Protein AF-A0A9D6F0S5-F1 (afdb_monomer)

Secondary structure (DSSP, 8-state):
---------------------------------------------------------------PPPPPTTS-EEEEETTTTEEEEEEE-TTSEEEEEEE-TTSSSB--EE---EEEEEEETT-S-EEEEEEEE---TTSPTTEESEEEEE--TTTTTS-EEEEEEEEEETTEEEEEEEEPPPP--------------------SS---HHHHHHHHHTS-HHHHHHHHHH-B-SSSTTSBTTTTSSPEEEEETTEEEEESSGGGHHHHHH-HHHHHHHHHHHHHHHHTSPP-PSPPPTTSBPPP-EEEETTS-EEEHHHHTT-TTTEEEEEEEEEEE-SS-HHHHHHHHHHHHHHHHTTEEEEEEEEE--TT--HHHHHHHHHHTT--S-EEE-TT-HHHHHHT--STTEEEEE-TTSBEEEEEES--TTS--HHHHHHHHHTT---S--B-----

Sequence (456 aa):
MKAVHLLAACFVLLAVFLVGCNRDAGKPSKDKEHKDHKDEKAKDHAKDGDHKDHKGEKKGDGHAHKPAAHGGKVVSVGTDSYHAEVVFEKDGHLKFYTLGKDESKSISVETQTVKAHAKAEGGDKSHEMELKPEPQKDDAKGKTSLFVGKLPAEVIGKKVTVTIVGLKMEGETFRVEFSSEGGDHKDHKDKKEHKDHKKEQTKGGHSSEDEIKEARAKLTDADRKLVDAQEWCVVMTDNRLGEMGVPFKVMVKDQPVFVCCKGCQRKALADAEATLKKVDEFKAKVKTQPPRKSAVKVGDKVPDFSITTLDGKSVKLSELQKDETRTKKGIVVLSYWCATCHSCRHVEGALGKLAKDYAGEAAVIALDANADDTTQAVAAFVKKNGLTMPVAFDPNGQTADVFGIKKTTTTVVIDGNGVLRYCGQLKQKGGASAEGALKAVLAGNEVAVKTTPHNG

pLDDT: mean 75.12, std 23.46, range [24.58, 98.31]

Mean predicted aligned error: 20.79 Å

Structure (mmCIF, N/CA/C/O backbone):
data_AF-A0A9D6F0S5-F1
#
_entry.id   AF-A0A9D6F0S5-F1
#
loop_
_atom_site.group_PDB
_atom_site.id
_atom_site.type_symbol
_atom_site.label_atom_id
_atom_site.label_alt_id
_atom_site.label_comp_id
_atom_site.label_asym_id
_atom_site.label_entity_id
_atom_site.label_seq_id
_atom_site.pdbx_PDB_ins_code
_atom_site.Cartn_x
_atom_site.Cartn_y
_atom_site.Cartn_z
_atom_site.occupancy
_atom_site.B_iso_or_equiv
_atom_site.auth_seq_id
_atom_site.auth_comp_id
_atom_site.auth_asym_id
_atom_site.auth_atom_id
_atom_site.pdbx_PDB_model_num
ATOM 1 N N . MET A 1 1 ? 40.514 8.139 68.304 1.00 37.75 1 MET A N 1
ATOM 2 C CA . MET A 1 1 ? 40.584 9.378 67.495 1.00 37.75 1 MET A CA 1
ATOM 3 C C . MET A 1 1 ? 39.145 9.849 67.308 1.00 37.75 1 MET A C 1
ATOM 5 O O . MET A 1 1 ? 38.368 9.075 66.779 1.00 37.75 1 MET A O 1
ATOM 9 N N . LYS A 1 2 ? 38.697 10.811 68.136 1.00 36.09 2 LYS A N 1
ATOM 10 C CA . LYS A 1 2 ? 38.215 12.162 67.739 1.00 36.09 2 LYS A CA 1
ATOM 11 C C . LYS A 1 2 ? 37.150 12.109 66.616 1.00 36.09 2 LYS A C 1
ATOM 13 O O . LYS A 1 2 ? 37.469 11.597 65.560 1.00 36.09 2 LYS A O 1
ATOM 18 N N . ALA A 1 3 ? 35.937 12.655 66.709 1.00 37.78 3 ALA A N 1
ATOM 19 C CA . ALA A 1 3 ? 35.315 13.555 67.677 1.00 37.78 3 ALA A CA 1
ATOM 20 C C . ALA A 1 3 ? 33.810 13.743 67.315 1.00 37.78 3 ALA A C 1
ATOM 22 O O . ALA A 1 3 ? 33.503 13.838 66.135 1.00 37.78 3 ALA A O 1
ATOM 23 N N . VAL A 1 4 ? 32.940 13.817 68.342 1.00 37.88 4 VAL A N 1
ATOM 24 C CA . VAL A 1 4 ? 31.942 14.894 68.616 1.00 37.88 4 VAL A CA 1
ATOM 25 C C . VAL A 1 4 ? 30.822 15.109 67.562 1.00 37.88 4 VAL A C 1
ATOM 27 O O . VAL A 1 4 ? 31.099 15.537 66.453 1.00 37.88 4 VAL A O 1
ATOM 30 N N . HIS A 1 5 ? 29.560 14.681 67.787 1.00 43.59 5 HIS A N 1
ATOM 31 C CA . HIS A 1 5 ? 28.440 15.377 68.491 1.00 43.59 5 HIS A CA 1
ATOM 32 C C . HIS A 1 5 ? 28.178 16.815 67.950 1.00 43.59 5 HIS A C 1
ATOM 34 O O . HIS A 1 5 ? 29.120 17.560 67.758 1.00 43.59 5 HIS A O 1
ATOM 40 N N . LEU A 1 6 ? 26.961 17.331 67.705 1.00 37.62 6 LEU A N 1
ATOM 41 C CA . LEU A 1 6 ? 25.890 17.551 68.686 1.00 37.62 6 LEU A CA 1
ATOM 42 C C . LEU A 1 6 ? 24.750 18.438 68.076 1.00 37.62 6 LEU A C 1
ATOM 44 O O . LEU A 1 6 ? 25.088 19.422 67.432 1.00 37.62 6 LEU A O 1
ATOM 48 N N . LEU A 1 7 ? 23.470 18.117 68.386 1.00 35.03 7 LEU A N 1
ATOM 49 C CA . LEU A 1 7 ? 22.260 18.976 68.616 1.00 35.03 7 LEU A CA 1
ATOM 50 C C . LEU A 1 7 ? 21.801 20.015 67.548 1.00 35.03 7 LEU A C 1
ATOM 52 O O . LEU A 1 7 ? 22.588 20.495 66.755 1.00 35.03 7 LEU A O 1
ATOM 56 N N . ALA A 1 8 ? 20.578 20.564 67.506 1.00 35.66 8 ALA A N 1
ATOM 57 C CA . ALA A 1 8 ? 19.201 20.303 67.970 1.00 35.66 8 ALA A CA 1
ATOM 58 C C . ALA A 1 8 ? 18.370 21.549 67.549 1.00 35.66 8 ALA A C 1
ATOM 60 O O . ALA A 1 8 ? 18.893 22.655 67.582 1.00 35.66 8 ALA A O 1
ATOM 61 N N . ALA A 1 9 ? 17.153 21.375 67.025 1.00 35.97 9 ALA A N 1
ATOM 62 C CA . ALA A 1 9 ? 15.867 21.767 67.641 1.00 35.97 9 ALA A CA 1
ATOM 63 C C . ALA A 1 9 ? 15.383 23.241 67.533 1.00 35.97 9 ALA A C 1
ATOM 65 O O . ALA A 1 9 ? 16.130 24.185 67.758 1.00 35.97 9 ALA A O 1
ATOM 66 N N . CYS A 1 10 ? 14.054 23.345 67.335 1.00 31.64 10 CYS A N 1
ATOM 67 C CA . CYS A 1 10 ? 13.121 24.470 67.570 1.00 31.64 10 CYS A CA 1
ATOM 68 C C . CYS A 1 10 ? 13.171 25.643 66.558 1.00 31.64 10 CYS A C 1
ATOM 70 O O . CYS A 1 10 ? 14.236 26.067 66.147 1.00 31.64 10 CYS A O 1
ATOM 72 N N . PHE A 1 11 ? 12.063 26.205 66.054 1.00 33.25 11 PHE A N 1
ATOM 73 C CA . PHE A 1 11 ? 10.866 26.685 66.755 1.00 33.25 11 PHE A CA 1
ATOM 74 C C . PHE A 1 11 ? 9.607 26.706 65.856 1.00 33.25 11 PHE A C 1
ATOM 76 O O . PHE A 1 11 ? 9.674 26.985 64.662 1.00 33.25 11 PHE A O 1
ATOM 83 N N . VAL A 1 12 ? 8.456 26.462 66.486 1.00 38.47 12 VAL A N 1
ATOM 84 C CA . VAL A 1 12 ? 7.079 26.693 66.008 1.00 38.47 12 VAL A CA 1
ATOM 85 C C . VAL A 1 12 ? 6.608 28.086 66.472 1.00 38.47 12 VAL A C 1
ATOM 87 O O . VAL A 1 12 ? 7.079 28.539 67.510 1.00 38.47 12 VAL A O 1
ATOM 90 N N . LEU A 1 13 ? 5.640 28.675 65.745 1.00 32.16 13 LEU A N 1
ATOM 91 C CA . LEU A 1 13 ? 4.647 29.739 66.070 1.00 32.16 13 LEU A CA 1
ATOM 92 C C . LEU A 1 13 ? 4.728 30.951 65.111 1.00 32.16 13 LEU A C 1
ATOM 94 O O . LEU A 1 13 ? 5.766 31.589 65.016 1.00 32.16 13 LEU A O 1
ATOM 98 N N . LEU A 1 14 ? 3.747 31.202 64.229 1.00 32.62 14 LEU A N 1
ATOM 99 C CA . LEU A 1 14 ? 2.351 31.668 64.413 1.00 32.62 14 LEU A CA 1
ATOM 100 C C . LEU A 1 14 ? 2.248 33.204 64.368 1.00 32.62 14 LEU A C 1
ATOM 102 O O . LEU A 1 14 ? 2.679 33.865 65.302 1.00 32.62 14 LEU A O 1
ATOM 106 N N . ALA A 1 15 ? 1.605 33.749 63.328 1.00 34.47 15 ALA A N 1
ATOM 107 C CA . ALA A 1 15 ? 0.828 34.991 63.414 1.00 34.47 15 ALA A CA 1
ATOM 108 C C . ALA A 1 15 ? -0.069 35.173 62.174 1.00 34.47 15 ALA A C 1
ATOM 110 O O . ALA A 1 15 ? 0.395 35.352 61.051 1.00 34.47 15 ALA A O 1
ATOM 111 N N . VAL A 1 16 ? -1.372 35.127 62.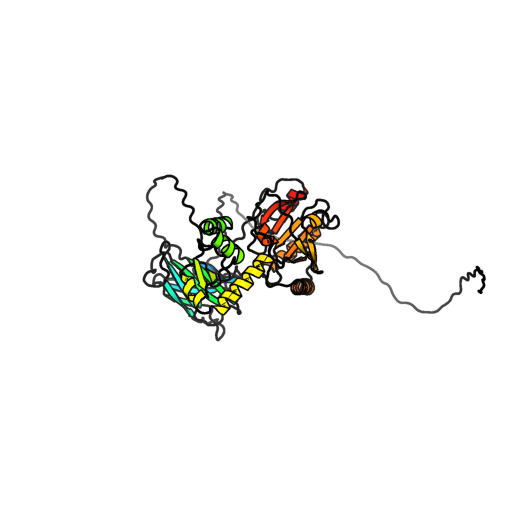432 1.00 39.78 16 VAL A N 1
ATOM 112 C CA . VAL A 1 16 ? -2.478 35.601 61.597 1.00 39.78 16 VAL A CA 1
ATOM 113 C C . VAL A 1 16 ? -2.514 37.130 61.662 1.00 39.78 16 VAL A C 1
ATOM 115 O O . VAL A 1 16 ? -2.437 37.657 62.765 1.00 39.78 16 VAL A O 1
ATOM 118 N N . PHE A 1 17 ? -2.738 37.828 60.544 1.00 33.12 17 PHE A N 1
ATOM 119 C CA . PHE A 1 17 ? -3.449 39.113 60.556 1.00 33.12 17 PHE A CA 1
ATOM 120 C C . PHE A 1 17 ? -4.304 39.283 59.296 1.00 33.12 17 PHE A C 1
ATOM 122 O O . PHE A 1 17 ? -3.851 39.126 58.165 1.00 33.12 17 PHE A O 1
ATOM 129 N N . LEU A 1 18 ? -5.573 39.579 59.556 1.00 33.34 18 LEU A N 1
ATOM 130 C CA . LEU A 1 18 ? -6.656 39.882 58.635 1.00 33.34 18 LEU A CA 1
ATOM 131 C C . LEU A 1 18 ? -6.889 41.405 58.619 1.00 33.34 18 LEU A C 1
ATOM 133 O O . LEU A 1 18 ? -6.774 42.049 59.657 1.00 33.34 18 LEU A O 1
ATOM 137 N N . VAL A 1 19 ? -7.362 41.890 57.463 1.00 35.22 19 VAL A N 1
ATOM 138 C CA . VAL A 1 19 ? -8.180 43.102 57.229 1.00 35.22 19 VAL A CA 1
ATOM 139 C C . VAL A 1 19 ? -7.481 44.471 57.227 1.00 35.22 19 VAL A C 1
ATOM 141 O O . VAL A 1 19 ? -6.887 44.914 58.201 1.00 35.22 19 VAL A O 1
ATOM 144 N N . GLY A 1 20 ? -7.708 45.201 56.127 1.00 27.03 20 GLY A N 1
ATOM 145 C CA . GLY A 1 20 ? -7.491 46.643 56.022 1.00 27.03 20 GLY A CA 1
ATOM 146 C C . GLY A 1 20 ? -7.787 47.185 54.622 1.00 27.03 20 GLY A C 1
ATOM 147 O O . GLY A 1 20 ? -6.920 47.182 53.759 1.00 27.03 20 GLY A O 1
ATOM 148 N N . CYS A 1 21 ? -9.029 47.623 54.407 1.00 31.92 21 CYS A N 1
ATOM 149 C CA . CYS A 1 21 ? -9.552 48.328 53.230 1.00 31.92 21 CYS A CA 1
ATOM 150 C C . CYS A 1 21 ? -8.745 49.597 52.866 1.00 31.92 21 CYS A C 1
ATOM 152 O O . CYS A 1 21 ? -8.258 50.271 53.768 1.00 31.92 21 CYS A O 1
ATOM 154 N N . ASN A 1 22 ? -8.757 50.054 51.603 1.00 32.03 22 ASN A N 1
ATOM 155 C CA . ASN A 1 22 ? -9.761 50.998 51.059 1.00 32.03 22 ASN A CA 1
ATOM 156 C C . ASN A 1 22 ? -9.265 51.754 49.794 1.00 32.03 22 ASN A C 1
ATOM 158 O O . ASN A 1 22 ? -8.177 52.311 49.827 1.00 32.03 22 ASN A O 1
ATOM 162 N N . ARG A 1 23 ? -10.155 51.828 48.781 1.00 36.16 23 ARG A N 1
ATOM 163 C CA . ARG A 1 23 ? -10.477 52.938 47.834 1.00 36.16 23 ARG A CA 1
ATOM 164 C C . ARG A 1 23 ? -9.368 53.605 46.981 1.00 36.16 23 ARG A C 1
ATOM 166 O O . ARG A 1 23 ? -8.242 53.754 47.405 1.00 36.16 23 ARG A O 1
ATOM 173 N N . ASP A 1 24 ? -9.621 54.073 45.754 1.00 33.75 24 ASP A N 1
ATOM 174 C CA . ASP A 1 24 ? -10.866 54.629 45.208 1.00 33.75 24 ASP A CA 1
ATOM 175 C C . ASP A 1 24 ? -10.920 54.630 43.658 1.00 33.75 24 ASP A C 1
ATOM 177 O O . ASP A 1 24 ? -9.891 54.605 42.992 1.00 33.75 24 ASP A O 1
ATOM 181 N N . ALA A 1 25 ? -12.167 54.706 43.173 1.00 33.16 25 ALA A N 1
ATOM 182 C CA . ALA A 1 25 ? -12.724 55.285 41.937 1.00 33.16 25 ALA A CA 1
ATOM 183 C C . ALA A 1 25 ? -12.042 55.090 40.547 1.00 33.16 25 ALA A C 1
ATOM 185 O O . ALA A 1 25 ? -10.868 55.356 40.359 1.00 33.16 25 ALA A O 1
ATOM 186 N N . GLY A 1 26 ? -12.752 54.750 39.459 1.00 28.00 26 GLY A N 1
ATOM 187 C CA . GLY A 1 26 ? -14.182 54.944 39.216 1.00 28.00 26 GLY A CA 1
ATOM 188 C C . GLY A 1 26 ? -14.761 54.187 38.008 1.00 28.00 26 GLY A C 1
ATOM 189 O O . GLY A 1 26 ? -14.093 53.852 37.035 1.00 28.00 26 GLY A O 1
ATOM 190 N N . LYS A 1 27 ? -16.064 53.933 38.130 1.00 28.09 27 LYS A N 1
ATOM 191 C CA . LYS A 1 27 ? -17.074 53.610 37.097 1.00 28.09 27 LYS A CA 1
ATOM 192 C C . LYS A 1 27 ? -17.927 54.901 36.907 1.00 28.09 27 LYS A C 1
ATOM 194 O O . LYS A 1 27 ? -17.650 55.855 37.637 1.00 28.09 27 LYS A O 1
ATOM 199 N N . PRO A 1 28 ? -19.050 54.968 36.151 1.00 45.34 28 PRO A N 1
ATOM 200 C CA . PRO A 1 28 ? -19.628 54.111 35.094 1.00 45.34 28 PRO A CA 1
ATOM 201 C C . PRO A 1 28 ? -20.253 54.928 33.921 1.00 45.34 28 PRO A C 1
ATOM 203 O O . PRO A 1 28 ? -20.208 56.153 33.929 1.00 45.34 28 PRO A O 1
ATOM 206 N N . SER A 1 29 ? -20.913 54.256 32.959 1.00 30.64 29 SER A N 1
ATOM 207 C CA . SER A 1 29 ? -22.169 54.671 32.265 1.00 30.64 29 SER A CA 1
ATOM 208 C C . SER A 1 29 ? -22.271 53.925 30.922 1.00 30.64 29 SER A C 1
ATOM 210 O O . SER A 1 29 ? -21.295 53.919 30.188 1.00 30.64 29 SER A O 1
ATOM 212 N N . LYS A 1 30 ? -23.369 53.315 30.467 1.00 31.44 30 LYS A N 1
ATOM 213 C CA . LYS A 1 30 ? -24.755 53.175 30.933 1.00 31.44 30 LYS A CA 1
ATOM 214 C C . LYS A 1 30 ? -25.392 52.018 30.151 1.00 31.44 30 LYS A C 1
ATOM 216 O O . LYS A 1 30 ? -25.010 51.744 29.016 1.00 31.44 30 LYS A O 1
ATOM 221 N N . ASP A 1 31 ? -26.386 51.418 30.782 1.00 31.70 31 ASP A N 1
ATOM 222 C CA . ASP A 1 31 ? -27.317 50.419 30.269 1.00 31.70 31 ASP A CA 1
ATOM 223 C C . ASP A 1 31 ? -28.187 50.921 29.104 1.00 31.70 31 ASP A C 1
ATOM 225 O O . ASP A 1 31 ? -28.475 52.120 29.015 1.00 31.70 31 ASP A O 1
ATOM 229 N N . LYS A 1 32 ? -28.672 49.978 28.281 1.00 32.44 32 LYS A N 1
ATOM 230 C CA . LYS A 1 32 ? -30.103 49.709 27.984 1.00 32.44 32 LYS A CA 1
ATOM 231 C C . LYS A 1 32 ? -30.203 48.656 26.872 1.00 32.44 32 LYS A C 1
ATOM 233 O O . LYS A 1 32 ? -29.619 48.817 25.809 1.00 32.44 32 LYS A O 1
ATOM 238 N N . GLU A 1 33 ? -30.682 47.458 27.205 1.00 29.83 33 GLU A N 1
ATOM 239 C CA . GLU A 1 33 ? -32.077 46.998 27.018 1.00 29.83 33 GLU A CA 1
ATOM 240 C C . GLU A 1 33 ? -32.486 46.894 25.537 1.00 29.83 33 GLU A C 1
ATOM 242 O O . GLU A 1 33 ? -32.540 47.882 24.819 1.00 29.83 33 GLU A O 1
ATOM 247 N N . HIS A 1 34 ? -32.609 45.667 25.024 1.00 29.03 34 HIS A N 1
ATOM 248 C CA . HIS A 1 34 ? -33.854 44.875 24.945 1.00 29.03 34 HIS A CA 1
ATOM 249 C C . HIS A 1 34 ? -34.739 45.305 23.764 1.00 29.03 34 HIS A C 1
ATOM 251 O O . HIS A 1 34 ? -35.355 46.366 23.807 1.00 29.03 34 HIS A O 1
ATOM 257 N N . LYS A 1 35 ? -34.875 44.433 22.757 1.00 28.97 35 LYS A N 1
ATOM 258 C CA . LYS A 1 35 ? -36.169 43.832 22.389 1.00 28.97 35 LYS A CA 1
ATOM 259 C C . LYS A 1 35 ? -36.070 42.942 21.155 1.00 28.97 35 LYS A C 1
ATOM 261 O O . LYS A 1 35 ? -35.597 43.340 20.096 1.00 28.97 35 LYS A O 1
ATOM 266 N N . ASP A 1 36 ? -36.601 41.747 21.356 1.00 33.06 36 ASP A N 1
ATOM 267 C CA . ASP A 1 36 ? -37.154 40.843 20.366 1.00 33.06 36 ASP A CA 1
ATOM 268 C C . ASP A 1 36 ? -38.090 41.564 19.389 1.00 33.06 36 ASP A C 1
ATOM 270 O O . ASP A 1 36 ? -38.867 42.428 19.796 1.00 33.06 36 ASP A O 1
ATOM 274 N N . HIS A 1 37 ? -38.099 41.127 18.131 1.00 33.53 37 HIS A N 1
ATOM 275 C CA . HIS A 1 37 ? -39.344 41.043 17.376 1.00 33.53 37 HIS A CA 1
ATOM 276 C C . HIS A 1 37 ? -39.281 39.885 16.380 1.00 33.53 37 HIS A C 1
ATOM 278 O O . HIS A 1 37 ? -38.410 39.799 15.515 1.00 33.53 37 HIS A O 1
ATOM 284 N N . LYS A 1 38 ? -40.237 38.984 16.572 1.00 28.03 38 LYS A N 1
ATOM 285 C CA . LYS A 1 38 ? -40.653 37.903 15.692 1.00 28.03 38 LYS A CA 1
ATOM 286 C C . LYS A 1 38 ? -41.969 38.333 15.021 1.00 28.03 38 LYS A C 1
ATOM 288 O O . LYS A 1 38 ? -42.641 39.227 15.539 1.00 28.03 38 LYS A O 1
ATOM 293 N N . ASP A 1 39 ? -42.316 37.603 13.959 1.00 31.45 39 ASP A N 1
ATOM 294 C CA . ASP A 1 39 ? -43.641 37.494 13.314 1.00 31.45 39 ASP A CA 1
ATOM 295 C C . ASP A 1 39 ? -44.013 38.655 12.353 1.00 31.45 39 ASP A C 1
ATOM 297 O O . ASP A 1 39 ? -43.663 39.801 12.589 1.00 31.45 39 ASP A O 1
ATOM 301 N N . GLU A 1 40 ? -44.690 38.480 11.210 1.00 30.14 40 GLU A N 1
ATOM 302 C CA . GLU A 1 40 ? -45.355 37.329 10.587 1.00 30.14 40 GLU A CA 1
ATOM 303 C C . GLU A 1 40 ? -45.679 37.628 9.094 1.00 30.14 40 GLU A C 1
ATOM 305 O O . GLU A 1 40 ? -45.850 38.779 8.711 1.00 30.14 40 GLU A O 1
ATOM 310 N N . LYS A 1 41 ? -45.780 36.552 8.291 1.00 29.78 41 LYS A N 1
ATOM 311 C CA . LYS A 1 41 ? -46.636 36.260 7.104 1.00 29.78 41 LYS A CA 1
ATOM 312 C C . LYS A 1 41 ? -47.316 37.360 6.256 1.00 29.78 41 LYS A C 1
ATOM 314 O O . LYS A 1 41 ? -48.039 38.194 6.783 1.00 29.78 41 LYS A O 1
ATOM 319 N N . ALA A 1 42 ? -47.376 37.092 4.936 1.00 30.00 42 ALA A N 1
ATOM 320 C CA . ALA A 1 42 ? -48.575 36.670 4.148 1.00 30.00 42 ALA A CA 1
ATOM 321 C C . ALA A 1 42 ? -48.252 36.724 2.621 1.00 30.00 42 ALA A C 1
ATOM 323 O O . ALA A 1 42 ? -47.646 37.697 2.196 1.00 30.00 42 ALA A O 1
ATOM 324 N N . LYS A 1 43 ? -48.372 35.625 1.836 1.00 30.77 43 LYS A N 1
ATOM 325 C CA . LYS A 1 43 ? -49.526 35.183 0.980 1.00 30.77 43 LYS A CA 1
ATOM 326 C C . LYS A 1 43 ? -49.798 36.110 -0.228 1.00 30.77 43 LYS A C 1
ATOM 328 O O . LYS A 1 43 ? -49.677 37.310 -0.063 1.00 30.77 43 LYS A O 1
ATOM 333 N N . ASP A 1 44 ? -50.173 35.730 -1.455 1.00 29.62 44 ASP A N 1
ATOM 334 C CA . ASP A 1 44 ? -50.645 34.533 -2.196 1.00 29.62 44 ASP A CA 1
ATOM 335 C C . ASP A 1 44 ? -50.315 34.804 -3.705 1.00 29.62 44 ASP A C 1
ATOM 337 O O . ASP A 1 44 ? -50.044 35.949 -4.058 1.00 29.62 44 ASP A O 1
ATOM 341 N N . HIS A 1 45 ? -50.187 33.860 -4.651 1.00 33.19 45 HIS A N 1
ATOM 342 C CA . HIS A 1 45 ? -51.239 33.179 -5.441 1.00 33.19 45 HIS A CA 1
ATOM 343 C C . HIS A 1 45 ? -50.517 32.302 -6.508 1.00 33.19 45 HIS A C 1
ATOM 345 O O . HIS A 1 45 ? -49.526 32.753 -7.072 1.00 33.19 45 HIS A O 1
ATOM 351 N N . ALA A 1 46 ? -50.808 30.993 -6.639 1.00 28.19 46 ALA A N 1
ATOM 352 C CA . ALA A 1 46 ? -51.731 30.353 -7.615 1.00 28.19 46 ALA A CA 1
ATOM 353 C C . ALA A 1 46 ? -51.322 30.586 -9.096 1.00 28.19 46 ALA A C 1
ATOM 355 O O . ALA A 1 46 ? -51.022 31.714 -9.450 1.00 28.19 46 ALA A O 1
ATOM 356 N N . LYS A 1 47 ? -51.326 29.649 -10.057 1.00 28.64 47 LYS A N 1
ATOM 357 C CA . LYS A 1 47 ? -51.989 28.345 -10.283 1.00 28.64 47 LYS A CA 1
ATOM 358 C C . LYS A 1 47 ? -51.478 27.852 -11.670 1.00 28.64 47 LYS A C 1
ATOM 360 O O . LYS A 1 47 ? -51.135 28.697 -12.487 1.00 28.64 47 LYS A O 1
ATOM 365 N N . ASP A 1 48 ? -51.165 26.579 -11.916 1.00 28.03 48 ASP A N 1
ATOM 366 C CA . ASP A 1 48 ? -51.940 25.559 -12.676 1.00 28.03 48 ASP A CA 1
ATOM 367 C C . ASP A 1 48 ? -50.868 24.623 -13.305 1.00 28.03 48 ASP A C 1
ATOM 369 O O . ASP A 1 48 ? -49.760 25.087 -13.562 1.00 28.03 48 ASP A O 1
ATOM 373 N N . GLY A 1 49 ? -51.012 23.332 -13.601 1.00 25.80 49 GLY A N 1
ATOM 374 C CA . GLY A 1 49 ? -52.097 22.355 -13.576 1.00 25.80 49 GLY A CA 1
ATOM 375 C C . GLY A 1 49 ? -51.637 21.141 -14.418 1.00 25.80 49 GLY A C 1
ATOM 376 O O . GLY A 1 49 ? -50.957 21.348 -15.416 1.00 25.80 49 GLY A O 1
ATOM 377 N N . ASP A 1 50 ? -52.002 19.924 -13.982 1.00 27.00 50 ASP A N 1
ATOM 378 C CA . ASP A 1 50 ? -52.019 18.620 -14.696 1.00 27.00 50 ASP A CA 1
ATOM 379 C C . ASP A 1 50 ? -50.745 18.076 -15.404 1.00 27.00 50 ASP A C 1
ATOM 381 O O . ASP A 1 50 ? -49.934 18.804 -15.947 1.00 27.00 50 ASP A O 1
ATOM 385 N N . HIS A 1 51 ? -50.444 16.773 -15.478 1.00 30.75 51 HIS A N 1
ATOM 386 C CA . HIS A 1 51 ? -51.250 15.558 -15.374 1.00 30.75 51 HIS A CA 1
ATOM 387 C C . HIS A 1 51 ? -50.337 14.363 -15.001 1.00 30.75 51 HIS A C 1
ATOM 389 O O . HIS A 1 51 ? -49.156 14.318 -15.346 1.00 30.75 51 HIS A O 1
ATOM 395 N N . LYS A 1 52 ? -50.918 13.384 -14.302 1.00 30.45 52 LYS A N 1
ATOM 396 C CA . LYS A 1 52 ? -50.371 12.055 -13.970 1.00 30.45 52 LYS A CA 1
ATOM 397 C C . LYS A 1 52 ? -49.935 11.256 -15.211 1.00 30.45 52 LYS A C 1
ATOM 399 O O . LYS A 1 52 ? -50.598 11.359 -16.233 1.00 30.45 52 LYS A O 1
ATOM 404 N N . ASP A 1 53 ? -48.937 10.371 -15.066 1.00 26.92 53 ASP A N 1
ATOM 405 C CA . ASP A 1 53 ? -49.185 8.914 -15.036 1.00 26.92 53 ASP A CA 1
ATOM 406 C C . ASP A 1 53 ? -47.937 8.068 -14.708 1.00 26.92 53 ASP A C 1
ATOM 408 O O . ASP A 1 53 ? -46.834 8.263 -15.214 1.00 26.92 53 ASP A O 1
ATOM 412 N N . HIS A 1 54 ? -48.148 7.091 -13.823 1.00 37.41 54 HIS A N 1
ATOM 413 C CA . HIS A 1 54 ? -47.216 6.031 -13.445 1.00 37.41 54 HIS A CA 1
ATOM 414 C C . HIS A 1 54 ? -47.066 4.986 -14.561 1.00 37.41 54 HIS A C 1
ATOM 416 O O . HIS A 1 54 ? -48.076 4.455 -15.021 1.00 37.41 54 HIS A O 1
ATOM 422 N N . LYS A 1 55 ? -45.832 4.527 -14.834 1.00 26.38 55 LYS A N 1
ATOM 423 C CA . LYS A 1 55 ? -45.550 3.089 -15.043 1.00 26.38 55 LYS A CA 1
ATOM 424 C C . LYS A 1 55 ? -44.054 2.748 -15.088 1.00 26.38 55 LYS A C 1
ATOM 426 O O . LYS A 1 55 ? -43.338 3.214 -15.961 1.00 26.38 55 LYS A O 1
ATOM 431 N N . GLY A 1 56 ? -43.662 1.811 -14.221 1.00 24.58 56 GLY A N 1
ATOM 432 C CA . GLY A 1 56 ? -42.842 0.655 -14.607 1.00 24.58 56 GLY A CA 1
ATOM 433 C C . GLY A 1 56 ? -41.320 0.791 -14.551 1.00 24.58 56 GLY A C 1
ATOM 434 O O . GLY A 1 56 ? -40.703 1.396 -15.416 1.00 24.58 56 GLY A O 1
ATOM 435 N N . GLU A 1 57 ? -40.726 0.101 -13.578 1.00 31.78 57 GLU A N 1
ATOM 436 C CA . GLU A 1 57 ? -39.327 -0.334 -13.543 1.00 31.78 57 GLU A CA 1
ATOM 437 C C . GLU A 1 57 ? -38.755 -0.789 -14.899 1.00 31.78 57 GLU A C 1
ATOM 439 O O . GLU A 1 57 ? -39.353 -1.612 -15.593 1.00 31.78 57 GLU A O 1
ATOM 444 N N . LYS A 1 58 ? -37.494 -0.415 -15.155 1.00 26.47 58 LYS A N 1
ATOM 445 C CA . LYS A 1 58 ? -36.419 -1.394 -15.387 1.00 26.47 58 LYS A CA 1
ATOM 446 C C . LYS A 1 58 ? -35.050 -0.792 -15.059 1.00 26.47 58 LYS A C 1
ATOM 448 O O . LYS A 1 58 ? -34.598 0.154 -15.694 1.00 26.47 58 LYS A O 1
ATOM 453 N N . LYS A 1 59 ? -34.409 -1.375 -14.042 1.00 40.00 59 LYS A N 1
ATOM 454 C CA . LYS A 1 59 ? -32.997 -1.196 -13.690 1.00 40.00 59 LYS A CA 1
ATOM 455 C C . LYS A 1 59 ? -32.103 -1.708 -14.823 1.00 40.00 59 LYS A C 1
ATOM 457 O O . LYS A 1 59 ? -32.322 -2.813 -15.316 1.00 40.00 59 LYS A O 1
ATOM 462 N N . GLY A 1 60 ? -31.073 -0.937 -15.154 1.00 24.80 60 GLY A N 1
ATOM 463 C CA . GLY A 1 60 ? -29.903 -1.372 -15.910 1.00 24.80 60 GLY A CA 1
ATOM 464 C C . GLY A 1 60 ? -28.668 -0.720 -15.293 1.00 24.80 60 GLY A C 1
ATOM 465 O O . GLY A 1 60 ? -28.607 0.503 -15.209 1.00 24.80 60 GLY A O 1
ATOM 466 N N . ASP A 1 61 ? -27.751 -1.545 -14.793 1.00 41.59 61 ASP A N 1
ATOM 467 C CA . ASP A 1 61 ? -26.445 -1.142 -14.268 1.00 41.59 61 ASP A CA 1
ATOM 468 C C . ASP A 1 61 ? -25.595 -0.466 -15.354 1.00 41.59 61 ASP A C 1
ATOM 470 O O . ASP A 1 61 ? -25.505 -0.958 -16.478 1.00 41.59 61 ASP A O 1
ATOM 474 N N . GLY A 1 62 ? -24.932 0.634 -14.990 1.00 29.33 62 GLY A N 1
ATOM 475 C CA . GLY A 1 62 ? -23.944 1.327 -15.816 1.00 29.33 62 GLY A CA 1
ATOM 476 C C . GLY A 1 62 ? -23.910 2.821 -15.505 1.00 29.33 62 GLY A C 1
ATOM 477 O O . GLY A 1 62 ? -24.872 3.537 -15.777 1.00 29.33 62 GLY A O 1
ATOM 478 N N . HIS A 1 63 ? -22.813 3.322 -14.933 1.00 30.17 63 HIS A N 1
ATOM 479 C CA . HIS A 1 63 ? -22.591 4.767 -14.899 1.00 30.17 63 HIS A CA 1
ATOM 480 C C . HIS A 1 63 ? -22.349 5.243 -16.335 1.00 30.17 63 HIS A C 1
ATOM 482 O O . HIS A 1 63 ? -21.301 4.983 -16.917 1.00 30.17 63 HIS A O 1
ATOM 488 N N . ALA A 1 64 ? -23.352 5.894 -16.920 1.00 31.06 64 ALA A N 1
ATOM 489 C CA . ALA A 1 64 ? -23.241 6.542 -18.215 1.00 31.06 64 ALA A CA 1
ATOM 490 C C . ALA A 1 64 ? -22.356 7.790 -18.085 1.00 31.06 64 ALA A C 1
ATOM 492 O O . ALA A 1 64 ? -22.702 8.721 -17.353 1.00 31.06 64 ALA A O 1
ATOM 493 N N . HIS A 1 65 ? -21.235 7.819 -18.808 1.00 40.28 65 HIS A N 1
ATOM 494 C CA . HIS A 1 65 ? -20.557 9.077 -19.107 1.00 40.28 65 HIS A CA 1
ATOM 495 C C . HIS A 1 65 ? -21.489 9.934 -19.972 1.00 40.28 65 HIS A C 1
ATOM 497 O O . HIS A 1 65 ? -22.235 9.417 -20.811 1.00 40.28 65 HIS A O 1
ATOM 503 N N . LYS A 1 66 ? -21.481 11.253 -19.752 1.00 42.59 66 LYS A N 1
ATOM 504 C CA . LYS A 1 66 ? -22.175 12.186 -20.652 1.00 42.59 66 LYS A CA 1
ATOM 505 C C . LYS A 1 66 ? -21.583 12.045 -22.067 1.00 42.59 66 LYS A C 1
ATOM 507 O O . LYS A 1 66 ? -20.405 11.710 -22.175 1.00 42.59 66 LYS A O 1
ATOM 512 N N . PRO A 1 67 ? -22.353 12.304 -23.142 1.00 46.22 67 PRO A N 1
ATOM 513 C CA . PRO A 1 67 ? -21.801 12.318 -24.494 1.00 46.22 67 PRO A CA 1
ATOM 514 C C . PRO A 1 67 ? -20.586 13.248 -24.544 1.00 46.22 67 PRO A C 1
ATOM 516 O O . PRO A 1 67 ? -20.685 14.406 -24.133 1.00 46.22 67 PRO A O 1
ATOM 519 N N . ALA A 1 68 ? -19.448 12.720 -24.988 1.00 54.50 68 ALA A N 1
ATOM 520 C CA . ALA A 1 68 ? -18.208 13.474 -25.081 1.00 54.50 68 ALA A CA 1
ATOM 521 C C . ALA A 1 68 ? -18.328 14.572 -26.155 1.00 54.50 68 ALA A C 1
ATOM 523 O O . ALA A 1 68 ? -19.102 14.434 -27.109 1.00 54.50 68 ALA A O 1
ATOM 524 N N . ALA A 1 69 ? -17.605 15.680 -25.985 1.00 61.84 69 ALA A N 1
ATOM 525 C CA . ALA A 1 69 ? -17.803 16.900 -26.773 1.00 61.84 69 ALA A CA 1
ATOM 526 C C . ALA A 1 69 ? -17.522 16.718 -28.278 1.00 61.84 69 ALA A C 1
ATOM 528 O O . ALA A 1 69 ? -18.083 17.445 -29.098 1.00 61.84 69 ALA A O 1
ATOM 529 N N . HIS A 1 70 ? -16.708 15.727 -28.642 1.00 57.16 70 HIS A N 1
ATOM 530 C CA . HIS A 1 70 ? -16.299 15.408 -30.011 1.00 57.16 70 HIS A CA 1
ATOM 531 C C . HIS A 1 70 ? -16.807 14.028 -30.471 1.00 57.16 70 HIS A C 1
ATOM 533 O O . HIS A 1 70 ? -16.387 13.531 -31.517 1.00 57.16 70 HIS A O 1
ATOM 539 N N . GLY A 1 71 ? -17.724 13.405 -29.715 1.00 61.66 71 GLY A N 1
ATOM 540 C CA . GLY A 1 71 ? -18.285 12.083 -30.019 1.00 61.66 71 GLY A CA 1
ATOM 541 C C . GLY A 1 71 ? -17.321 10.913 -29.788 1.00 61.66 71 GLY A C 1
ATOM 542 O O . GLY A 1 71 ? -17.566 9.817 -30.293 1.00 61.66 71 GLY A O 1
ATOM 543 N N . GLY A 1 72 ? -16.224 11.141 -29.061 1.00 70.94 72 GLY A N 1
ATOM 544 C CA . GLY A 1 72 ? -15.215 10.147 -28.715 1.00 70.94 72 GLY A CA 1
ATOM 545 C C . GLY A 1 72 ? -15.467 9.425 -27.392 1.00 70.94 72 GLY A C 1
ATOM 546 O O . GLY A 1 72 ? -16.436 9.667 -26.673 1.00 70.94 72 GLY A O 1
ATOM 547 N N . LYS A 1 73 ? -14.554 8.514 -27.055 1.00 80.75 73 LYS A N 1
ATOM 548 C CA . LYS A 1 73 ? -14.546 7.788 -25.783 1.00 80.75 73 LYS A CA 1
ATOM 549 C C . LYS A 1 73 ? -13.733 8.557 -24.753 1.00 80.75 73 LYS A C 1
ATOM 551 O O . LYS A 1 73 ? -12.557 8.825 -24.985 1.00 80.75 73 LYS A O 1
ATOM 556 N N . VAL A 1 74 ? -14.338 8.862 -23.608 1.00 81.38 74 VAL A N 1
ATOM 557 C CA . VAL A 1 74 ? -13.616 9.439 -22.469 1.00 81.38 74 VAL A CA 1
ATOM 558 C C . VAL A 1 74 ? -12.834 8.335 -21.759 1.00 81.38 74 VAL A C 1
ATOM 560 O O . VAL A 1 74 ? -13.374 7.269 -21.464 1.00 81.38 74 VAL A O 1
ATOM 563 N N . VAL A 1 75 ? -11.551 8.579 -21.518 1.00 81.19 75 VAL A N 1
ATOM 564 C CA . VAL A 1 75 ? -10.631 7.678 -20.823 1.00 81.19 75 VAL A CA 1
ATOM 565 C C . VAL A 1 75 ? -9.880 8.444 -19.749 1.00 81.19 75 VAL A C 1
ATOM 567 O O . VAL A 1 75 ? -9.532 9.611 -19.924 1.00 81.19 75 VAL A O 1
ATOM 570 N N . SER A 1 76 ? -9.622 7.790 -18.627 1.00 78.38 76 SER A N 1
ATOM 571 C CA . SER A 1 76 ? -8.901 8.395 -17.516 1.00 78.38 76 SER A CA 1
ATOM 572 C C . SER A 1 76 ? -7.407 8.502 -17.809 1.00 78.38 76 SER A C 1
ATOM 574 O O . SER A 1 76 ? -6.785 7.572 -18.328 1.00 78.38 76 SER A O 1
ATOM 576 N N . VAL A 1 77 ? -6.805 9.624 -17.420 1.00 73.38 77 VAL A N 1
ATOM 577 C CA . VAL A 1 77 ? -5.361 9.862 -17.483 1.00 73.38 77 VAL A CA 1
ATOM 578 C C . VAL A 1 77 ? -4.859 10.112 -16.064 1.00 73.38 77 VAL A C 1
ATOM 580 O O . VAL A 1 77 ? -5.282 11.057 -15.402 1.00 73.38 77 VAL A O 1
ATOM 583 N N . GLY A 1 78 ? -3.958 9.248 -15.586 1.00 55.69 78 GLY A N 1
ATOM 584 C CA . GLY A 1 78 ? -3.352 9.395 -14.260 1.00 55.69 78 GLY A CA 1
ATOM 585 C C . GLY A 1 78 ? -4.351 9.276 -13.108 1.00 55.69 78 GLY A C 1
ATOM 586 O O . GLY A 1 78 ? -4.579 10.256 -12.407 1.00 55.69 78 GLY A O 1
ATOM 587 N N . THR A 1 79 ? -4.952 8.096 -12.914 1.00 56.38 79 THR A N 1
ATOM 588 C CA . THR A 1 79 ? -5.912 7.815 -11.819 1.00 56.38 79 THR A CA 1
ATOM 589 C C . THR A 1 79 ? -7.002 8.894 -11.678 1.00 56.38 79 THR A C 1
ATOM 591 O O . THR A 1 79 ? -7.178 9.451 -10.597 1.00 56.38 79 THR A O 1
ATOM 594 N N . ASP A 1 80 ? -7.666 9.236 -12.789 1.00 56.41 80 ASP A N 1
ATOM 595 C CA . ASP A 1 80 ? -8.716 10.272 -12.913 1.00 56.41 80 ASP A CA 1
ATOM 596 C C . ASP A 1 80 ? -8.272 11.725 -12.637 1.00 56.41 80 ASP A C 1
ATOM 598 O O . ASP A 1 80 ? -9.105 12.628 -12.525 1.00 56.41 80 ASP A O 1
ATOM 602 N N . SER A 1 81 ? -6.964 11.991 -12.542 1.00 59.16 81 SER A N 1
ATOM 603 C CA . SER A 1 81 ? -6.442 13.358 -12.358 1.00 59.16 81 SER A CA 1
ATOM 604 C C . SER A 1 81 ? -6.799 14.259 -13.540 1.00 59.16 81 SER A C 1
ATOM 606 O O . SER A 1 81 ? -7.097 15.445 -13.357 1.00 59.16 81 SER A O 1
ATOM 608 N N . TYR A 1 82 ? -6.826 13.664 -14.732 1.00 73.94 82 TYR A N 1
ATOM 609 C CA . TYR A 1 82 ? -7.311 14.251 -15.969 1.00 73.94 82 TYR A CA 1
ATOM 610 C C . TYR A 1 82 ? -8.116 13.209 -16.739 1.00 73.94 82 TYR A C 1
ATOM 612 O O . TYR A 1 82 ? -8.049 12.007 -16.468 1.00 73.94 82 TYR A O 1
ATOM 620 N N . HIS A 1 83 ? -8.840 13.673 -17.744 1.00 81.69 83 HIS A N 1
ATOM 621 C CA . HIS A 1 83 ? -9.490 12.796 -18.701 1.00 81.69 83 HIS A CA 1
ATOM 622 C C . HIS A 1 83 ? -8.909 13.059 -20.082 1.00 81.69 83 HIS A C 1
ATOM 624 O O . HIS A 1 83 ? -8.256 14.072 -20.324 1.00 81.69 83 HIS A O 1
ATOM 630 N N . ALA A 1 84 ? -9.139 12.143 -21.002 1.00 86.62 84 ALA A N 1
ATOM 631 C CA . ALA A 1 84 ? -8.918 12.385 -22.406 1.00 86.62 84 ALA A CA 1
ATOM 632 C C . ALA A 1 84 ? -10.099 11.858 -23.201 1.00 86.62 84 ALA A C 1
ATOM 634 O O . ALA A 1 84 ? -10.640 10.805 -22.885 1.00 86.62 84 ALA A O 1
ATOM 635 N N . GLU A 1 85 ? -10.496 12.581 -24.234 1.00 85.81 85 GLU A N 1
ATOM 636 C CA . GLU A 1 85 ? -11.446 12.082 -25.214 1.00 85.81 85 GLU A CA 1
ATOM 637 C C . GLU A 1 85 ? -10.684 11.554 -26.423 1.00 85.81 85 GLU A C 1
ATOM 639 O O . GLU A 1 85 ? -9.856 12.242 -27.020 1.00 85.81 85 GLU A O 1
ATOM 644 N N . VAL A 1 86 ? -10.969 10.308 -26.779 1.00 90.00 86 VAL A N 1
ATOM 645 C CA . VAL A 1 86 ? -10.323 9.604 -27.877 1.00 90.00 86 VAL A CA 1
ATOM 646 C C . VAL A 1 86 ? -11.321 9.390 -29.002 1.00 90.00 86 VAL A C 1
ATOM 648 O O . VAL A 1 86 ? -12.359 8.757 -28.806 1.00 90.00 86 VAL A O 1
ATOM 651 N N . VAL A 1 87 ? -10.985 9.860 -30.199 1.00 88.19 87 VAL A N 1
ATOM 652 C CA . VAL A 1 87 ? -11.797 9.674 -31.406 1.00 88.19 87 VAL A CA 1
ATOM 653 C C . VAL A 1 87 ? -11.011 8.841 -32.412 1.00 88.19 87 VAL A C 1
ATOM 655 O O . VAL A 1 87 ? -9.908 9.213 -32.815 1.00 88.19 87 VAL A O 1
ATOM 658 N N . PHE A 1 88 ? -11.594 7.717 -32.826 1.00 86.94 88 PHE A N 1
ATOM 659 C CA . PHE A 1 88 ? -11.094 6.893 -33.924 1.00 86.94 88 PHE A CA 1
ATOM 660 C C . PHE A 1 88 ? -11.864 7.233 -35.202 1.00 86.94 88 PHE A C 1
ATOM 662 O O . PHE A 1 88 ? -13.078 7.042 -35.270 1.00 86.94 88 PHE A O 1
ATOM 669 N N . GLU A 1 89 ? -11.166 7.713 -36.225 1.00 85.62 89 GLU A N 1
ATOM 670 C CA . GLU A 1 89 ? -11.746 8.003 -37.535 1.00 85.62 89 GLU A CA 1
ATOM 671 C C . GLU A 1 89 ? -11.669 6.778 -38.458 1.00 85.62 89 GLU A C 1
ATOM 673 O O . GLU A 1 89 ? -10.797 5.913 -38.337 1.00 85.62 89 GLU A O 1
ATOM 678 N N . LYS A 1 90 ? -12.607 6.687 -39.410 1.00 77.75 90 LYS A N 1
ATOM 679 C CA . LYS A 1 90 ? -12.744 5.522 -40.307 1.00 77.75 90 LYS A CA 1
ATOM 680 C C . LYS A 1 90 ? -11.537 5.308 -41.225 1.00 77.75 90 LYS A C 1
ATOM 682 O O . LYS A 1 90 ? -11.314 4.192 -41.681 1.00 77.75 90 LYS A O 1
ATOM 687 N N . ASP A 1 91 ? -10.776 6.358 -41.500 1.00 80.88 91 ASP A N 1
ATOM 688 C CA . ASP A 1 91 ? -9.568 6.336 -42.328 1.00 80.88 91 ASP A CA 1
ATOM 689 C C . ASP A 1 91 ? -8.284 6.036 -41.523 1.00 80.88 91 ASP A C 1
ATOM 691 O O . ASP A 1 91 ? -7.175 6.063 -42.068 1.00 80.88 91 ASP A O 1
ATOM 695 N N . GLY A 1 92 ? -8.438 5.706 -40.234 1.00 83.50 92 GLY A N 1
ATOM 696 C CA . GLY A 1 92 ? -7.358 5.322 -39.334 1.00 83.50 92 GLY A CA 1
ATOM 697 C C . GLY A 1 92 ? -6.717 6.483 -38.579 1.00 83.50 92 GLY A C 1
ATOM 698 O O . GLY A 1 92 ? -5.737 6.241 -37.870 1.00 83.50 92 GLY A O 1
ATOM 699 N N . HIS A 1 93 ? -7.219 7.717 -38.696 1.00 90.75 93 HIS A N 1
ATOM 700 C CA . HIS A 1 93 ? -6.761 8.797 -37.823 1.00 90.75 93 HIS A CA 1
ATOM 701 C C . HIS A 1 93 ? -7.259 8.602 -36.391 1.00 90.75 93 HIS A C 1
ATOM 703 O O . HIS A 1 93 ? -8.372 8.144 -36.131 1.00 90.75 93 HIS A O 1
ATOM 709 N N . LEU A 1 94 ? -6.391 8.951 -35.453 1.00 91.81 94 LEU A N 1
ATOM 710 C CA . LEU A 1 94 ? -6.632 8.912 -34.026 1.00 91.81 94 LEU A CA 1
ATOM 711 C C . LEU A 1 94 ? -6.448 10.321 -33.479 1.00 91.81 94 LEU A C 1
ATOM 713 O O . LEU A 1 94 ? -5.357 10.884 -33.589 1.00 91.81 94 LEU A O 1
ATOM 717 N N . LYS A 1 95 ? -7.503 10.861 -32.872 1.00 93.06 95 LYS A N 1
ATOM 718 C CA . LYS A 1 95 ? -7.476 12.137 -32.158 1.00 93.06 95 LYS A CA 1
ATOM 719 C C . LYS A 1 95 ? -7.559 11.881 -30.662 1.00 93.06 95 LYS A C 1
ATOM 721 O O . LYS A 1 95 ? -8.391 11.098 -30.209 1.00 93.06 95 LYS A O 1
ATOM 726 N N . PHE A 1 96 ? -6.688 12.539 -29.912 1.00 92.81 96 PHE A N 1
ATOM 727 C CA . PHE A 1 96 ? -6.590 12.451 -28.463 1.00 92.81 96 PHE A CA 1
ATOM 728 C C . PHE A 1 96 ? -6.691 13.863 -27.887 1.00 92.81 96 PHE A C 1
ATOM 730 O O . PHE A 1 96 ? -5.743 14.644 -27.973 1.00 92.81 96 PHE A O 1
ATOM 737 N N . TYR A 1 97 ? -7.855 14.192 -27.338 1.00 91.56 97 TYR A N 1
ATOM 738 C CA . TYR A 1 97 ? -8.137 15.473 -26.704 1.00 91.56 97 TYR A CA 1
ATOM 739 C C . TYR A 1 97 ? -7.859 15.372 -25.211 1.00 91.56 97 TYR A C 1
ATOM 741 O O . TYR A 1 97 ? -8.433 14.517 -24.545 1.00 91.56 97 TYR A O 1
ATOM 749 N N . THR A 1 98 ? -7.023 16.243 -24.656 1.00 88.19 98 THR A N 1
ATOM 750 C CA . THR A 1 98 ? -6.829 16.319 -23.204 1.00 88.19 98 THR A CA 1
ATOM 751 C C . THR A 1 98 ? -7.979 17.089 -22.573 1.00 88.19 98 THR A C 1
ATOM 753 O O . THR A 1 98 ? -8.262 18.222 -22.955 1.00 88.19 98 THR A O 1
ATOM 756 N N . LEU A 1 99 ? -8.643 16.481 -21.596 1.00 83.25 99 LEU A N 1
ATOM 757 C CA . LEU A 1 99 ? -9.807 17.016 -20.901 1.00 83.25 99 LEU A CA 1
ATOM 758 C C . LEU A 1 99 ? -9.505 17.294 -19.424 1.00 83.25 99 LEU A C 1
ATOM 760 O O . LEU A 1 99 ? -8.694 16.630 -18.774 1.00 83.25 99 LEU A O 1
ATOM 764 N N . GLY A 1 100 ? -10.195 18.293 -18.886 1.00 67.25 100 GLY A N 1
ATOM 765 C CA . GLY A 1 100 ? -10.162 18.637 -17.474 1.00 67.25 100 GLY A CA 1
ATOM 766 C C . GLY A 1 100 ? -10.957 17.666 -16.599 1.00 67.25 100 GLY A C 1
ATOM 767 O O . GLY A 1 100 ? -11.548 16.684 -17.048 1.00 67.25 100 GLY A O 1
ATOM 768 N N . LYS A 1 101 ? -11.005 17.980 -15.303 1.00 64.56 101 LYS A N 1
ATOM 769 C CA . LYS A 1 101 ? -11.705 17.186 -14.278 1.00 64.56 101 LYS A CA 1
ATOM 770 C C . LYS A 1 101 ? -13.223 17.098 -14.474 1.00 64.56 101 LYS A C 1
ATOM 772 O O . LYS A 1 101 ? -13.854 16.248 -13.865 1.00 64.56 101 LYS A O 1
ATOM 777 N N . ASP A 1 102 ? -13.810 17.993 -15.269 1.00 65.75 102 ASP A N 1
ATOM 778 C CA . ASP A 1 102 ? -15.249 18.035 -15.551 1.00 65.75 102 ASP A CA 1
ATOM 779 C C . ASP A 1 102 ? -15.664 17.179 -16.762 1.00 65.75 102 ASP A C 1
ATOM 781 O O . ASP A 1 102 ? -16.822 17.260 -17.181 1.00 65.75 102 ASP A O 1
ATOM 785 N N . GLU A 1 103 ? -14.731 16.391 -17.325 1.00 67.19 103 GLU A N 1
ATOM 786 C CA . GLU A 1 103 ? -14.913 15.463 -18.461 1.00 67.19 103 GLU A CA 1
ATOM 787 C C . GLU A 1 103 ? -15.483 16.111 -19.736 1.00 67.19 103 GLU A C 1
ATOM 789 O O . GLU A 1 103 ? -15.817 15.421 -20.695 1.00 67.19 103 GLU A O 1
ATOM 794 N N . SER A 1 104 ? -15.613 17.438 -19.765 1.00 62.75 104 SER A N 1
ATOM 795 C CA . SER A 1 104 ? -16.364 18.152 -20.803 1.00 62.75 104 SER A CA 1
ATOM 796 C C . SER A 1 104 ? -15.612 19.338 -21.386 1.00 62.75 104 SER A C 1
ATOM 798 O O . SER A 1 104 ? -15.962 19.789 -22.475 1.00 62.75 104 SER A O 1
ATOM 800 N N . LYS A 1 105 ? -14.566 19.832 -20.712 1.00 73.88 105 LYS A N 1
ATOM 801 C CA . LYS A 1 105 ? -13.718 20.906 -21.231 1.00 73.88 105 LYS A CA 1
ATOM 802 C C . LYS A 1 105 ? -12.341 20.396 -21.600 1.00 73.88 105 LYS A C 1
ATOM 804 O O . LYS A 1 105 ? -11.666 19.772 -20.783 1.00 73.88 105 LYS A O 1
ATOM 809 N N . SER A 1 106 ? -11.904 20.727 -22.809 1.00 79.19 106 SER A N 1
ATOM 810 C CA . SER A 1 106 ? -10.518 20.552 -23.214 1.00 79.19 106 SER A CA 1
ATOM 811 C C . SER A 1 106 ? -9.596 21.432 -22.369 1.00 79.19 106 SER A C 1
ATOM 813 O O . SER A 1 106 ? -9.893 22.594 -22.088 1.00 79.19 106 SER A O 1
ATOM 815 N N . ILE A 1 107 ? -8.466 20.871 -21.956 1.00 83.69 107 ILE A N 1
ATOM 816 C CA . ILE A 1 107 ? -7.376 21.591 -21.296 1.00 83.69 107 ILE A CA 1
ATOM 817 C C . ILE A 1 107 ? -6.144 21.520 -22.185 1.00 83.69 107 ILE A C 1
ATOM 819 O O . ILE A 1 107 ? -5.886 20.487 -22.799 1.00 83.69 107 ILE A O 1
ATOM 823 N N . SER A 1 108 ? -5.374 22.603 -22.2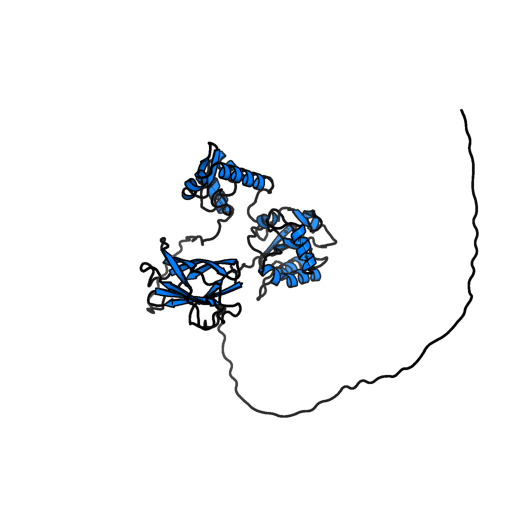55 1.00 86.56 108 SER A N 1
ATOM 824 C CA . SER A 1 108 ? -4.132 22.624 -23.026 1.00 86.56 108 SER A CA 1
ATOM 825 C C . SER A 1 108 ? -2.942 22.208 -22.156 1.00 86.56 108 SER A C 1
ATOM 827 O O . SER A 1 108 ? -2.746 22.711 -21.047 1.00 86.56 108 SER A O 1
ATOM 829 N N . VAL A 1 109 ? -2.132 21.286 -22.669 1.00 87.69 109 VAL A N 1
ATOM 830 C CA . VAL A 1 109 ? -0.905 20.764 -22.053 1.00 87.69 109 VAL A CA 1
ATOM 831 C C . VAL A 1 109 ? 0.315 21.172 -22.867 1.00 87.69 109 VAL A C 1
ATOM 833 O O . VAL A 1 109 ? 0.190 21.609 -24.004 1.00 87.69 109 VAL A O 1
ATOM 836 N N . GLU A 1 110 ? 1.511 21.049 -22.303 1.00 89.38 110 GLU A N 1
ATOM 837 C CA . GLU A 1 110 ? 2.755 21.385 -23.004 1.00 89.38 110 GLU A CA 1
ATOM 838 C C . GLU A 1 110 ? 2.889 20.623 -24.330 1.00 89.38 110 GLU A C 1
ATOM 840 O O . GLU A 1 110 ? 2.719 19.399 -24.391 1.00 89.38 110 GLU A O 1
ATOM 845 N N . THR A 1 111 ? 3.205 21.364 -25.397 1.00 89.69 111 THR A N 1
ATOM 846 C CA . THR A 1 111 ? 3.390 20.808 -26.738 1.00 89.69 111 THR A CA 1
ATOM 847 C C . THR A 1 111 ? 4.517 19.780 -26.734 1.00 89.69 111 THR A C 1
ATOM 849 O O . THR A 1 111 ? 5.671 20.091 -26.445 1.00 89.69 111 THR A O 1
ATOM 852 N N . GLN A 1 112 ? 4.185 18.550 -27.112 1.00 90.81 112 GLN A N 1
ATOM 853 C CA . GLN A 1 112 ? 5.119 17.430 -27.179 1.00 90.81 112 GLN A CA 1
ATOM 854 C C . GLN A 1 112 ? 4.667 16.437 -28.251 1.00 90.81 112 GLN A C 1
ATOM 856 O O . GLN A 1 112 ? 3.483 16.354 -28.558 1.00 90.81 112 GLN A O 1
ATOM 861 N N . THR A 1 113 ? 5.594 15.666 -28.815 1.00 90.69 113 THR A N 1
ATOM 862 C CA . THR A 1 113 ? 5.223 14.479 -29.601 1.00 90.69 113 THR A CA 1
ATOM 863 C C . THR A 1 113 ? 5.166 13.288 -28.661 1.00 90.69 113 THR A C 1
ATOM 865 O O . THR A 1 113 ? 6.104 13.057 -27.898 1.00 90.69 113 THR A O 1
ATOM 868 N N . VAL A 1 114 ? 4.062 12.552 -28.703 1.00 88.38 114 VAL A N 1
ATOM 869 C CA . VAL A 1 114 ? 3.788 11.456 -27.779 1.00 88.38 114 VAL A CA 1
ATOM 870 C C . VAL A 1 114 ? 3.950 10.130 -28.509 1.00 88.38 114 VAL A C 1
ATOM 872 O O . VAL A 1 114 ? 3.377 9.926 -29.579 1.00 88.38 114 VAL A O 1
ATOM 875 N N . LYS A 1 115 ? 4.718 9.209 -27.925 1.00 88.38 115 LYS A N 1
ATOM 876 C CA . LYS A 1 115 ? 4.867 7.855 -28.463 1.00 88.38 115 LYS A CA 1
ATOM 877 C C . LYS A 1 115 ? 3.688 6.988 -28.054 1.00 88.38 115 LYS A C 1
ATOM 879 O O . LYS A 1 115 ? 3.243 7.033 -26.907 1.00 88.38 115 LYS A O 1
ATOM 884 N N . ALA A 1 116 ? 3.214 6.163 -28.975 1.00 90.81 116 ALA A N 1
ATOM 885 C CA . ALA A 1 116 ? 2.148 5.216 -28.718 1.00 90.81 116 ALA A CA 1
ATOM 886 C C . ALA A 1 116 ? 2.407 3.872 -29.403 1.00 90.81 116 ALA A C 1
ATOM 888 O O . ALA A 1 116 ? 3.183 3.748 -30.348 1.00 90.81 116 ALA A O 1
ATOM 889 N N . HIS A 1 117 ? 1.733 2.848 -28.905 1.00 89.88 117 HIS A N 1
ATOM 890 C CA . HIS A 1 117 ? 1.791 1.495 -29.426 1.00 89.88 117 HIS A CA 1
ATOM 891 C C . HIS A 1 117 ? 0.381 1.011 -29.729 1.00 89.88 117 HIS A C 1
ATOM 893 O O . HIS A 1 117 ? -0.457 0.988 -28.835 1.00 89.88 117 HIS A O 1
ATOM 899 N N . ALA A 1 118 ? 0.127 0.607 -30.969 1.00 89.56 118 ALA A N 1
ATOM 900 C CA . ALA A 1 118 ? -1.153 0.079 -31.411 1.00 89.56 118 ALA A CA 1
ATOM 901 C C . ALA A 1 118 ? -1.074 -1.441 -31.597 1.00 89.56 118 ALA A C 1
ATOM 903 O O . ALA A 1 118 ? -0.218 -1.966 -32.318 1.00 89.56 118 ALA A O 1
ATOM 904 N N . LYS A 1 119 ? -1.993 -2.162 -30.959 1.00 90.06 119 LYS A N 1
ATOM 905 C CA . LYS A 1 119 ? -2.059 -3.623 -30.977 1.00 90.06 119 LYS A CA 1
ATOM 906 C C . LYS A 1 119 ? -3.475 -4.081 -31.306 1.00 90.06 119 LYS A C 1
ATOM 908 O O . LYS A 1 119 ? -4.419 -3.695 -30.626 1.00 90.06 119 LYS A O 1
ATOM 913 N N . ALA A 1 120 ? -3.629 -4.917 -32.331 1.00 87.69 120 ALA A N 1
ATOM 914 C CA . ALA A 1 120 ? -4.924 -5.523 -32.638 1.00 87.69 120 ALA A CA 1
ATOM 915 C C . ALA A 1 120 ? -5.350 -6.494 -31.522 1.00 87.69 120 ALA A C 1
ATOM 917 O O . ALA A 1 120 ? -4.521 -7.246 -31.000 1.00 87.69 120 ALA A O 1
ATOM 918 N N . GLU A 1 121 ? -6.636 -6.499 -31.175 1.00 78.88 121 GLU A N 1
ATOM 919 C CA . GLU A 1 121 ? -7.205 -7.413 -30.182 1.00 78.88 121 GLU A CA 1
ATOM 920 C C . GLU A 1 121 ? -6.968 -8.877 -30.601 1.00 78.88 121 GLU A C 1
ATOM 922 O O . GLU A 1 121 ? -7.211 -9.257 -31.746 1.00 78.88 121 GLU A O 1
ATOM 927 N N . GLY A 1 122 ? -6.421 -9.693 -29.692 1.00 72.50 122 GLY A N 1
ATOM 928 C CA . GLY A 1 122 ? -6.046 -11.089 -29.961 1.00 72.50 122 GLY A CA 1
ATOM 929 C C . GLY A 1 122 ? -4.768 -11.294 -30.791 1.00 72.50 122 GLY A C 1
ATOM 930 O O . GLY A 1 122 ? -4.358 -12.435 -30.986 1.00 72.50 122 GLY A O 1
ATOM 931 N N . GLY A 1 123 ? -4.120 -10.228 -31.272 1.00 75.06 123 GLY A N 1
ATOM 932 C CA . GLY A 1 123 ? -2.808 -10.311 -31.920 1.00 75.06 123 GLY A CA 1
ATOM 933 C C . GLY A 1 123 ? -1.657 -10.272 -30.911 1.00 75.06 123 GLY A C 1
ATOM 934 O O . GLY A 1 123 ? -1.824 -9.770 -29.808 1.00 75.06 123 GLY A O 1
ATOM 935 N N . ASP A 1 124 ? -0.462 -10.730 -31.294 1.00 71.50 124 ASP A N 1
ATOM 936 C CA . ASP A 1 124 ? 0.747 -10.645 -30.446 1.00 71.50 124 ASP A CA 1
ATOM 937 C C . ASP A 1 124 ? 1.689 -9.500 -30.843 1.00 71.50 124 ASP A C 1
ATOM 939 O O . ASP A 1 124 ? 2.571 -9.112 -30.077 1.00 71.50 124 ASP A O 1
ATOM 943 N N . LYS A 1 125 ? 1.487 -8.923 -32.033 1.00 75.81 125 LYS A N 1
ATOM 944 C CA . LYS A 1 125 ? 2.341 -7.870 -32.594 1.00 75.81 125 LYS A CA 1
ATOM 945 C C . LYS A 1 125 ? 1.818 -6.480 -32.235 1.00 75.81 125 LYS A C 1
ATOM 947 O O . LYS A 1 125 ? 0.674 -6.145 -32.540 1.00 75.81 125 LYS A O 1
ATOM 952 N N . SER A 1 126 ? 2.682 -5.685 -31.611 1.00 84.88 126 SER A N 1
ATOM 953 C CA . SER A 1 126 ? 2.469 -4.267 -31.317 1.00 84.88 126 SER A CA 1
ATOM 954 C C . SER A 1 126 ? 3.220 -3.410 -32.335 1.00 84.88 126 SER A C 1
ATOM 956 O O . SER A 1 126 ? 4.365 -3.723 -32.660 1.00 84.88 126 SER A O 1
ATOM 958 N N . HIS A 1 127 ? 2.587 -2.350 -32.826 1.00 85.62 127 HIS A N 1
ATOM 959 C CA . HIS A 1 127 ? 3.139 -1.449 -33.835 1.00 85.62 127 HIS A CA 1
ATOM 960 C C . HIS A 1 127 ? 3.339 -0.064 -33.211 1.00 85.62 127 HIS A C 1
ATOM 962 O O . HIS A 1 127 ? 2.427 0.468 -32.580 1.00 85.62 127 HIS A O 1
ATOM 968 N N . GLU A 1 128 ? 4.538 0.506 -33.335 1.00 86.00 128 GLU A N 1
ATOM 969 C CA . GLU A 1 128 ? 4.834 1.858 -32.844 1.00 86.00 128 GLU A CA 1
ATOM 970 C C . GLU A 1 128 ? 4.173 2.909 -33.746 1.00 86.00 128 GLU A C 1
ATOM 972 O O . GLU A 1 128 ? 4.105 2.753 -34.965 1.00 86.00 128 GLU A O 1
ATOM 977 N N . MET A 1 129 ? 3.666 3.972 -33.131 1.00 90.94 129 MET A N 1
ATOM 978 C CA . MET A 1 129 ? 3.106 5.143 -33.794 1.00 90.94 129 MET A CA 1
ATOM 979 C C . MET A 1 129 ? 3.375 6.393 -32.950 1.00 90.94 129 MET A C 1
ATOM 981 O O . MET A 1 129 ? 3.724 6.308 -31.772 1.00 90.94 129 MET A O 1
ATOM 985 N N . GLU A 1 130 ? 3.180 7.566 -33.540 1.00 90.69 130 GLU A N 1
ATOM 986 C CA . GLU A 1 130 ? 3.322 8.845 -32.846 1.00 90.69 130 GLU A CA 1
ATOM 987 C C . GLU A 1 130 ? 2.019 9.636 -32.918 1.00 90.69 130 GLU A C 1
ATOM 989 O O . GLU A 1 130 ? 1.330 9.629 -33.942 1.00 90.69 130 GLU A O 1
ATOM 994 N N . LEU A 1 131 ? 1.708 10.342 -31.832 1.00 93.62 131 LEU A N 1
ATOM 995 C CA . LEU A 1 131 ? 0.685 11.376 -31.791 1.00 93.62 131 LEU A CA 1
ATOM 996 C C . LEU A 1 131 ? 1.389 12.733 -31.745 1.00 93.62 131 LEU A C 1
ATOM 998 O O . LEU A 1 131 ? 2.143 13.030 -30.813 1.00 93.62 131 LEU A O 1
ATOM 1002 N N . LYS A 1 132 ? 1.167 13.546 -32.773 1.00 94.31 132 LYS A N 1
ATOM 1003 C CA . LYS A 1 132 ? 1.742 14.883 -32.905 1.00 94.31 132 LYS A CA 1
ATOM 1004 C C . LYS A 1 132 ? 0.780 15.923 -32.337 1.00 94.31 132 LYS A C 1
ATOM 1006 O O . LYS A 1 132 ? -0.427 15.768 -32.496 1.00 94.31 132 LYS A O 1
ATOM 1011 N N . PRO A 1 133 ? 1.290 16.973 -31.685 1.00 94.88 133 PRO A N 1
ATOM 1012 C CA . PRO A 1 133 ? 0.448 18.017 -31.127 1.00 94.88 133 PRO A CA 1
ATOM 1013 C C . PRO A 1 133 ? -0.171 18.843 -32.261 1.00 94.88 133 PRO A C 1
ATOM 1015 O O . PRO A 1 133 ? 0.539 19.267 -33.173 1.00 94.88 133 PRO A O 1
ATOM 1018 N N . GLU A 1 134 ? -1.472 19.102 -32.186 1.00 93.44 134 GLU A N 1
ATOM 1019 C CA . GLU A 1 134 ? -2.201 19.958 -33.124 1.00 93.44 134 GLU A CA 1
ATOM 1020 C C . GLU A 1 134 ? -2.937 21.056 -32.338 1.00 93.44 134 GLU A C 1
ATOM 1022 O O . GLU A 1 134 ? -4.093 20.866 -31.955 1.00 93.44 134 GLU A O 1
ATOM 1027 N N . PRO A 1 135 ? -2.266 22.188 -32.037 1.00 90.75 135 PRO A N 1
ATOM 1028 C CA . PRO A 1 135 ? -2.837 23.246 -31.209 1.00 90.75 135 PRO A CA 1
ATOM 1029 C C . PRO A 1 135 ? -4.164 23.778 -31.757 1.00 90.75 135 PRO A C 1
ATOM 1031 O O . PRO A 1 135 ? -4.290 24.085 -32.943 1.00 90.75 135 PRO A O 1
ATOM 1034 N N . GLN A 1 136 ? -5.144 23.911 -30.874 1.00 89.25 136 GLN A N 1
ATOM 1035 C CA . GLN A 1 136 ? -6.473 24.442 -31.142 1.00 89.25 136 GLN A CA 1
ATOM 1036 C C . GLN A 1 136 ? -6.515 25.961 -30.935 1.00 89.25 136 GLN A C 1
ATOM 1038 O O . GLN A 1 136 ? -5.649 26.553 -30.292 1.00 89.25 136 GLN A O 1
ATOM 1043 N N . LYS A 1 137 ? -7.556 26.612 -31.467 1.00 84.00 137 LYS A N 1
ATOM 1044 C CA . LYS A 1 137 ? -7.717 28.078 -31.420 1.00 84.00 137 LYS A CA 1
ATOM 1045 C C . LYS A 1 137 ? -7.692 28.655 -29.996 1.00 84.00 137 LYS A C 1
ATOM 1047 O O . LYS A 1 137 ? -7.199 29.765 -29.814 1.00 84.00 137 LYS A O 1
ATOM 1052 N N . ASP A 1 138 ? -8.200 27.901 -29.024 1.00 84.69 138 ASP A N 1
ATOM 1053 C CA . ASP A 1 138 ? -8.310 28.322 -27.622 1.00 84.69 138 ASP A CA 1
ATOM 1054 C C . ASP A 1 138 ? -7.120 27.859 -26.758 1.00 84.69 138 ASP A C 1
ATOM 1056 O O . ASP A 1 138 ? -7.095 28.095 -25.547 1.00 84.69 138 ASP A O 1
ATOM 1060 N N . ASP A 1 139 ? -6.110 27.221 -27.360 1.00 88.69 139 ASP A N 1
ATOM 1061 C CA . ASP A 1 139 ? -4.926 26.772 -26.634 1.00 88.69 139 ASP A CA 1
ATOM 1062 C C . ASP A 1 139 ? -3.967 27.928 -26.334 1.00 88.69 139 ASP A C 1
ATOM 1064 O O . ASP A 1 139 ? -3.719 28.822 -27.147 1.00 88.69 139 ASP A O 1
ATOM 1068 N N . ALA A 1 140 ? -3.361 27.887 -25.145 1.00 86.94 140 ALA A N 1
ATOM 1069 C CA . ALA A 1 140 ? -2.311 28.830 -24.790 1.00 86.94 140 ALA A CA 1
ATOM 1070 C C . ALA A 1 140 ? -1.067 28.627 -25.675 1.00 86.94 140 ALA A C 1
ATOM 1072 O O . ALA A 1 140 ? -0.737 27.514 -26.084 1.00 86.94 140 ALA A O 1
ATOM 1073 N N . LYS A 1 141 ? -0.315 29.704 -25.929 1.00 87.75 141 LYS A N 1
ATOM 1074 C CA . LYS A 1 141 ? 0.915 29.650 -26.734 1.00 87.75 141 LYS A CA 1
ATOM 1075 C C . LYS A 1 141 ? 1.901 28.617 -26.166 1.00 87.75 141 LYS A C 1
ATOM 1077 O O . LYS A 1 141 ? 2.268 28.691 -24.997 1.00 87.75 141 LYS A O 1
ATOM 1082 N N . GLY A 1 142 ? 2.365 27.695 -27.013 1.00 87.31 142 GLY A N 1
ATOM 1083 C CA . GLY A 1 142 ? 3.278 26.613 -26.612 1.00 87.31 142 GLY A CA 1
ATOM 1084 C C . GLY A 1 142 ? 2.594 25.427 -25.922 1.00 87.31 142 GLY A C 1
ATOM 1085 O O . GLY A 1 142 ? 3.283 24.562 -25.379 1.00 87.31 142 GLY A O 1
ATOM 1086 N N . LYS A 1 143 ? 1.258 25.390 -25.941 1.00 92.12 143 LYS A N 1
ATOM 1087 C CA . LYS A 1 143 ? 0.445 24.278 -25.462 1.00 92.12 143 LYS A CA 1
ATOM 1088 C C . LYS A 1 143 ? -0.450 23.735 -26.577 1.00 92.12 143 LYS A C 1
ATOM 1090 O O . LYS A 1 143 ? -0.662 24.394 -27.592 1.00 92.12 143 LYS A O 1
ATOM 1095 N N . THR A 1 144 ? -0.963 22.529 -26.373 1.00 92.88 144 THR A N 1
ATOM 1096 C CA . THR A 1 144 ? -1.962 21.879 -27.221 1.00 92.88 144 THR A CA 1
ATOM 1097 C C . THR A 1 144 ? -2.996 21.177 -26.351 1.00 92.88 144 THR A C 1
ATOM 1099 O O . THR A 1 144 ? -2.642 20.615 -25.318 1.00 92.88 144 THR A O 1
ATOM 1102 N N . SER A 1 145 ? -4.259 21.173 -26.752 1.00 91.81 145 SER A N 1
ATOM 1103 C CA . SER A 1 145 ? -5.296 20.309 -26.182 1.00 91.81 145 SER A CA 1
ATOM 1104 C C . SER A 1 145 ? -5.605 19.094 -27.055 1.00 91.81 145 SER A C 1
ATOM 1106 O O . SER A 1 145 ? -6.367 18.225 -26.637 1.00 91.81 145 SER A O 1
ATOM 1108 N N . LEU A 1 146 ? -5.003 19.002 -28.245 1.00 94.38 146 LEU A N 1
ATOM 1109 C CA . LEU A 1 146 ? -5.200 17.908 -29.191 1.00 94.38 146 LEU A CA 1
ATOM 1110 C C . LEU A 1 146 ? -3.865 17.295 -29.624 1.00 94.38 146 LEU A C 1
ATOM 1112 O O . LEU A 1 146 ? -2.896 17.995 -29.936 1.00 94.38 146 LEU A O 1
ATOM 1116 N N . PHE A 1 147 ? -3.847 15.968 -29.697 1.00 95.94 147 PHE A N 1
ATOM 1117 C CA . PHE A 1 147 ? -2.812 15.192 -30.362 1.00 95.94 147 PHE A CA 1
ATOM 1118 C C . PHE A 1 147 ? -3.429 14.315 -31.449 1.00 95.94 147 PHE A C 1
ATOM 1120 O O . PHE A 1 147 ? -4.455 13.672 -31.226 1.00 95.94 147 PHE A O 1
ATOM 1127 N N . VAL A 1 148 ? -2.787 14.261 -32.614 1.00 95.00 148 VAL A N 1
ATOM 1128 C CA . VAL A 1 148 ? -3.260 13.513 -33.780 1.00 95.00 148 VAL A CA 1
ATOM 1129 C C . VAL A 1 148 ? -2.185 12.557 -34.269 1.00 95.00 148 VAL A C 1
ATOM 1131 O O . VAL A 1 148 ? -1.015 12.916 -34.404 1.00 95.00 148 VAL A O 1
ATOM 1134 N N . GLY A 1 149 ? -2.578 11.325 -34.563 1.00 93.81 149 GLY A N 1
ATOM 1135 C CA . GLY A 1 149 ? -1.723 10.357 -35.238 1.00 93.81 149 GLY A CA 1
ATOM 1136 C C . GLY A 1 149 ? -2.515 9.444 -36.153 1.00 93.81 149 GLY A C 1
ATOM 1137 O O . GLY A 1 149 ? -3.740 9.513 -36.223 1.00 93.81 149 GLY A O 1
ATOM 1138 N N . LYS A 1 150 ? -1.803 8.579 -36.871 1.00 93.56 150 LYS A N 1
ATOM 1139 C CA . LYS A 1 150 ? -2.402 7.621 -37.800 1.00 93.56 150 LYS A CA 1
ATOM 1140 C C . LYS A 1 150 ? -2.083 6.203 -37.359 1.00 93.56 150 LYS A C 1
ATOM 1142 O O . LYS A 1 150 ? -0.921 5.882 -37.114 1.00 93.56 150 LYS A O 1
ATOM 1147 N N . LEU A 1 151 ? -3.113 5.371 -37.250 1.00 91.56 151 LEU A N 1
ATOM 1148 C CA . LEU A 1 151 ? -2.954 3.956 -36.957 1.00 91.56 151 LEU A CA 1
ATOM 1149 C C . LEU A 1 151 ? -2.122 3.274 -38.062 1.00 91.56 151 LEU A C 1
ATOM 1151 O O . LEU A 1 151 ? -2.307 3.581 -39.243 1.00 91.56 151 LEU A O 1
ATOM 1155 N N . PRO A 1 152 ? -1.237 2.329 -37.708 1.00 90.69 152 PRO A N 1
ATOM 1156 C CA . PRO A 1 152 ? -0.526 1.505 -38.682 1.00 90.69 152 PRO A CA 1
ATOM 1157 C C . PRO A 1 152 ? -1.496 0.722 -39.576 1.00 90.69 152 PRO A C 1
ATOM 1159 O O . PRO A 1 152 ? -2.521 0.224 -39.102 1.00 90.69 152 PRO A O 1
ATOM 1162 N N . ALA A 1 153 ? -1.181 0.596 -40.868 1.00 86.81 153 ALA A N 1
ATOM 1163 C CA . ALA A 1 153 ? -2.072 -0.009 -41.865 1.00 86.81 153 ALA A CA 1
ATOM 1164 C C . ALA A 1 153 ? -2.507 -1.440 -41.496 1.00 86.81 153 ALA A C 1
ATOM 1166 O O . ALA A 1 153 ? -3.610 -1.868 -41.825 1.00 86.81 153 ALA A O 1
ATOM 1167 N N . GLU A 1 154 ? -1.670 -2.160 -40.751 1.00 85.81 154 GLU A N 1
ATOM 1168 C CA . GLU A 1 154 ? -1.886 -3.529 -40.286 1.00 85.81 154 GLU A CA 1
ATOM 1169 C C . GLU A 1 154 ? -3.013 -3.654 -39.252 1.00 85.81 154 GLU A C 1
ATOM 1171 O O . GLU A 1 154 ? -3.540 -4.757 -39.045 1.00 85.81 154 GLU A O 1
ATOM 1176 N N . VAL A 1 155 ? -3.365 -2.552 -38.582 1.00 86.31 155 VAL A N 1
ATOM 1177 C CA . VAL A 1 155 ? -4.386 -2.506 -37.525 1.00 86.31 155 VAL A CA 1
ATOM 1178 C C . VAL A 1 155 ? -5.591 -1.627 -37.874 1.00 86.31 155 VAL A C 1
ATOM 1180 O O . VAL A 1 155 ? -6.588 -1.677 -37.155 1.00 86.31 155 VAL A O 1
ATOM 1183 N N . ILE A 1 156 ? -5.553 -0.880 -38.986 1.00 86.12 156 ILE A N 1
ATOM 1184 C CA . ILE A 1 156 ? -6.718 -0.134 -39.492 1.00 86.12 156 ILE A CA 1
ATOM 1185 C C . ILE A 1 156 ? -7.871 -1.111 -39.780 1.00 86.12 156 ILE A C 1
ATOM 1187 O O . ILE A 1 156 ? -7.679 -2.175 -40.368 1.00 86.12 156 ILE A O 1
ATOM 1191 N N . GLY A 1 157 ? -9.082 -0.758 -39.336 1.00 79.31 157 GLY A N 1
ATOM 1192 C CA . GLY A 1 157 ? -10.289 -1.578 -39.500 1.00 79.31 157 GLY A CA 1
ATOM 1193 C C . GLY A 1 157 ? -10.421 -2.749 -38.516 1.00 79.31 157 GLY A C 1
ATOM 1194 O O . GLY A 1 157 ? -11.406 -3.481 -38.578 1.00 79.31 157 GLY A O 1
ATOM 1195 N N . LYS A 1 158 ? -9.466 -2.931 -37.593 1.00 85.44 158 LYS A N 1
ATOM 1196 C CA . LYS A 1 158 ? -9.531 -3.933 -36.517 1.00 85.44 158 LYS A CA 1
ATOM 1197 C C . LYS A 1 158 ? -9.872 -3.273 -35.181 1.00 85.44 158 LYS A C 1
ATOM 1199 O O . LYS A 1 158 ? -9.634 -2.081 -34.984 1.00 85.44 158 LYS A O 1
ATOM 1204 N N . LYS A 1 159 ? -10.365 -4.070 -34.226 1.00 86.94 159 LYS A N 1
ATOM 1205 C CA . LYS A 1 159 ? -10.368 -3.663 -32.815 1.00 86.94 159 LYS A CA 1
ATOM 1206 C C . LYS A 1 159 ? -8.923 -3.524 -32.351 1.00 86.94 159 LYS A C 1
ATOM 1208 O O . LYS A 1 159 ? -8.133 -4.459 -32.508 1.00 86.94 159 LYS A O 1
ATOM 1213 N N . VAL A 1 160 ? -8.567 -2.353 -31.843 1.00 87.88 160 VAL A N 1
ATOM 1214 C CA . VAL A 1 160 ? -7.191 -1.991 -31.507 1.00 87.88 160 VAL A CA 1
ATOM 1215 C C . VAL A 1 160 ? -7.132 -1.452 -30.086 1.00 87.88 160 VAL A C 1
ATOM 1217 O O . VAL A 1 160 ? -7.940 -0.611 -29.707 1.00 87.88 160 VAL A O 1
ATOM 1220 N N . THR A 1 161 ? -6.164 -1.926 -29.309 1.00 88.62 161 THR A N 1
ATOM 1221 C CA . THR A 1 161 ? -5.730 -1.290 -28.066 1.00 88.62 161 THR A CA 1
ATOM 1222 C C . THR A 1 161 ? -4.543 -0.399 -28.386 1.00 88.62 161 THR A C 1
ATOM 1224 O O . THR A 1 161 ? -3.562 -0.851 -28.982 1.00 88.62 161 THR A O 1
ATOM 1227 N N . VAL A 1 162 ? -4.632 0.866 -28.000 1.00 89.44 162 VAL A N 1
ATOM 1228 C CA . VAL A 1 162 ? -3.559 1.843 -28.126 1.00 89.44 162 VAL A CA 1
ATOM 1229 C C . VAL A 1 162 ? -3.039 2.173 -26.735 1.00 89.44 162 VAL A C 1
ATOM 1231 O O . VAL A 1 162 ? -3.804 2.527 -25.841 1.00 89.44 162 VAL A O 1
ATOM 1234 N N . THR A 1 163 ? -1.726 2.071 -26.565 1.00 86.31 163 THR A N 1
ATOM 1235 C CA . THR A 1 163 ? -1.026 2.444 -25.340 1.00 86.31 163 THR A CA 1
ATOM 1236 C C . THR A 1 163 ? -0.112 3.628 -25.619 1.00 86.31 163 THR A C 1
ATOM 1238 O O . THR A 1 163 ? 0.918 3.483 -26.275 1.00 86.31 163 THR A O 1
ATOM 1241 N N . ILE A 1 164 ? -0.462 4.792 -25.091 1.00 87.00 164 ILE A N 1
ATOM 1242 C CA . ILE A 1 164 ? 0.398 5.971 -25.043 1.00 87.00 164 ILE A CA 1
ATOM 1243 C C . ILE A 1 164 ? 1.449 5.783 -23.947 1.00 87.00 164 ILE A C 1
ATOM 1245 O O . ILE A 1 164 ? 1.119 5.449 -22.807 1.00 87.00 164 ILE A O 1
ATOM 1249 N N . VAL A 1 165 ? 2.712 6.036 -24.283 1.00 79.69 165 VAL A N 1
ATOM 1250 C CA . VAL A 1 165 ? 3.844 5.953 -23.360 1.00 79.69 165 VAL A CA 1
ATOM 1251 C C . VAL A 1 165 ? 4.508 7.319 -23.270 1.00 79.69 165 VAL A C 1
ATOM 1253 O O . VAL A 1 165 ? 5.104 7.797 -24.233 1.00 79.69 165 VAL A O 1
ATOM 1256 N N . GLY A 1 166 ? 4.450 7.926 -22.086 1.00 75.81 166 GLY A N 1
ATOM 1257 C CA . GLY A 1 166 ? 5.230 9.121 -21.791 1.00 75.81 166 GLY A CA 1
ATOM 1258 C C . GLY A 1 166 ? 4.512 10.447 -22.039 1.00 75.81 166 GLY A C 1
ATOM 1259 O O . GLY A 1 166 ? 5.188 11.430 -22.327 1.00 75.81 166 GLY A O 1
ATOM 1260 N N . LEU A 1 167 ? 3.178 10.487 -21.943 1.00 84.88 167 LEU A N 1
ATOM 1261 C CA . LEU A 1 167 ? 2.411 11.733 -22.036 1.00 84.88 167 LEU A CA 1
ATOM 1262 C C . LEU A 1 167 ? 2.738 12.620 -20.834 1.00 84.88 167 LEU A C 1
ATOM 1264 O O . LEU A 1 167 ? 2.439 12.240 -19.708 1.00 84.88 167 LEU A O 1
ATOM 1268 N N . LYS A 1 168 ? 3.327 13.793 -21.051 1.00 81.06 168 LYS A N 1
ATOM 1269 C CA . LYS A 1 168 ? 3.638 14.728 -19.967 1.00 81.06 168 LYS A CA 1
ATOM 1270 C C . LYS A 1 168 ? 2.507 15.721 -19.741 1.00 81.06 168 LYS A C 1
ATOM 1272 O O . LYS A 1 168 ? 2.099 16.395 -20.682 1.00 81.06 168 LYS A O 1
ATOM 1277 N N . MET A 1 169 ? 2.021 15.854 -18.515 1.00 82.06 169 MET A N 1
ATOM 1278 C CA . MET A 1 169 ? 1.058 16.898 -18.149 1.00 82.06 169 MET A CA 1
ATOM 1279 C C . MET A 1 169 ? 1.449 17.457 -16.783 1.00 82.06 169 MET A C 1
ATOM 1281 O O . MET A 1 169 ? 1.711 16.691 -15.865 1.00 82.06 169 MET A O 1
ATOM 1285 N N . GLU A 1 170 ? 1.553 18.784 -16.678 1.00 79.38 170 GLU A N 1
ATOM 1286 C CA . GLU A 1 170 ? 1.934 19.496 -15.442 1.00 79.38 170 GLU A CA 1
ATOM 1287 C C . GLU A 1 170 ? 3.208 18.943 -14.756 1.00 79.38 170 GLU A C 1
ATOM 1289 O O . GLU A 1 170 ? 3.321 18.927 -13.535 1.00 79.38 170 GLU A O 1
ATOM 1294 N N . GLY A 1 171 ? 4.194 18.501 -15.548 1.00 71.94 171 GLY A N 1
ATOM 1295 C CA . GLY A 1 171 ? 5.469 17.958 -15.057 1.00 71.94 171 GLY A CA 1
ATOM 1296 C C . GLY A 1 171 ? 5.458 16.464 -14.701 1.00 71.94 171 GLY A C 1
ATOM 1297 O O . GLY A 1 171 ? 6.525 15.886 -14.492 1.00 71.94 171 GLY A O 1
ATOM 1298 N N . GLU A 1 172 ? 4.296 15.814 -14.704 1.00 70.44 172 GLU A N 1
ATOM 1299 C CA . GLU A 1 172 ? 4.148 14.373 -14.486 1.00 70.44 172 GLU A CA 1
ATOM 1300 C C . GLU A 1 172 ? 4.097 13.611 -15.814 1.00 70.44 172 GLU A C 1
ATOM 1302 O O . GLU A 1 172 ? 3.727 14.165 -16.845 1.00 70.44 172 GLU A O 1
ATOM 1307 N N . THR A 1 173 ? 4.500 12.337 -15.810 1.00 73.88 173 THR A N 1
ATOM 1308 C CA . THR A 1 173 ? 4.528 11.484 -17.009 1.00 73.88 173 THR A CA 1
ATOM 1309 C C . THR A 1 173 ? 3.530 10.340 -16.877 1.00 73.88 173 THR A C 1
ATOM 1311 O O . THR A 1 173 ? 3.634 9.514 -15.974 1.00 73.88 173 THR A O 1
ATOM 1314 N N . PHE A 1 174 ? 2.604 10.252 -17.824 1.00 76.00 174 PHE A N 1
ATOM 1315 C CA . PHE A 1 174 ? 1.490 9.318 -17.822 1.00 76.00 174 PHE A CA 1
ATOM 1316 C C . PHE A 1 174 ? 1.637 8.243 -18.902 1.00 76.00 174 PHE A C 1
ATOM 1318 O O . PHE A 1 174 ? 2.154 8.465 -20.004 1.00 76.00 174 PHE A O 1
ATOM 1325 N N . ARG A 1 175 ? 1.127 7.054 -18.575 1.00 82.88 175 ARG A N 1
ATOM 1326 C CA . ARG A 1 175 ? 0.839 5.978 -19.524 1.00 82.88 175 ARG A CA 1
ATOM 1327 C C . ARG A 1 175 ? -0.675 5.847 -19.613 1.00 82.88 175 ARG A C 1
ATOM 1329 O O . ARG A 1 175 ? -1.328 5.721 -18.582 1.00 82.88 175 ARG A O 1
ATOM 1336 N N . VAL A 1 176 ? -1.214 5.874 -20.826 1.00 82.00 176 VAL A N 1
ATOM 1337 C CA . VAL A 1 176 ? -2.663 5.828 -21.064 1.00 82.00 176 VAL A CA 1
ATOM 1338 C C . VAL A 1 176 ? -2.950 4.668 -22.001 1.00 82.00 176 VAL A C 1
ATOM 1340 O O . VAL A 1 176 ? -2.288 4.540 -23.027 1.00 82.00 176 VAL A O 1
ATOM 1343 N N . GLU A 1 177 ? -3.903 3.811 -21.654 1.00 83.88 177 GLU A N 1
ATOM 1344 C CA . GLU A 1 177 ? -4.322 2.690 -22.494 1.00 83.88 177 GLU A CA 1
ATOM 1345 C C . GLU A 1 177 ? -5.816 2.782 -22.783 1.00 83.88 177 GLU A C 1
ATOM 1347 O O . GLU A 1 177 ? -6.617 3.014 -21.881 1.00 83.88 177 GLU A O 1
ATOM 1352 N N . PHE A 1 178 ? -6.188 2.608 -24.047 1.00 86.56 178 PHE A N 1
ATOM 1353 C CA . PHE A 1 178 ? -7.575 2.669 -24.491 1.00 86.56 178 PHE A CA 1
ATOM 1354 C C . PHE A 1 178 ? -7.804 1.785 -25.714 1.00 86.56 178 PHE A C 1
ATOM 1356 O O . PHE A 1 178 ? -6.878 1.504 -26.473 1.00 86.56 178 PHE A O 1
ATOM 1363 N N . SER A 1 179 ? -9.042 1.336 -25.914 1.00 85.50 179 SER A N 1
ATOM 1364 C CA . SER A 1 179 ? -9.418 0.454 -27.020 1.00 85.50 179 SER A CA 1
ATOM 1365 C C . SER A 1 179 ? -10.475 1.074 -27.928 1.00 85.50 179 SER A C 1
ATOM 1367 O O . SER A 1 179 ? -11.353 1.805 -27.461 1.00 85.50 179 SER A O 1
ATOM 1369 N N . SER A 1 180 ? -10.408 0.753 -29.223 1.00 82.50 180 SER A N 1
ATOM 1370 C CA . SER A 1 180 ? -11.516 0.992 -30.143 1.00 82.50 180 SER A CA 1
ATOM 1371 C C . SER A 1 180 ? -12.620 -0.039 -29.888 1.00 82.50 180 SER A C 1
ATOM 1373 O O . SER A 1 180 ? -12.375 -1.248 -29.846 1.00 82.50 180 SER A O 1
ATOM 1375 N N . GLU A 1 181 ? -13.852 0.425 -29.685 1.00 67.50 181 GLU A N 1
ATOM 1376 C CA . GLU A 1 181 ? -15.013 -0.466 -29.679 1.00 67.50 181 GLU A CA 1
ATOM 1377 C C . GLU A 1 181 ? -15.353 -0.835 -31.126 1.00 67.50 181 GLU A C 1
ATOM 1379 O O . GLU A 1 181 ? -15.244 -0.018 -32.041 1.00 67.50 181 GLU A O 1
ATOM 1384 N N . GLY A 1 182 ? -15.672 -2.112 -31.352 1.00 42.88 182 GLY A N 1
ATOM 1385 C CA . GLY A 1 182 ? -15.948 -2.621 -32.693 1.00 42.88 182 GLY A CA 1
ATOM 1386 C C . GLY A 1 182 ? -17.165 -1.922 -33.275 1.00 42.88 182 GLY A C 1
ATOM 1387 O O . GLY A 1 182 ? -18.197 -1.861 -32.617 1.00 42.88 182 GLY A O 1
ATOM 1388 N N . GLY A 1 183 ? -17.037 -1.416 -34.500 1.00 31.91 183 GLY A N 1
ATOM 1389 C CA . GLY A 1 183 ? -18.167 -0.862 -35.229 1.00 31.91 183 GLY A CA 1
ATOM 1390 C C . GLY A 1 183 ? -19.309 -1.873 -35.311 1.00 31.91 183 GLY A C 1
ATOM 1391 O O . GLY A 1 183 ? -19.098 -3.035 -35.666 1.00 31.91 183 GLY A O 1
ATOM 1392 N N . ASP A 1 184 ? -20.510 -1.406 -34.980 1.00 27.05 184 ASP A N 1
ATOM 1393 C CA . ASP A 1 184 ? -21.763 -2.083 -35.265 1.00 27.05 184 ASP A CA 1
ATOM 1394 C C . ASP A 1 184 ? -21.818 -2.501 -36.739 1.00 27.05 184 ASP A C 1
ATOM 1396 O O . ASP A 1 184 ? -21.971 -1.675 -37.638 1.00 27.05 184 ASP A O 1
ATOM 1400 N N . HIS A 1 185 ? -21.776 -3.805 -36.981 1.00 30.56 185 HIS A N 1
ATOM 1401 C CA . HIS A 1 185 ? -22.552 -4.400 -38.055 1.00 30.56 185 HIS A CA 1
ATOM 1402 C C . HIS A 1 185 ? -23.483 -5.428 -37.423 1.00 30.56 185 HIS A C 1
ATOM 1404 O O . HIS A 1 185 ? -23.069 -6.492 -36.964 1.00 30.56 185 HIS A O 1
ATOM 1410 N N . LYS A 1 186 ? -24.764 -5.051 -37.369 1.00 33.53 186 LYS A N 1
ATOM 1411 C CA . LYS A 1 186 ? -25.881 -5.974 -37.191 1.00 33.53 186 LYS A CA 1
ATOM 1412 C C . LYS A 1 186 ? -25.760 -7.071 -38.243 1.00 33.53 186 LYS A C 1
ATOM 1414 O O . LYS A 1 186 ? -25.762 -6.745 -39.420 1.00 33.53 186 LYS A O 1
ATOM 1419 N N . ASP A 1 187 ? -25.730 -8.321 -37.799 1.00 29.05 187 ASP A N 1
ATOM 1420 C CA . ASP A 1 187 ? -26.562 -9.378 -38.366 1.00 29.05 187 ASP A CA 1
ATOM 1421 C C . ASP A 1 187 ? -26.735 -10.500 -37.337 1.00 29.05 187 ASP A C 1
ATOM 1423 O O . ASP A 1 187 ? -25.790 -11.117 -36.848 1.00 29.05 187 ASP A O 1
ATOM 1427 N N . HIS A 1 188 ? -27.992 -10.726 -36.964 1.00 34.28 188 HIS A N 1
ATOM 1428 C CA . HIS A 1 188 ? -28.413 -11.868 -36.169 1.00 34.28 188 HIS A CA 1
ATOM 1429 C C . HIS A 1 188 ? -28.255 -13.150 -36.994 1.00 34.28 188 HIS A C 1
ATOM 1431 O O . HIS A 1 188 ? -28.842 -13.232 -38.070 1.00 34.28 188 HIS A O 1
ATOM 1437 N N . LYS A 1 189 ? -27.646 -14.198 -36.421 1.00 29.20 189 LYS A N 1
ATOM 1438 C CA . LYS A 1 189 ? -28.342 -15.487 -36.272 1.00 29.20 189 LYS A CA 1
ATOM 1439 C C . LYS A 1 189 ? -27.602 -16.531 -35.429 1.00 29.20 189 LYS A C 1
ATOM 1441 O O . LYS A 1 189 ? -26.438 -16.834 -35.640 1.00 29.20 189 LYS A O 1
ATOM 1446 N N . ASP A 1 190 ? -28.425 -17.121 -34.570 1.00 29.89 190 ASP A N 1
ATOM 1447 C CA . ASP A 1 190 ? -28.480 -18.512 -34.134 1.00 29.89 190 ASP A CA 1
ATOM 1448 C C . ASP A 1 190 ? -27.473 -19.097 -33.126 1.00 29.89 190 ASP A C 1
ATOM 1450 O O . ASP A 1 190 ? -26.265 -19.200 -33.303 1.00 29.89 190 ASP A O 1
ATOM 1454 N N . LYS A 1 191 ? -28.115 -19.562 -32.048 1.00 37.97 191 LYS A N 1
ATOM 1455 C CA . LYS A 1 191 ? -27.666 -20.402 -30.942 1.00 37.97 191 LYS A CA 1
ATOM 1456 C C . LYS A 1 191 ? -26.807 -21.586 -31.394 1.00 37.97 191 LYS A C 1
ATOM 1458 O O . LYS A 1 191 ? -27.209 -22.327 -32.288 1.00 37.97 191 LYS A O 1
ATOM 1463 N N . LYS A 1 192 ? -25.800 -21.915 -30.580 1.00 29.00 192 LYS A N 1
ATOM 1464 C CA . LYS A 1 192 ? -25.698 -23.247 -29.960 1.00 29.00 192 LYS A CA 1
ATOM 1465 C C . LYS A 1 192 ? -24.760 -23.232 -28.757 1.00 29.00 192 LYS A C 1
ATOM 1467 O O . LYS A 1 192 ? -23.642 -22.737 -28.820 1.00 29.00 192 LYS A O 1
ATOM 1472 N N . GLU A 1 193 ? -25.277 -23.779 -27.664 1.00 35.12 193 GLU A N 1
ATOM 1473 C CA . GLU A 1 193 ? -24.553 -24.146 -26.454 1.00 35.12 193 GLU A CA 1
ATOM 1474 C C . GLU A 1 193 ? -23.363 -25.049 -26.793 1.00 35.12 193 GLU A C 1
ATOM 1476 O O . GLU A 1 193 ? -23.531 -26.003 -27.546 1.00 35.12 193 GLU A O 1
ATOM 1481 N N . HIS A 1 194 ? -22.206 -24.813 -26.170 1.00 31.75 194 HIS A N 1
ATOM 1482 C CA . HIS A 1 194 ? -21.290 -25.887 -25.793 1.00 31.75 194 HIS A CA 1
ATOM 1483 C C . HIS A 1 194 ? -20.441 -25.489 -24.576 1.00 31.75 194 HIS A C 1
ATOM 1485 O O . HIS A 1 194 ? -19.650 -24.553 -24.619 1.00 31.75 194 HIS A O 1
ATOM 1491 N N . LYS A 1 195 ? -20.690 -26.243 -23.499 1.00 28.81 195 LYS A N 1
ATOM 1492 C CA . LYS A 1 195 ? -19.822 -26.697 -22.401 1.00 28.81 195 LYS A CA 1
ATOM 1493 C C . LYS A 1 195 ? -18.453 -26.031 -22.200 1.00 28.81 195 LYS A C 1
ATOM 1495 O O . LYS A 1 195 ? -17.558 -26.142 -23.030 1.00 28.81 195 LYS A O 1
ATOM 1500 N N . ASP A 1 196 ? -18.301 -25.513 -20.983 1.00 35.28 196 ASP A N 1
ATOM 1501 C CA . ASP A 1 196 ? -17.168 -25.673 -20.065 1.00 35.28 196 ASP A CA 1
ATOM 1502 C C . ASP A 1 196 ? -15.824 -26.103 -20.666 1.00 35.28 196 ASP A C 1
ATOM 1504 O O . ASP A 1 196 ? -15.519 -27.288 -20.770 1.00 35.28 196 ASP A O 1
ATOM 1508 N N . HIS A 1 197 ? -14.944 -25.123 -20.871 1.00 32.00 197 HIS A N 1
ATOM 1509 C CA . HIS A 1 197 ? -13.534 -25.294 -20.541 1.00 32.00 197 HIS A CA 1
ATOM 1510 C C . HIS A 1 197 ? -13.017 -24.037 -19.844 1.00 32.00 197 HIS A C 1
ATOM 1512 O O . HIS A 1 197 ? -12.836 -22.977 -20.440 1.00 32.00 197 HIS A O 1
ATOM 1518 N N . LYS A 1 198 ? -12.767 -24.197 -18.543 1.00 36.59 198 LYS A N 1
ATOM 1519 C CA . LYS A 1 198 ? -12.016 -23.287 -17.683 1.00 36.59 198 LYS A CA 1
ATOM 1520 C C . LYS A 1 198 ? -10.637 -23.047 -18.311 1.00 36.59 198 LYS A C 1
ATOM 1522 O O . LYS A 1 198 ? -9.747 -23.885 -18.194 1.00 36.59 198 LYS A O 1
ATOM 1527 N N . LYS A 1 199 ? -10.464 -21.913 -18.989 1.00 26.42 199 LYS A N 1
ATOM 1528 C CA . LYS A 1 199 ? -9.147 -21.367 -19.321 1.00 26.42 199 LYS A CA 1
ATOM 1529 C C . LYS A 1 199 ? -9.062 -19.995 -18.679 1.00 26.42 199 LYS A C 1
ATOM 1531 O O . LYS A 1 199 ? -9.596 -19.011 -19.177 1.00 26.42 199 LYS A O 1
ATOM 1536 N N . GLU A 1 200 ? -8.456 -19.998 -17.505 1.00 29.94 200 GLU A N 1
ATOM 1537 C CA . GLU A 1 200 ? -8.102 -18.822 -16.729 1.00 29.94 200 GLU A CA 1
ATOM 1538 C C . GLU A 1 200 ? -7.145 -17.978 -17.583 1.00 29.94 200 GLU A C 1
ATOM 1540 O O . GLU A 1 200 ? -5.972 -18.302 -17.757 1.00 29.94 200 GLU A O 1
ATOM 1545 N N . GLN A 1 201 ? -7.701 -16.964 -18.247 1.00 27.30 201 GLN A N 1
ATOM 1546 C CA . GLN A 1 201 ? -6.944 -15.957 -18.978 1.00 27.30 201 GLN A CA 1
ATOM 1547 C C . GLN A 1 201 ? -6.394 -14.968 -17.955 1.00 27.30 201 GLN A C 1
ATOM 1549 O O . GLN A 1 201 ? -7.128 -14.156 -17.389 1.00 27.30 201 GLN A O 1
ATOM 1554 N N . THR A 1 202 ? -5.093 -15.063 -17.709 1.00 27.52 202 THR A N 1
ATOM 1555 C CA . THR A 1 202 ? -4.337 -14.118 -16.898 1.00 27.52 202 THR A CA 1
ATOM 1556 C C . THR A 1 202 ? -4.369 -12.741 -17.564 1.00 27.52 202 THR A C 1
ATOM 1558 O O . THR A 1 202 ? -3.816 -12.515 -18.641 1.00 27.52 202 THR A O 1
ATOM 1561 N N . LYS A 1 203 ? -5.087 -11.811 -16.925 1.00 30.20 203 LYS A N 1
ATOM 1562 C CA . LYS A 1 203 ? -5.062 -10.381 -17.243 1.00 30.20 203 LYS A CA 1
ATOM 1563 C C . LYS A 1 203 ? -3.684 -9.822 -16.890 1.00 30.20 203 LYS A C 1
ATOM 1565 O O . LYS A 1 203 ? -3.111 -10.188 -15.869 1.00 30.20 203 LYS A O 1
ATOM 1570 N N . GLY A 1 204 ? -3.172 -8.922 -17.727 1.00 32.44 204 GLY A N 1
ATOM 1571 C CA . GLY A 1 204 ? -1.935 -8.192 -17.467 1.00 32.44 204 GLY A CA 1
ATOM 1572 C C . GLY A 1 204 ? -1.971 -7.498 -16.104 1.00 32.44 204 GLY A C 1
ATOM 1573 O O . GLY A 1 204 ? -2.858 -6.696 -15.828 1.00 32.44 204 GLY A O 1
ATOM 1574 N N . GLY A 1 205 ? -1.003 -7.832 -15.255 1.00 35.44 205 GLY A N 1
ATOM 1575 C CA . GLY A 1 205 ? -0.842 -7.267 -13.922 1.00 35.44 205 GLY A CA 1
ATOM 1576 C C . GLY A 1 205 ? -0.091 -8.245 -13.027 1.00 35.44 205 GLY A C 1
ATOM 1577 O O . GLY A 1 205 ? -0.587 -9.334 -12.795 1.00 35.44 205 GLY A O 1
ATOM 1578 N N . HIS A 1 206 ? 1.110 -7.853 -12.587 1.00 48.53 206 HIS A N 1
ATOM 1579 C CA . HIS A 1 206 ? 1.920 -8.414 -11.493 1.00 48.53 206 HIS A CA 1
ATOM 1580 C C . HIS A 1 206 ? 1.444 -9.757 -10.908 1.00 48.53 206 HIS A C 1
ATOM 1582 O O . HIS A 1 206 ? 0.436 -9.784 -10.194 1.00 48.53 206 HIS A O 1
ATOM 1588 N N . SER A 1 207 ? 2.223 -10.822 -11.129 1.00 50.00 207 SER A N 1
ATOM 1589 C CA . SER A 1 207 ? 1.972 -12.158 -10.576 1.00 50.00 207 SER A CA 1
ATOM 1590 C C . SER A 1 207 ? 1.713 -12.139 -9.068 1.00 50.00 207 SER A C 1
ATOM 1592 O O . SER A 1 207 ? 2.305 -11.363 -8.311 1.00 50.00 207 SER A O 1
ATOM 1594 N N . SER A 1 208 ? 0.807 -13.005 -8.633 1.00 65.62 208 SER A N 1
ATOM 1595 C CA . SER A 1 208 ? 0.558 -13.313 -7.228 1.00 65.62 208 SER A CA 1
ATOM 1596 C C . SER A 1 208 ? 1.791 -13.940 -6.560 1.00 65.62 208 SER A C 1
ATOM 1598 O O . SER A 1 208 ? 2.657 -14.505 -7.230 1.00 65.62 208 SER A O 1
ATOM 1600 N N . GLU A 1 209 ? 1.873 -13.870 -5.226 1.00 73.38 209 GLU A N 1
ATOM 1601 C CA . GLU A 1 209 ? 2.952 -14.533 -4.469 1.00 73.38 209 GLU A CA 1
ATOM 1602 C C . GLU A 1 209 ? 3.022 -16.036 -4.759 1.00 73.38 209 GLU A C 1
ATOM 1604 O O . GLU A 1 209 ? 4.112 -16.599 -4.838 1.00 73.38 209 GLU A O 1
ATOM 1609 N N . ASP A 1 210 ? 1.867 -16.678 -4.949 1.00 71.44 210 ASP A N 1
ATOM 1610 C CA . ASP A 1 210 ? 1.795 -18.103 -5.260 1.00 71.44 210 ASP A CA 1
ATOM 1611 C C . ASP A 1 210 ? 2.388 -18.390 -6.649 1.00 71.44 210 ASP A C 1
ATOM 1613 O O . ASP A 1 210 ? 3.223 -19.282 -6.778 1.00 71.44 210 ASP A O 1
ATOM 1617 N N . GLU A 1 211 ? 2.087 -17.572 -7.662 1.00 77.50 211 GLU A N 1
ATOM 1618 C CA . GLU A 1 211 ? 2.685 -17.695 -9.002 1.00 77.50 211 GLU A CA 1
ATOM 1619 C C . GLU A 1 211 ? 4.202 -17.441 -8.994 1.00 77.50 211 GLU A C 1
ATOM 1621 O O . GLU A 1 211 ? 4.962 -18.149 -9.660 1.00 77.50 211 GLU A O 1
ATOM 1626 N N . ILE A 1 212 ? 4.670 -16.462 -8.212 1.00 83.00 212 ILE A N 1
ATOM 1627 C CA . ILE A 1 212 ? 6.104 -16.187 -8.037 1.00 83.00 212 ILE A CA 1
ATOM 1628 C C . ILE A 1 212 ? 6.784 -17.384 -7.370 1.00 83.00 212 ILE A C 1
ATOM 1630 O O . ILE A 1 212 ? 7.837 -17.841 -7.826 1.00 83.00 212 ILE A O 1
ATOM 1634 N N . LYS A 1 213 ? 6.174 -17.934 -6.318 1.00 84.62 213 LYS A N 1
ATOM 1635 C CA . LYS A 1 213 ? 6.674 -19.116 -5.614 1.00 84.62 213 LYS A CA 1
ATOM 1636 C C . LYS A 1 213 ? 6.713 -20.337 -6.530 1.00 84.62 213 LYS A C 1
ATOM 1638 O O . LYS A 1 213 ? 7.715 -21.048 -6.536 1.00 84.62 213 LYS A O 1
ATOM 1643 N N . GLU A 1 214 ? 5.681 -20.560 -7.337 1.00 88.00 214 GLU A N 1
ATOM 1644 C CA . GLU A 1 214 ? 5.631 -21.634 -8.333 1.00 88.00 214 GLU A CA 1
ATOM 1645 C C . GLU A 1 214 ? 6.701 -21.472 -9.418 1.00 88.00 214 GLU A C 1
ATOM 1647 O O . GLU A 1 214 ? 7.349 -22.445 -9.811 1.00 88.00 214 GLU A O 1
ATOM 1652 N N . ALA A 1 215 ? 6.938 -20.246 -9.889 1.00 90.62 215 ALA A N 1
ATOM 1653 C CA . ALA A 1 215 ? 8.003 -19.957 -10.841 1.00 90.62 215 ALA A CA 1
ATOM 1654 C C . ALA A 1 215 ? 9.390 -20.247 -10.246 1.00 90.62 215 ALA A C 1
ATOM 1656 O O . ALA A 1 215 ? 10.219 -20.891 -10.892 1.00 90.62 215 ALA A O 1
ATOM 1657 N N . ARG A 1 216 ? 9.636 -19.824 -9.001 1.00 92.88 216 ARG A N 1
ATOM 1658 C CA . ARG A 1 216 ? 10.898 -20.068 -8.285 1.00 92.88 216 ARG A CA 1
ATOM 1659 C C . ARG A 1 216 ? 11.089 -21.530 -7.890 1.00 92.88 216 ARG A C 1
ATOM 1661 O O . ARG A 1 216 ? 12.223 -21.999 -7.848 1.00 92.88 216 ARG A O 1
ATOM 1668 N N . ALA A 1 217 ? 10.012 -22.275 -7.644 1.00 92.38 217 ALA A N 1
ATOM 1669 C CA . ALA A 1 217 ? 10.068 -23.701 -7.320 1.00 92.38 217 ALA A CA 1
ATOM 1670 C C . ALA A 1 217 ? 10.641 -24.559 -8.463 1.00 92.38 217 ALA A C 1
ATOM 1672 O O . ALA A 1 217 ? 11.123 -25.658 -8.211 1.00 92.38 217 ALA A O 1
ATOM 1673 N N . LYS A 1 218 ? 10.639 -24.047 -9.702 1.00 94.81 218 LYS A N 1
ATOM 1674 C CA . LYS A 1 218 ? 11.246 -24.701 -10.874 1.00 94.81 218 LYS A CA 1
ATOM 1675 C C . LYS A 1 218 ? 12.778 -24.570 -10.924 1.00 94.81 218 LYS A C 1
ATOM 1677 O O . LYS A 1 218 ? 13.402 -25.177 -11.790 1.00 94.81 218 LYS A O 1
ATOM 1682 N N . LEU A 1 219 ? 13.383 -23.769 -10.043 1.00 93.81 219 LEU A N 1
ATOM 1683 C CA . LEU A 1 219 ? 14.836 -23.627 -9.914 1.00 93.81 219 LEU A CA 1
ATOM 1684 C C . LEU A 1 219 ? 15.432 -24.733 -9.035 1.00 93.81 219 LEU A C 1
ATOM 1686 O O . LEU A 1 219 ? 14.747 -25.328 -8.203 1.00 93.81 219 LEU A O 1
ATOM 1690 N N . THR A 1 220 ? 16.745 -24.946 -9.159 1.00 96.12 220 THR A N 1
ATOM 1691 C CA . THR A 1 220 ? 17.495 -25.753 -8.184 1.00 96.12 220 THR A CA 1
ATOM 1692 C C . THR A 1 220 ? 17.414 -25.115 -6.795 1.00 96.12 220 THR A C 1
ATOM 1694 O O . THR A 1 220 ? 17.284 -23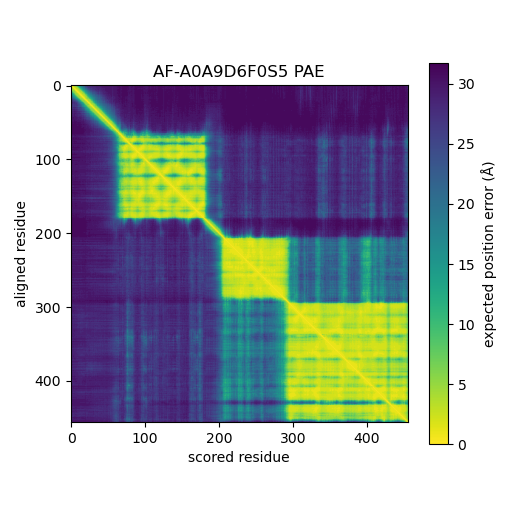.898 -6.677 1.00 96.12 220 THR A O 1
ATOM 1697 N N . ASP A 1 221 ? 17.541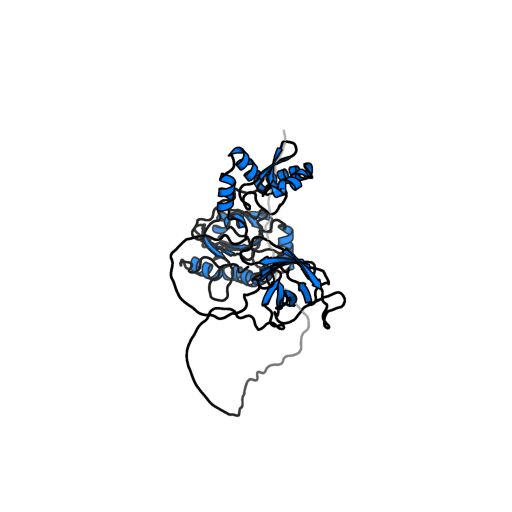 -25.899 -5.723 1.00 92.38 221 ASP A N 1
ATOM 1698 C CA . ASP A 1 221 ? 17.507 -25.353 -4.357 1.00 92.38 221 ASP A CA 1
ATOM 1699 C C . ASP A 1 221 ? 18.600 -24.302 -4.105 1.00 92.38 221 ASP A C 1
ATOM 1701 O O . ASP A 1 221 ? 18.382 -23.344 -3.363 1.00 92.38 221 ASP A O 1
ATOM 1705 N N . ALA A 1 222 ? 19.772 -24.467 -4.726 1.00 93.19 222 ALA A N 1
ATOM 1706 C CA . ALA A 1 222 ? 20.868 -23.508 -4.636 1.00 93.19 222 ALA A CA 1
ATOM 1707 C C . ALA A 1 222 ? 20.522 -22.189 -5.345 1.00 93.19 222 ALA A C 1
ATOM 1709 O O . ALA A 1 222 ? 20.669 -21.120 -4.757 1.00 93.19 222 ALA A O 1
ATOM 1710 N N . ASP A 1 223 ? 20.008 -22.258 -6.576 1.00 94.75 223 ASP A N 1
ATOM 1711 C CA . ASP A 1 223 ? 19.625 -21.066 -7.334 1.00 94.75 223 ASP A CA 1
ATOM 1712 C C . ASP A 1 223 ? 18.399 -20.379 -6.729 1.00 94.75 223 ASP A C 1
ATOM 1714 O O . ASP A 1 223 ? 18.365 -19.155 -6.653 1.00 94.75 223 ASP A O 1
ATOM 1718 N N . ARG A 1 224 ? 17.425 -21.143 -6.220 1.00 94.69 224 ARG A N 1
ATOM 1719 C CA . ARG A 1 224 ? 16.249 -20.603 -5.531 1.00 94.69 224 ARG A CA 1
ATOM 1720 C C . ARG A 1 224 ? 16.650 -19.779 -4.312 1.00 94.69 224 ARG A C 1
ATOM 1722 O O . ARG A 1 224 ? 16.183 -18.659 -4.177 1.00 94.69 224 ARG A O 1
ATOM 1729 N N . LYS A 1 225 ? 17.584 -20.265 -3.484 1.00 91.62 225 LYS A N 1
ATOM 1730 C CA . LYS A 1 225 ? 18.112 -19.499 -2.336 1.00 91.62 225 LYS A CA 1
ATOM 1731 C C . LYS A 1 225 ? 18.767 -18.184 -2.758 1.00 91.62 225 LYS A C 1
ATOM 1733 O O . LYS A 1 225 ? 18.631 -17.182 -2.063 1.00 91.62 225 LYS A O 1
ATOM 1738 N N . LEU A 1 226 ? 19.487 -18.180 -3.880 1.00 95.19 226 LEU A N 1
ATOM 1739 C CA . LEU A 1 226 ? 20.113 -16.967 -4.408 1.00 95.19 226 LEU A CA 1
ATOM 1740 C C . LEU A 1 226 ? 19.075 -15.995 -4.977 1.00 95.19 226 LEU A C 1
ATOM 1742 O O . LEU A 1 226 ? 19.193 -14.793 -4.759 1.00 95.19 226 LEU A O 1
ATOM 1746 N N . VAL A 1 227 ? 18.049 -16.515 -5.652 1.00 94.81 227 VAL A N 1
ATOM 1747 C CA . VAL A 1 227 ? 16.902 -15.742 -6.135 1.00 94.81 227 VAL A CA 1
ATOM 1748 C C . VAL A 1 227 ? 16.110 -15.142 -4.983 1.00 94.81 227 VAL A C 1
ATOM 1750 O O . VAL A 1 227 ? 15.786 -13.967 -5.054 1.00 94.81 227 VAL A O 1
ATOM 1753 N N . ASP A 1 228 ? 15.841 -15.896 -3.920 1.00 88.44 228 ASP A N 1
ATOM 1754 C CA . ASP A 1 228 ? 15.126 -15.403 -2.739 1.00 88.44 228 ASP A CA 1
ATOM 1755 C C . ASP A 1 228 ? 15.941 -14.340 -1.993 1.00 88.44 228 ASP A C 1
ATOM 1757 O O . ASP A 1 228 ? 15.387 -13.369 -1.488 1.00 88.44 228 ASP A O 1
ATOM 1761 N N . ALA A 1 229 ? 17.269 -14.482 -1.960 1.00 90.00 229 ALA A N 1
ATOM 1762 C CA . ALA A 1 229 ? 18.149 -13.475 -1.378 1.00 90.00 229 ALA A CA 1
ATOM 1763 C C . ALA A 1 229 ? 18.258 -12.209 -2.243 1.00 90.00 229 ALA A C 1
ATOM 1765 O O . ALA A 1 229 ? 18.416 -11.122 -1.698 1.00 90.00 229 ALA A O 1
ATOM 1766 N N . GLN A 1 230 ? 18.226 -12.335 -3.573 1.00 94.50 230 GLN A N 1
ATOM 1767 C CA . GLN A 1 230 ? 18.298 -11.194 -4.488 1.00 94.50 230 GLN A CA 1
ATOM 1768 C C . GLN A 1 230 ? 16.938 -10.503 -4.654 1.00 94.50 230 GLN A C 1
ATOM 1770 O O . GLN A 1 230 ? 16.903 -9.287 -4.758 1.00 94.50 230 GLN A O 1
ATOM 1775 N N . GLU A 1 231 ? 15.841 -11.260 -4.677 1.00 88.94 231 GLU A N 1
ATOM 1776 C CA . GLU A 1 231 ? 14.426 -10.866 -4.756 1.00 88.94 231 GLU A CA 1
ATOM 1777 C C . GLU A 1 231 ? 13.996 -10.073 -6.008 1.00 88.94 231 GLU A C 1
ATOM 1779 O O . GLU A 1 231 ? 12.994 -10.416 -6.642 1.00 88.94 231 GLU A O 1
ATOM 1784 N N . TRP A 1 232 ? 14.765 -9.067 -6.419 1.00 91.19 232 TRP A N 1
ATOM 1785 C CA . TRP A 1 232 ? 14.488 -8.164 -7.534 1.00 91.19 232 TRP A CA 1
ATOM 1786 C C . TRP A 1 232 ? 15.451 -8.361 -8.702 1.00 91.19 232 TRP A C 1
ATOM 1788 O O . TRP A 1 232 ? 16.602 -8.789 -8.561 1.00 91.19 232 TRP A O 1
ATOM 1798 N N . CYS A 1 233 ? 14.975 -8.033 -9.898 1.00 93.69 233 CYS A N 1
ATOM 1799 C CA . CYS A 1 233 ? 15.788 -8.044 -11.102 1.00 93.69 233 CYS A CA 1
ATOM 1800 C C . CYS A 1 233 ? 16.708 -6.822 -11.158 1.00 93.69 233 CYS A C 1
ATOM 1802 O O . CYS A 1 233 ? 16.279 -5.687 -11.001 1.00 93.69 233 CYS A O 1
ATOM 1804 N N . VAL A 1 234 ? 17.985 -7.040 -11.468 1.00 91.69 234 VAL A N 1
ATOM 1805 C CA . VAL A 1 234 ? 18.982 -5.959 -11.600 1.00 91.69 234 VAL A CA 1
ATOM 1806 C C . VAL A 1 234 ? 18.770 -5.056 -12.823 1.00 91.69 234 VAL A C 1
ATOM 1808 O O . VAL A 1 234 ? 19.357 -3.984 -12.897 1.00 91.69 234 VAL A O 1
ATOM 1811 N N . VAL A 1 235 ? 17.943 -5.478 -13.787 1.00 88.69 235 VAL A N 1
ATOM 1812 C CA . VAL A 1 235 ? 17.642 -4.715 -15.016 1.00 88.69 235 VAL A CA 1
ATOM 1813 C C . 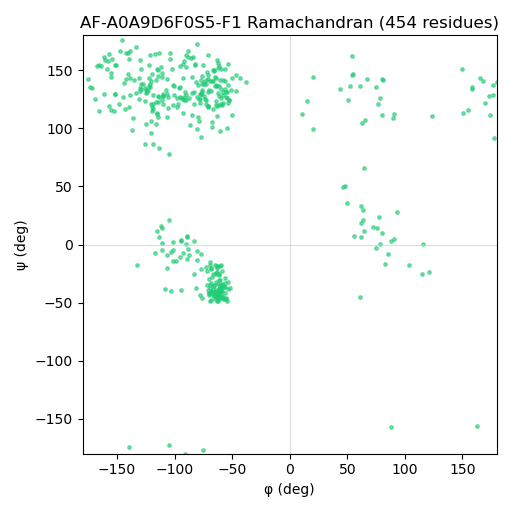VAL A 1 235 ? 16.277 -4.034 -14.949 1.00 88.69 235 VAL A C 1
ATOM 1815 O O . VAL A 1 235 ? 16.128 -2.909 -15.415 1.00 88.69 235 VAL A O 1
ATOM 1818 N N . MET A 1 236 ? 15.282 -4.725 -14.397 1.00 82.19 236 MET A N 1
ATOM 1819 C CA . MET A 1 236 ? 13.945 -4.196 -14.136 1.00 82.19 236 MET A CA 1
ATOM 1820 C C . MET A 1 236 ? 13.781 -4.144 -12.622 1.00 82.19 236 MET A C 1
ATOM 1822 O O . MET A 1 236 ? 13.281 -5.090 -12.022 1.00 82.19 236 MET A O 1
ATOM 1826 N N . THR A 1 237 ? 14.287 -3.077 -12.006 1.00 83.69 237 THR A N 1
ATOM 1827 C CA . THR A 1 237 ? 14.456 -2.981 -10.545 1.00 83.69 237 THR A CA 1
ATOM 1828 C C . THR A 1 237 ? 13.152 -3.036 -9.763 1.00 83.69 237 THR A C 1
ATOM 1830 O O . THR A 1 237 ? 13.173 -3.370 -8.581 1.00 83.69 237 THR A O 1
ATOM 1833 N N . ASP A 1 238 ? 12.034 -2.775 -10.435 1.00 75.50 238 ASP A N 1
ATOM 1834 C CA . ASP A 1 238 ? 10.694 -2.800 -9.851 1.00 75.50 238 ASP A CA 1
ATOM 1835 C C . ASP A 1 238 ? 10.010 -4.167 -10.018 1.00 75.50 238 ASP A C 1
ATOM 1837 O O . ASP A 1 238 ? 8.958 -4.406 -9.434 1.00 75.50 238 ASP A O 1
ATOM 1841 N N . ASN A 1 239 ? 10.613 -5.088 -10.781 1.00 81.50 239 ASN A N 1
ATOM 1842 C CA . ASN A 1 239 ? 10.083 -6.427 -11.009 1.00 81.50 239 ASN A CA 1
ATOM 1843 C C . ASN A 1 239 ? 10.784 -7.465 -10.141 1.00 81.50 239 ASN A C 1
ATOM 1845 O O . ASN A 1 239 ? 12.016 -7.610 -10.156 1.00 81.50 239 ASN A O 1
ATOM 1849 N N . ARG A 1 240 ? 9.982 -8.263 -9.437 1.00 87.50 240 ARG A N 1
ATOM 1850 C CA . ARG A 1 240 ? 10.497 -9.390 -8.664 1.00 87.50 240 ARG A CA 1
ATOM 1851 C C . ARG A 1 240 ? 10.861 -10.552 -9.570 1.00 87.50 240 ARG A C 1
ATOM 1853 O O . ARG A 1 240 ? 10.213 -10.855 -10.576 1.00 87.50 240 ARG A O 1
ATOM 1860 N N . LEU A 1 241 ? 11.911 -11.257 -9.177 1.00 90.31 241 LEU A N 1
ATOM 1861 C CA . LEU A 1 241 ? 12.295 -12.504 -9.816 1.00 90.31 241 LEU A CA 1
ATOM 1862 C C . LEU A 1 241 ? 11.165 -13.520 -9.606 1.00 90.31 241 LEU A C 1
ATOM 1864 O O . LEU A 1 241 ? 10.826 -13.828 -8.469 1.00 90.31 241 LEU A O 1
ATOM 1868 N N . GLY A 1 242 ? 10.567 -14.020 -10.686 1.00 88.00 242 GLY A N 1
ATOM 1869 C CA . GLY A 1 242 ? 9.398 -14.907 -10.640 1.00 88.00 242 GLY A CA 1
ATOM 1870 C C . GLY A 1 242 ? 8.135 -14.300 -11.257 1.00 88.00 242 GLY A C 1
ATOM 1871 O O . GLY A 1 242 ? 7.312 -15.046 -11.774 1.00 88.00 242 GLY A O 1
ATOM 1872 N N . GLU A 1 243 ? 8.011 -12.967 -11.303 1.00 84.31 243 GLU A N 1
ATOM 1873 C CA . GLU A 1 243 ? 6.842 -12.287 -11.902 1.00 84.31 243 GLU A CA 1
ATOM 1874 C C . GLU A 1 243 ? 6.728 -12.493 -13.415 1.00 84.31 243 GLU A C 1
ATOM 1876 O O . GLU A 1 243 ? 5.652 -12.411 -13.994 1.00 84.31 243 GLU A O 1
ATOM 1881 N N . MET A 1 244 ? 7.854 -12.750 -14.079 1.00 83.19 244 MET A N 1
ATOM 1882 C CA . MET A 1 244 ? 7.906 -13.034 -15.515 1.00 83.19 244 MET A CA 1
ATOM 1883 C C . MET A 1 244 ? 8.127 -14.528 -15.793 1.00 83.19 244 MET A C 1
ATOM 1885 O O . MET A 1 244 ? 8.589 -14.903 -16.871 1.00 83.19 244 MET A O 1
ATOM 1889 N N . GLY A 1 245 ? 7.820 -15.387 -14.815 1.00 88.56 245 GLY A N 1
ATOM 1890 C CA . GLY A 1 245 ? 8.142 -16.809 -14.844 1.00 88.56 245 GLY A CA 1
ATOM 1891 C C . GLY A 1 245 ? 9.529 -17.108 -14.273 1.00 88.56 245 GLY A C 1
ATOM 1892 O O . GLY A 1 245 ? 10.052 -16.362 -13.447 1.00 88.56 245 GLY A O 1
ATOM 1893 N N . VAL A 1 246 ? 10.111 -18.245 -14.672 1.00 94.56 246 VAL A N 1
ATOM 1894 C CA . VAL A 1 246 ? 11.362 -18.758 -14.087 1.00 94.56 246 VAL A CA 1
ATOM 1895 C C . VAL A 1 246 ? 12.506 -17.754 -14.304 1.00 94.56 246 VAL A C 1
ATOM 1897 O O . VAL A 1 246 ? 12.837 -17.469 -15.459 1.00 94.56 246 VAL A O 1
ATOM 1900 N N . PRO A 1 247 ? 13.133 -17.235 -13.230 1.00 95.19 247 PRO A N 1
ATOM 1901 C CA . PRO A 1 247 ? 14.257 -16.311 -13.334 1.00 95.19 247 PRO A CA 1
ATOM 1902 C C . PRO A 1 247 ? 15.413 -16.873 -14.156 1.00 95.19 247 PRO A C 1
ATOM 1904 O O . PRO A 1 247 ? 15.774 -18.044 -14.040 1.00 95.19 247 PRO A O 1
ATOM 1907 N N . PHE A 1 248 ? 16.037 -16.014 -14.957 1.00 95.69 248 PHE A N 1
ATOM 1908 C CA . PHE A 1 248 ? 17.169 -16.387 -15.792 1.00 95.69 248 PHE A CA 1
ATOM 1909 C C . PHE A 1 248 ? 18.490 -16.065 -15.088 1.00 95.69 248 PHE A C 1
ATOM 1911 O O . PHE A 1 248 ? 18.710 -14.933 -14.657 1.00 95.69 248 PHE A O 1
ATOM 1918 N N . LYS A 1 249 ? 19.376 -17.059 -14.989 1.00 97.12 249 LYS A N 1
ATOM 1919 C CA . LYS A 1 249 ? 20.702 -16.935 -14.373 1.00 97.12 249 LYS A CA 1
ATOM 1920 C C . LYS A 1 249 ? 21.714 -16.352 -15.360 1.00 97.12 249 LYS A C 1
ATOM 1922 O O . LYS A 1 249 ? 21.849 -16.831 -16.482 1.00 97.12 249 LYS A O 1
ATOM 1927 N N . VAL A 1 250 ? 22.455 -15.347 -14.917 1.00 95.88 250 VAL A N 1
ATOM 1928 C CA . VAL A 1 250 ? 23.522 -14.653 -15.642 1.00 95.88 250 VAL A CA 1
ATOM 1929 C C . VAL A 1 250 ? 24.783 -14.705 -14.788 1.00 95.88 250 VAL A C 1
ATOM 1931 O O . VAL A 1 250 ? 24.731 -14.430 -13.595 1.00 95.88 250 VAL A O 1
ATOM 1934 N N . MET A 1 251 ? 25.919 -15.054 -15.384 1.00 96.19 251 MET A N 1
ATOM 1935 C CA . MET A 1 251 ? 27.207 -15.044 -14.687 1.00 96.19 251 MET A CA 1
ATOM 1936 C C . MET A 1 251 ? 27.882 -13.688 -14.904 1.00 96.19 251 MET A C 1
ATOM 1938 O O . MET A 1 251 ? 28.245 -13.362 -16.032 1.00 96.19 251 MET A O 1
ATOM 1942 N N . VAL A 1 252 ? 28.029 -12.895 -13.843 1.00 95.06 252 VAL A N 1
ATOM 1943 C CA . VAL A 1 252 ? 28.659 -11.565 -13.861 1.00 95.06 252 VAL A CA 1
ATOM 1944 C C . VAL A 1 252 ? 29.923 -11.632 -13.006 1.00 95.06 252 VAL A C 1
ATOM 1946 O O . VAL A 1 252 ? 29.818 -11.825 -11.799 1.00 95.06 252 VAL A O 1
ATOM 1949 N N . LYS A 1 253 ? 31.116 -11.516 -13.614 1.00 93.06 253 LYS A N 1
ATOM 1950 C CA . LYS A 1 253 ? 32.418 -11.742 -12.936 1.00 93.06 253 LYS A CA 1
ATOM 1951 C C . LYS A 1 253 ? 32.414 -13.036 -12.091 1.00 93.06 253 LYS A C 1
ATOM 1953 O O . LYS A 1 253 ? 32.715 -13.011 -10.903 1.00 93.06 253 LYS A O 1
ATOM 1958 N N . ASP A 1 254 ? 31.963 -14.138 -12.695 1.00 91.69 254 ASP A N 1
ATOM 1959 C CA . ASP A 1 254 ? 31.807 -15.465 -12.068 1.00 91.69 254 ASP A CA 1
ATOM 1960 C C . ASP A 1 254 ? 30.823 -15.550 -10.889 1.00 91.69 254 ASP A C 1
ATOM 1962 O O . ASP A 1 254 ? 30.661 -16.610 -10.282 1.00 91.69 254 ASP A O 1
ATOM 1966 N N . GLN A 1 255 ? 30.082 -14.477 -10.602 1.00 93.94 255 GLN A N 1
ATOM 1967 C CA . GLN A 1 255 ? 29.013 -14.490 -9.615 1.00 93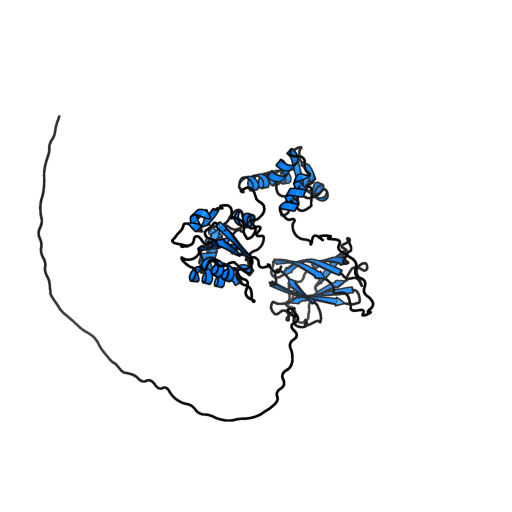.94 255 GLN A CA 1
ATOM 1968 C C . GLN A 1 255 ? 27.646 -14.707 -10.278 1.00 93.94 255 GLN A C 1
ATOM 1970 O O . GLN A 1 255 ? 27.337 -14.078 -11.296 1.00 93.94 255 GLN A O 1
ATOM 1975 N N . PRO A 1 256 ? 26.799 -15.588 -9.718 1.00 95.81 256 PRO A N 1
ATOM 1976 C CA . PRO A 1 256 ? 25.455 -15.807 -10.225 1.00 95.81 256 PRO A CA 1
ATOM 1977 C C . PRO A 1 256 ? 24.544 -14.618 -9.888 1.00 95.81 256 PRO A C 1
ATOM 1979 O O . PRO A 1 256 ? 24.312 -14.307 -8.720 1.00 95.81 256 PRO A O 1
ATOM 1982 N N . VAL A 1 257 ? 23.993 -13.994 -10.926 1.00 96.81 257 VAL A N 1
ATOM 1983 C CA . VAL A 1 257 ? 23.018 -12.899 -10.863 1.00 96.81 257 VAL A CA 1
ATOM 1984 C C . VAL A 1 257 ? 21.757 -13.318 -11.603 1.00 96.81 257 VAL A C 1
ATOM 1986 O O . VAL A 1 257 ? 21.831 -13.902 -12.681 1.00 96.81 257 VAL A O 1
ATOM 1989 N N . PHE A 1 258 ? 20.584 -13.015 -11.060 1.00 97.19 258 PHE A N 1
ATOM 1990 C CA . PHE A 1 258 ? 19.317 -13.399 -11.681 1.00 97.19 258 PHE A CA 1
ATOM 1991 C C . PHE A 1 258 ? 18.607 -12.200 -12.310 1.00 97.19 258 PHE A C 1
ATOM 1993 O O . PHE A 1 258 ? 18.620 -11.089 -11.782 1.00 97.19 258 PHE A O 1
ATOM 2000 N N . VAL A 1 259 ? 17.968 -12.423 -13.455 1.00 95.31 259 VAL A N 1
ATOM 2001 C CA . VAL A 1 259 ? 17.160 -11.423 -14.166 1.00 95.31 259 VAL A CA 1
ATOM 2002 C C . VAL A 1 259 ? 15.793 -12.000 -14.530 1.00 95.31 259 VAL A C 1
ATOM 2004 O O . VAL A 1 259 ? 15.630 -13.216 -14.616 1.00 95.31 259 VAL A O 1
ATOM 2007 N N . CYS A 1 260 ? 14.804 -11.137 -14.782 1.00 89.56 260 CYS A N 1
ATOM 2008 C CA . CYS A 1 260 ? 13.434 -11.564 -15.093 1.00 89.56 260 CYS A CA 1
ATOM 2009 C C . CYS A 1 260 ? 13.335 -12.472 -16.326 1.00 89.56 260 CYS A C 1
ATOM 2011 O O . CYS A 1 260 ? 12.484 -13.351 -16.370 1.00 89.56 260 CYS A O 1
ATOM 2013 N N . CYS A 1 261 ? 14.174 -12.258 -17.344 1.00 89.88 261 CYS A N 1
ATOM 2014 C CA . CYS A 1 261 ? 14.141 -13.037 -18.579 1.00 89.88 261 CYS A CA 1
ATOM 2015 C C . CYS A 1 261 ? 15.486 -13.001 -19.315 1.00 89.88 261 CYS A C 1
ATOM 2017 O O . CYS A 1 261 ? 16.307 -12.104 -19.106 1.00 89.88 261 CYS A O 1
ATOM 2019 N N . LYS A 1 262 ? 15.682 -13.927 -20.264 1.00 89.00 262 LYS A N 1
ATOM 2020 C CA . LYS A 1 262 ? 16.889 -13.993 -21.111 1.00 89.00 262 LYS A CA 1
ATOM 2021 C C . LYS A 1 262 ? 17.189 -12.672 -21.838 1.00 89.00 262 LYS A C 1
ATOM 2023 O O . LYS A 1 262 ? 18.351 -12.323 -22.023 1.00 89.00 262 LYS A O 1
ATOM 2028 N N . GLY A 1 263 ? 16.160 -11.899 -22.200 1.00 89.12 263 GLY A N 1
ATOM 2029 C CA . GLY A 1 263 ? 16.319 -10.591 -22.849 1.00 89.12 263 GLY A CA 1
ATOM 2030 C C . GLY A 1 263 ? 17.067 -9.553 -21.998 1.00 89.12 263 GLY A C 1
ATOM 2031 O O . GLY A 1 263 ? 17.713 -8.661 -22.545 1.00 89.12 263 GLY A O 1
ATOM 2032 N N . CYS A 1 264 ? 17.048 -9.696 -20.671 1.00 90.12 264 CYS A N 1
ATOM 2033 C CA . CYS A 1 264 ? 17.756 -8.806 -19.752 1.00 90.12 264 CYS A CA 1
ATOM 2034 C C . CYS A 1 264 ? 19.255 -9.132 -19.619 1.00 90.12 264 CYS A C 1
ATOM 2036 O O . CYS A 1 264 ? 20.011 -8.294 -19.133 1.00 90.12 264 CYS A O 1
ATOM 2038 N N . GLN A 1 265 ? 19.716 -10.299 -20.090 1.00 92.12 265 GLN A N 1
ATOM 2039 C CA . GLN A 1 265 ? 21.101 -10.755 -19.917 1.00 92.12 265 GLN A CA 1
ATOM 2040 C C . GLN A 1 265 ? 22.131 -9.746 -20.444 1.00 92.12 265 GLN A C 1
ATOM 2042 O O . GLN A 1 265 ? 23.096 -9.436 -19.754 1.00 92.12 265 GLN A O 1
ATOM 2047 N N . ARG A 1 266 ? 21.918 -9.195 -21.647 1.00 91.00 266 ARG A N 1
ATOM 2048 C CA . ARG A 1 266 ? 22.863 -8.242 -22.255 1.00 91.00 266 ARG A CA 1
ATOM 2049 C C . ARG A 1 266 ? 23.034 -6.982 -21.404 1.00 91.00 266 ARG A C 1
ATOM 2051 O O . ARG A 1 266 ? 24.144 -6.489 -21.280 1.00 91.00 266 ARG A O 1
ATOM 2058 N N . LYS A 1 267 ? 21.942 -6.479 -20.818 1.00 90.44 267 LYS A N 1
ATOM 2059 C CA . LYS A 1 267 ? 21.966 -5.283 -19.964 1.00 90.44 267 LYS A CA 1
ATOM 2060 C C . LYS A 1 267 ? 22.665 -5.561 -18.632 1.00 90.44 267 LYS A C 1
ATOM 2062 O O . LYS A 1 267 ? 23.484 -4.756 -18.220 1.00 90.44 267 LYS A O 1
ATOM 2067 N N . ALA A 1 268 ? 22.409 -6.718 -18.020 1.00 90.50 268 ALA A N 1
ATOM 2068 C CA . ALA A 1 268 ? 23.093 -7.131 -16.790 1.00 90.50 268 ALA A CA 1
ATOM 2069 C C . ALA A 1 268 ? 24.611 -7.339 -16.977 1.00 90.50 268 ALA A C 1
ATOM 2071 O O . ALA A 1 268 ? 25.374 -7.215 -16.029 1.00 90.50 268 ALA A O 1
ATOM 2072 N N . LEU A 1 269 ? 25.063 -7.652 -18.195 1.00 92.69 269 LEU A N 1
ATOM 2073 C CA . LEU A 1 269 ? 26.488 -7.800 -18.515 1.00 92.69 269 LEU A CA 1
ATOM 2074 C C . LEU A 1 269 ? 27.160 -6.496 -18.968 1.00 92.69 269 LEU A C 1
ATOM 2076 O O . LEU A 1 269 ? 28.383 -6.463 -19.062 1.00 92.69 269 LEU A O 1
ATOM 2080 N N . ALA A 1 270 ? 26.391 -5.444 -19.270 1.00 93.38 270 ALA A N 1
ATOM 2081 C CA . ALA A 1 270 ? 26.930 -4.194 -19.806 1.00 93.38 270 ALA A CA 1
ATOM 2082 C C . ALA A 1 270 ? 27.767 -3.426 -18.771 1.00 93.38 270 ALA A C 1
ATOM 2084 O O . ALA A 1 270 ? 28.769 -2.815 -19.131 1.00 93.38 270 ALA A O 1
ATOM 2085 N N . ASP A 1 271 ? 27.373 -3.497 -17.499 1.00 93.25 271 ASP A N 1
ATOM 2086 C CA . ASP A 1 271 ? 28.125 -2.952 -16.372 1.00 93.25 271 ASP A CA 1
ATOM 2087 C C . ASP A 1 271 ? 28.113 -3.965 -15.223 1.00 93.25 271 ASP A C 1
ATOM 2089 O O . ASP A 1 271 ? 27.142 -4.100 -14.469 1.00 93.25 271 ASP A O 1
ATOM 2093 N N . ALA A 1 272 ? 29.203 -4.724 -15.127 1.00 92.75 272 ALA A N 1
ATOM 2094 C CA . ALA A 1 272 ? 29.336 -5.781 -14.141 1.00 92.75 272 ALA A CA 1
ATOM 2095 C C . ALA A 1 272 ? 29.428 -5.244 -12.705 1.00 92.75 272 ALA A C 1
ATOM 2097 O O . ALA A 1 272 ? 28.940 -5.890 -11.782 1.00 92.75 272 ALA A O 1
ATOM 2098 N N . GLU A 1 273 ? 30.035 -4.076 -12.493 1.00 93.81 273 GLU A N 1
ATOM 2099 C CA . GLU A 1 273 ? 30.224 -3.520 -11.149 1.00 93.81 273 GLU A CA 1
ATOM 2100 C C . GLU A 1 273 ? 28.930 -2.934 -10.611 1.00 93.81 273 GLU A C 1
ATOM 2102 O O . GLU A 1 273 ? 28.532 -3.260 -9.490 1.00 93.81 273 GLU A O 1
ATOM 2107 N N . ALA A 1 274 ? 28.223 -2.157 -11.434 1.00 92.00 274 ALA A N 1
ATOM 2108 C CA . ALA A 1 274 ? 26.906 -1.649 -11.077 1.00 92.00 274 ALA A CA 1
ATOM 2109 C C . ALA A 1 274 ? 25.919 -2.794 -10.820 1.00 92.00 274 ALA A C 1
ATOM 2111 O O . ALA A 1 274 ? 25.148 -2.746 -9.860 1.00 92.00 274 ALA A O 1
ATOM 2112 N N . THR A 1 275 ? 25.977 -3.855 -11.630 1.00 94.56 275 THR A N 1
ATOM 2113 C CA . THR A 1 275 ? 25.110 -5.025 -11.465 1.00 94.56 275 THR A CA 1
ATOM 2114 C C . THR A 1 275 ? 25.350 -5.730 -10.133 1.00 94.56 275 THR A C 1
ATOM 2116 O O . THR A 1 275 ? 24.392 -5.981 -9.402 1.00 94.56 275 THR A O 1
ATOM 2119 N N . LEU A 1 276 ? 26.607 -6.014 -9.775 1.00 95.62 276 LEU A N 1
ATOM 2120 C CA . LEU A 1 276 ? 26.926 -6.669 -8.502 1.00 95.62 276 LEU A CA 1
ATOM 2121 C C . LEU A 1 276 ? 26.592 -5.782 -7.299 1.00 95.62 276 LEU A C 1
ATOM 2123 O O . LEU A 1 276 ? 25.969 -6.259 -6.351 1.00 95.62 276 LEU A O 1
ATOM 2127 N N . LYS A 1 277 ? 26.882 -4.477 -7.379 1.00 94.12 277 LYS A N 1
ATOM 2128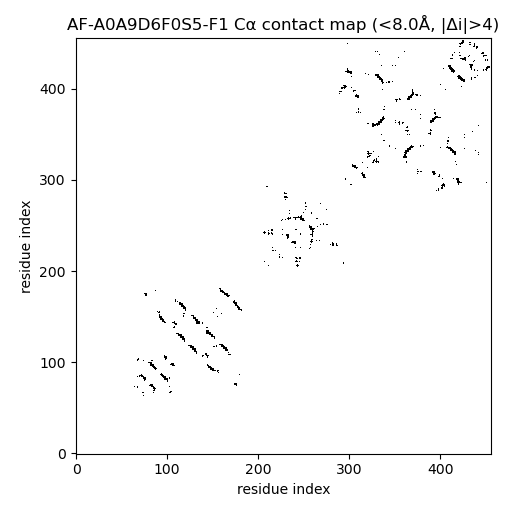 C CA . LYS A 1 277 ? 26.467 -3.515 -6.351 1.00 94.12 277 LYS A CA 1
ATOM 2129 C C . LYS A 1 277 ? 24.952 -3.555 -6.134 1.00 94.12 277 LYS A C 1
ATOM 2131 O O . LYS A 1 277 ? 24.491 -3.559 -4.995 1.00 94.12 277 LYS A O 1
ATOM 2136 N N . LYS A 1 278 ? 24.170 -3.642 -7.215 1.00 92.38 278 LYS A N 1
ATOM 2137 C CA . LYS A 1 278 ? 22.709 -3.700 -7.123 1.00 92.38 278 LYS A CA 1
ATOM 2138 C C . LYS A 1 278 ? 22.209 -4.985 -6.465 1.00 92.38 278 LYS A C 1
ATOM 2140 O O . LYS A 1 278 ? 21.267 -4.942 -5.676 1.00 92.38 278 LYS A O 1
ATOM 2145 N N . VAL A 1 279 ? 22.856 -6.117 -6.745 1.00 94.62 279 VAL A N 1
ATOM 2146 C CA . VAL A 1 279 ? 22.572 -7.390 -6.064 1.00 94.62 279 VAL A CA 1
ATOM 2147 C C . VAL A 1 279 ? 22.808 -7.274 -4.559 1.00 94.62 279 VAL A C 1
ATOM 2149 O O . VAL A 1 279 ? 21.990 -7.765 -3.781 1.00 94.62 279 VAL A O 1
ATOM 2152 N N . ASP A 1 280 ? 23.890 -6.624 -4.136 1.00 91.25 280 ASP A N 1
ATOM 2153 C CA . ASP A 1 280 ? 24.200 -6.455 -2.714 1.00 91.25 280 ASP A CA 1
ATOM 2154 C C . ASP A 1 280 ? 23.212 -5.518 -2.007 1.00 91.25 280 ASP A C 1
ATOM 2156 O O . ASP A 1 280 ? 22.749 -5.839 -0.910 1.00 91.25 280 ASP A O 1
ATOM 2160 N N . GLU A 1 281 ? 22.812 -4.417 -2.657 1.00 89.25 281 GLU A N 1
ATOM 2161 C CA . GLU A 1 281 ? 21.739 -3.530 -2.178 1.00 89.25 281 GLU A CA 1
ATOM 2162 C C . GLU A 1 281 ? 20.434 -4.306 -1.954 1.00 89.25 281 GLU A C 1
ATOM 2164 O O . GLU A 1 281 ? 19.803 -4.197 -0.899 1.00 89.25 281 GLU A O 1
ATOM 2169 N N . PHE A 1 282 ? 20.042 -5.135 -2.922 1.00 89.44 282 PHE A N 1
ATOM 2170 C CA . PHE A 1 282 ? 18.838 -5.945 -2.806 1.00 89.44 282 PHE A CA 1
ATOM 2171 C C . PHE A 1 282 ? 18.936 -6.998 -1.702 1.00 89.44 282 PHE A C 1
ATOM 2173 O O . PHE A 1 282 ? 18.023 -7.111 -0.886 1.00 89.44 282 PHE A O 1
ATOM 2180 N N . LYS A 1 283 ? 20.062 -7.710 -1.594 1.00 88.31 283 LYS A N 1
ATOM 2181 C CA . LYS A 1 283 ? 20.288 -8.677 -0.509 1.00 88.31 283 LYS A CA 1
ATOM 2182 C C . LYS A 1 283 ? 20.243 -8.024 0.867 1.00 88.31 283 LYS A C 1
ATOM 2184 O O . LYS A 1 283 ? 19.714 -8.618 1.806 1.00 88.31 283 LYS A O 1
ATOM 2189 N N . ALA A 1 284 ? 20.793 -6.819 1.010 1.00 82.75 284 ALA A N 1
ATOM 2190 C CA . ALA A 1 284 ? 20.702 -6.058 2.250 1.00 82.75 284 ALA A CA 1
ATOM 2191 C C . ALA A 1 284 ? 19.242 -5.705 2.578 1.00 82.75 284 ALA A C 1
ATOM 2193 O O . ALA A 1 284 ? 18.816 -5.900 3.716 1.00 82.75 284 ALA A O 1
ATOM 2194 N N . LYS A 1 285 ? 18.465 -5.287 1.570 1.00 78.44 285 LYS A N 1
ATOM 2195 C CA . LYS A 1 285 ? 17.032 -4.989 1.698 1.00 78.44 285 LYS A CA 1
ATOM 2196 C C . LYS A 1 285 ? 16.203 -6.214 2.101 1.00 78.44 285 LYS A C 1
ATOM 2198 O O . LYS A 1 285 ? 15.337 -6.090 2.956 1.00 78.44 285 LYS A O 1
ATOM 2203 N N . VAL A 1 286 ? 16.475 -7.400 1.548 1.00 78.56 286 VAL A N 1
ATOM 2204 C CA . VAL A 1 286 ? 15.770 -8.636 1.946 1.00 78.56 286 VAL A CA 1
ATOM 2205 C C . VAL A 1 286 ? 16.103 -9.027 3.387 1.00 78.56 286 VAL A C 1
ATOM 2207 O O . VAL A 1 286 ? 15.213 -9.400 4.142 1.00 78.56 286 VAL A O 1
ATOM 2210 N N . LYS A 1 287 ? 17.371 -8.921 3.805 1.00 72.38 287 LYS A N 1
ATOM 2211 C CA . LYS A 1 287 ? 17.806 -9.313 5.160 1.00 72.38 287 LYS A CA 1
ATOM 2212 C C . LYS A 1 287 ? 17.135 -8.517 6.280 1.00 72.38 287 LYS A C 1
ATOM 2214 O O . LYS A 1 287 ? 16.990 -9.041 7.380 1.00 72.38 287 LYS A O 1
ATOM 2219 N N . THR A 1 288 ? 16.768 -7.263 6.028 1.00 62.56 288 THR A N 1
ATOM 2220 C CA . THR A 1 288 ? 16.090 -6.403 7.010 1.00 62.56 288 THR A CA 1
ATOM 2221 C C . THR A 1 288 ? 14.566 -6.538 6.970 1.00 62.56 288 THR A C 1
ATOM 2223 O O . THR A 1 288 ? 13.878 -5.956 7.809 1.00 62.56 288 THR A O 1
ATOM 2226 N N . GLN A 1 289 ? 14.027 -7.320 6.030 1.00 58.41 289 GLN A N 1
ATOM 2227 C CA . GLN A 1 289 ? 12.599 -7.566 5.883 1.00 58.41 289 GLN A CA 1
ATOM 2228 C C . GLN A 1 289 ? 12.211 -8.928 6.491 1.00 58.41 289 GLN A C 1
ATOM 2230 O O . GLN A 1 289 ? 12.908 -9.922 6.288 1.00 58.41 289 GLN A O 1
ATOM 2235 N N . PRO A 1 290 ? 11.101 -9.019 7.246 1.00 52.56 290 PRO A N 1
ATOM 2236 C CA . PRO A 1 290 ? 10.545 -10.286 7.679 1.00 52.56 290 PRO A CA 1
ATOM 2237 C C . PRO A 1 290 ? 10.125 -11.120 6.459 1.00 52.56 290 PRO A C 1
ATOM 2239 O O . PRO A 1 290 ? 9.776 -10.567 5.412 1.00 52.56 290 PRO A O 1
ATOM 2242 N N . PRO A 1 291 ? 10.135 -12.458 6.581 1.00 51.66 291 PRO A N 1
ATOM 2243 C CA . PRO A 1 291 ? 9.749 -13.345 5.492 1.00 51.66 291 PRO A CA 1
ATOM 2244 C C . PRO A 1 291 ? 8.314 -13.046 5.045 1.00 51.66 291 PRO A C 1
ATOM 2246 O O . PRO A 1 291 ? 7.374 -13.164 5.837 1.00 51.66 291 PRO A O 1
ATOM 2249 N N . ARG A 1 292 ? 8.151 -12.682 3.766 1.00 55.34 292 ARG A N 1
ATOM 2250 C CA . ARG A 1 292 ? 6.846 -12.412 3.150 1.00 55.34 292 ARG A CA 1
ATOM 2251 C C . ARG A 1 292 ? 6.062 -13.723 3.068 1.00 55.34 292 ARG A C 1
ATOM 2253 O O . ARG A 1 292 ? 6.338 -14.586 2.237 1.00 55.34 292 ARG A O 1
ATOM 2260 N N . LYS A 1 293 ? 5.128 -13.919 4.001 1.00 54.31 293 LYS A N 1
ATOM 2261 C CA . LYS A 1 293 ? 4.120 -14.985 3.921 1.00 54.31 293 LYS A CA 1
ATOM 2262 C C . LYS A 1 293 ? 3.061 -14.582 2.894 1.00 54.31 293 LYS A C 1
ATOM 2264 O O . LYS A 1 293 ? 2.844 -13.395 2.674 1.00 54.31 293 LYS A O 1
ATOM 2269 N N . SER A 1 294 ? 2.394 -15.568 2.294 1.00 59.44 294 SER A N 1
ATOM 2270 C CA . SER A 1 294 ? 1.190 -15.349 1.481 1.00 59.44 294 SER A CA 1
ATOM 2271 C C . SER A 1 294 ? 0.227 -14.409 2.213 1.00 59.44 294 SER A C 1
ATOM 2273 O O . SER A 1 294 ? -0.023 -14.621 3.403 1.00 59.44 294 SER A O 1
ATOM 2275 N N . ALA A 1 295 ? -0.286 -13.396 1.509 1.00 73.75 295 ALA A N 1
ATOM 2276 C CA . ALA A 1 295 ? -1.144 -12.363 2.082 1.00 73.75 295 ALA A CA 1
ATOM 2277 C C . ALA A 1 295 ? -2.311 -12.965 2.886 1.00 73.75 295 ALA A C 1
ATOM 2279 O O . ALA A 1 295 ? -2.997 -13.880 2.420 1.00 73.75 295 ALA A O 1
ATOM 2280 N N . VAL A 1 296 ? -2.527 -12.434 4.088 1.00 84.25 296 VAL A N 1
ATOM 2281 C CA . VAL A 1 296 ? -3.618 -12.793 5.001 1.00 84.25 296 VAL A CA 1
ATOM 2282 C C . VAL A 1 296 ? -4.951 -12.526 4.311 1.00 84.25 296 VAL A C 1
ATOM 2284 O O . VAL A 1 296 ? -5.205 -11.414 3.840 1.00 84.25 296 VAL A O 1
ATOM 2287 N N . LYS A 1 297 ? -5.824 -13.534 4.262 1.00 88.31 297 LYS A N 1
ATOM 2288 C CA . LYS A 1 297 ? -7.165 -13.402 3.687 1.00 88.31 297 LYS A CA 1
ATOM 2289 C C . LYS A 1 297 ? -8.162 -13.025 4.775 1.00 88.31 297 LYS A C 1
ATOM 2291 O O . LYS A 1 297 ? -7.939 -13.234 5.966 1.00 88.31 297 LYS A O 1
ATOM 2296 N N . VAL A 1 298 ? -9.291 -12.441 4.379 1.00 92.06 298 VAL A N 1
ATOM 2297 C CA . VAL A 1 298 ? -10.360 -12.142 5.341 1.00 92.06 298 VAL A CA 1
ATOM 2298 C C . VAL A 1 298 ? -10.860 -13.451 5.958 1.00 92.06 298 VAL A C 1
ATOM 2300 O O . VAL A 1 298 ? -11.216 -14.378 5.235 1.00 92.06 298 VAL A O 1
ATOM 2303 N N . GLY A 1 299 ? -10.902 -13.506 7.288 1.00 92.31 299 GLY A N 1
ATOM 2304 C CA . GLY A 1 299 ? -11.184 -14.704 8.081 1.00 92.31 299 GLY A CA 1
ATOM 2305 C C . GLY A 1 299 ? -9.942 -15.333 8.716 1.00 92.31 299 GLY A C 1
ATOM 2306 O O . GLY A 1 299 ? -10.082 -16.073 9.688 1.00 92.31 299 GLY A O 1
ATOM 2307 N N . ASP A 1 300 ? -8.743 -14.999 8.240 1.00 91.62 300 ASP A N 1
ATOM 2308 C CA . ASP A 1 300 ? -7.499 -15.528 8.790 1.00 91.62 300 ASP A CA 1
ATOM 2309 C C . ASP A 1 300 ? -7.049 -14.754 10.032 1.00 91.62 300 ASP A C 1
ATOM 2311 O O . ASP A 1 300 ? -7.324 -13.559 10.207 1.00 91.62 300 ASP A O 1
ATOM 2315 N N . LYS A 1 301 ? -6.284 -15.440 10.886 1.00 93.12 301 LYS A N 1
ATOM 2316 C CA . LYS A 1 301 ? -5.580 -14.802 11.995 1.00 93.12 301 LYS A CA 1
ATOM 2317 C C . LYS A 1 301 ? -4.400 -13.997 11.460 1.00 93.12 301 LYS A C 1
ATOM 2319 O O . LYS A 1 301 ? -3.529 -14.529 10.773 1.00 93.12 301 LYS A O 1
ATOM 2324 N N . VAL A 1 302 ? -4.373 -12.718 11.804 1.00 93.69 302 VAL A N 1
ATOM 2325 C CA . VAL A 1 302 ? -3.324 -11.782 11.423 1.00 93.69 302 VAL A CA 1
ATOM 2326 C C . VAL A 1 302 ? -2.067 -12.100 12.244 1.00 93.69 302 VAL A C 1
ATOM 2328 O O . VAL A 1 302 ? -2.148 -12.172 13.475 1.00 93.69 302 VAL A O 1
ATOM 2331 N N . PRO A 1 303 ? -0.907 -12.332 11.605 1.00 86.44 303 PRO A N 1
ATOM 2332 C CA . PRO A 1 303 ? 0.352 -12.476 12.319 1.00 86.44 303 PRO A CA 1
ATOM 2333 C C . PRO A 1 303 ? 0.723 -11.149 12.985 1.00 86.44 303 PRO A C 1
ATOM 2335 O O . PR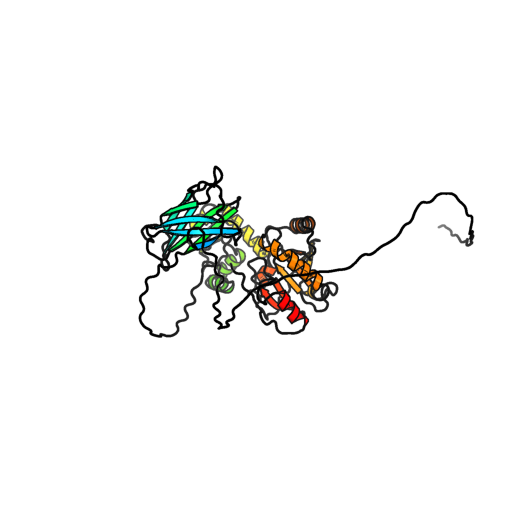O A 1 303 ? 0.412 -10.078 12.470 1.00 86.44 303 PRO A O 1
ATOM 2338 N N . ASP A 1 304 ? 1.411 -11.219 14.122 1.00 86.69 304 ASP A N 1
ATOM 2339 C CA . ASP A 1 304 ? 1.875 -10.008 14.796 1.00 86.69 304 ASP A CA 1
ATOM 2340 C C . ASP A 1 304 ? 2.903 -9.274 13.916 1.00 86.69 304 ASP A C 1
ATOM 2342 O O . ASP A 1 304 ? 3.785 -9.898 13.320 1.00 86.69 304 ASP A O 1
ATOM 2346 N N . PHE A 1 305 ? 2.780 -7.953 13.834 1.00 85.50 305 PHE A N 1
ATOM 2347 C CA . PHE A 1 305 ? 3.677 -7.061 13.097 1.00 85.50 305 PHE A CA 1
ATOM 2348 C C . PHE A 1 305 ? 3.899 -5.785 13.902 1.00 85.50 305 PHE A C 1
ATOM 2350 O O . PHE A 1 305 ? 3.141 -5.493 14.826 1.00 85.50 305 PHE A O 1
ATOM 2357 N N . SER A 1 306 ? 4.917 -5.013 13.529 1.00 84.44 306 SER A N 1
ATOM 2358 C CA . SER A 1 306 ? 5.231 -3.736 14.170 1.00 84.44 306 SER A CA 1
ATOM 2359 C C . SER A 1 306 ? 4.951 -2.562 13.241 1.00 84.44 306 SER A C 1
ATOM 2361 O O . SER A 1 306 ? 5.209 -2.639 12.043 1.00 84.44 306 SER A O 1
ATOM 2363 N N . ILE A 1 307 ? 4.486 -1.458 13.819 1.00 88.56 307 ILE A N 1
ATOM 2364 C CA . ILE A 1 307 ? 4.434 -0.137 13.186 1.00 88.56 307 ILE A CA 1
ATOM 2365 C C . ILE A 1 307 ? 5.231 0.858 14.027 1.00 88.56 307 ILE A C 1
ATOM 2367 O O . ILE A 1 307 ? 5.381 0.682 15.235 1.00 88.56 307 ILE A O 1
ATOM 2371 N N . THR A 1 308 ? 5.733 1.915 13.401 1.00 85.62 308 THR A N 1
ATOM 2372 C CA . THR A 1 308 ? 6.470 2.991 14.071 1.00 85.62 308 THR A CA 1
ATOM 2373 C C . THR A 1 308 ? 5.551 4.190 14.262 1.00 85.62 308 THR A C 1
ATOM 2375 O O . THR A 1 308 ? 5.033 4.739 13.296 1.00 85.62 308 THR A O 1
ATOM 2378 N N . THR A 1 309 ? 5.315 4.631 15.491 1.00 88.44 309 THR A N 1
ATOM 2379 C CA . THR A 1 309 ? 4.583 5.878 15.753 1.00 88.44 309 THR A CA 1
ATOM 2380 C C . THR A 1 309 ? 5.428 7.099 15.371 1.00 88.44 309 THR A C 1
ATOM 2382 O O . THR A 1 309 ? 6.644 7.005 15.206 1.00 88.44 309 THR A O 1
ATOM 2385 N N . LEU A 1 310 ? 4.806 8.273 15.210 1.00 87.12 310 LEU A N 1
ATOM 2386 C CA . LEU A 1 310 ? 5.522 9.480 14.758 1.00 87.12 310 LEU A CA 1
ATOM 2387 C C . LEU A 1 310 ? 6.588 10.003 15.737 1.00 87.12 310 LEU A C 1
ATOM 2389 O O . LEU A 1 310 ? 7.463 10.764 15.334 1.00 87.12 310 LEU A O 1
ATOM 2393 N N . ASP A 1 311 ? 6.538 9.590 17.001 1.00 83.19 311 ASP A N 1
ATOM 2394 C CA . ASP A 1 311 ? 7.578 9.827 18.011 1.00 83.19 311 ASP A CA 1
ATOM 2395 C C . ASP A 1 311 ? 8.737 8.807 17.937 1.00 83.19 311 ASP A C 1
ATOM 2397 O O . ASP A 1 311 ? 9.664 8.862 18.741 1.00 83.19 311 ASP A O 1
ATOM 2401 N N . GLY A 1 312 ? 8.711 7.889 16.964 1.00 81.62 312 GLY A N 1
ATOM 2402 C CA . GLY A 1 312 ? 9.763 6.907 16.704 1.00 81.62 312 GLY A CA 1
ATOM 2403 C C . GLY A 1 312 ? 9.634 5.602 17.491 1.00 81.62 312 GLY A C 1
ATOM 2404 O O . GLY A 1 312 ? 10.503 4.737 17.373 1.00 81.62 312 GLY A O 1
ATOM 2405 N N . LYS A 1 313 ? 8.572 5.419 18.284 1.00 85.69 313 LYS A N 1
ATOM 2406 C CA . LYS A 1 313 ? 8.366 4.179 19.040 1.00 85.69 313 LYS A CA 1
ATOM 2407 C C . LYS A 1 313 ? 7.828 3.066 18.134 1.00 85.69 313 LYS A C 1
ATOM 2409 O O . LYS A 1 313 ? 6.828 3.226 17.443 1.00 85.69 313 LYS A O 1
ATOM 2414 N N . SER A 1 314 ? 8.469 1.899 18.172 1.00 86.50 314 SER A N 1
ATOM 2415 C CA . SER A 1 314 ? 7.923 0.680 17.566 1.00 86.50 314 SER A CA 1
ATOM 2416 C C . SER A 1 314 ? 6.828 0.106 18.466 1.00 86.50 314 SER A C 1
ATOM 2418 O O . SER A 1 314 ? 7.063 -0.101 19.655 1.00 86.50 314 SER A O 1
ATOM 2420 N N . VAL A 1 315 ? 5.661 -0.189 17.897 1.00 90.56 315 VAL A N 1
ATOM 2421 C CA . VAL A 1 315 ? 4.507 -0.775 18.592 1.00 90.56 315 VAL A CA 1
ATOM 2422 C C . VAL A 1 315 ? 3.997 -1.973 17.802 1.00 90.56 315 VAL A C 1
ATOM 2424 O O . VAL A 1 315 ? 3.815 -1.883 16.587 1.00 90.56 315 VAL A O 1
ATOM 2427 N N . LYS A 1 316 ? 3.760 -3.095 18.482 1.00 92.31 316 LYS A N 1
ATOM 2428 C CA . LYS A 1 316 ? 3.211 -4.308 17.857 1.00 92.31 316 LYS A CA 1
ATOM 2429 C C . LYS A 1 316 ? 1.690 -4.258 17.724 1.00 92.31 316 LYS A C 1
ATOM 2431 O O . LYS A 1 316 ? 1.019 -3.618 18.533 1.00 92.31 316 LYS A O 1
ATOM 2436 N N . LEU A 1 317 ? 1.120 -5.006 16.777 1.00 94.31 317 LEU A N 1
ATOM 2437 C CA . LEU A 1 317 ? -0.331 -5.205 16.687 1.00 94.31 317 LEU A CA 1
ATOM 2438 C C . LEU A 1 317 ? -0.885 -5.725 18.020 1.00 94.31 317 LEU A C 1
ATOM 2440 O O . LEU A 1 317 ? -1.835 -5.159 18.551 1.00 94.31 317 LEU A O 1
ATOM 2444 N N . SER A 1 318 ? -0.257 -6.750 18.598 1.00 94.75 318 SER A N 1
ATOM 2445 C CA . SER A 1 318 ? -0.689 -7.328 19.875 1.00 94.75 318 SER A CA 1
ATOM 2446 C C . SER A 1 318 ? -0.637 -6.345 21.055 1.00 94.75 318 SER A C 1
ATOM 2448 O O . SER A 1 318 ? -1.399 -6.498 22.011 1.00 94.75 318 SER A O 1
ATOM 2450 N N . GLU A 1 319 ? 0.231 -5.333 20.995 1.00 96.12 319 GLU A N 1
ATOM 2451 C CA . GLU A 1 319 ? 0.299 -4.243 21.974 1.00 96.12 319 GLU A CA 1
ATOM 2452 C C . GLU A 1 319 ? -0.818 -3.222 21.735 1.00 96.12 319 GLU A C 1
ATOM 2454 O O . GLU A 1 319 ? -1.495 -2.841 22.685 1.00 96.12 319 GLU A O 1
ATOM 2459 N N . LEU A 1 320 ? -1.085 -2.846 20.477 1.00 95.25 320 LEU A N 1
ATOM 2460 C CA . LEU A 1 320 ? -2.212 -1.972 20.119 1.00 95.25 320 LEU A CA 1
ATOM 2461 C C . LEU A 1 320 ? -3.558 -2.566 20.542 1.00 95.25 320 LEU A C 1
ATOM 2463 O O . LEU A 1 320 ? -4.421 -1.841 21.026 1.00 95.25 320 LEU A O 1
ATOM 2467 N N . GLN A 1 321 ? -3.735 -3.880 20.387 1.00 96.56 321 GLN A N 1
ATOM 2468 C CA . GLN A 1 321 ? -4.964 -4.578 20.780 1.00 96.56 321 GLN A CA 1
ATOM 2469 C C . GLN A 1 321 ? -5.172 -4.639 22.301 1.00 96.56 321 GLN A C 1
ATOM 2471 O O . GLN A 1 321 ? -6.286 -4.898 22.749 1.00 96.56 321 GLN A O 1
ATOM 2476 N N . LYS A 1 322 ? -4.119 -4.415 23.095 1.00 96.75 322 LYS A N 1
ATOM 2477 C CA . LYS A 1 322 ? -4.168 -4.392 24.566 1.00 96.75 322 LYS A CA 1
ATOM 2478 C C . LYS A 1 322 ? -4.138 -2.975 25.141 1.00 96.75 322 LYS A C 1
ATOM 2480 O O . LYS A 1 322 ? -4.259 -2.814 26.351 1.00 96.75 322 LYS A O 1
ATOM 2485 N N . ASP A 1 323 ? -3.947 -1.959 24.303 1.00 95.25 323 ASP A N 1
ATOM 2486 C CA . ASP A 1 323 ? -3.923 -0.564 24.725 1.00 95.25 323 ASP A CA 1
ATOM 2487 C C . ASP A 1 323 ? -5.355 -0.066 24.971 1.00 95.25 323 ASP A C 1
ATOM 2489 O O . ASP A 1 323 ? -6.040 0.420 24.066 1.00 95.25 323 ASP A O 1
ATOM 2493 N N . GLU A 1 324 ? -5.802 -0.173 26.224 1.00 94.06 324 GLU A N 1
ATOM 2494 C CA . GLU A 1 324 ? -7.135 0.258 26.668 1.00 94.06 324 GLU A CA 1
ATOM 2495 C C . GLU A 1 324 ? -7.383 1.761 26.466 1.00 94.06 324 GLU A C 1
ATOM 2497 O O . GLU A 1 324 ? -8.535 2.196 26.414 1.00 94.06 324 GLU A O 1
ATOM 2502 N N . THR A 1 325 ? -6.326 2.567 26.289 1.00 92.75 325 THR A N 1
ATOM 2503 C CA . THR A 1 325 ? -6.471 3.993 25.952 1.00 92.75 325 THR A CA 1
ATOM 2504 C C . THR A 1 325 ? -6.929 4.202 24.506 1.00 92.75 325 THR A C 1
ATOM 2506 O O . THR A 1 325 ? -7.467 5.258 24.171 1.00 92.75 325 THR A O 1
ATOM 2509 N N . ARG A 1 326 ? -6.755 3.191 23.644 1.00 91.38 326 ARG A N 1
ATOM 2510 C CA . ARG A 1 326 ? -7.111 3.225 22.219 1.00 91.38 326 ARG A CA 1
ATOM 2511 C C . ARG A 1 326 ? -8.319 2.361 21.892 1.00 91.38 326 ARG A C 1
ATOM 2513 O O . ARG A 1 326 ? -9.133 2.760 21.061 1.00 91.38 326 ARG A O 1
ATOM 2520 N N . THR A 1 327 ? -8.444 1.190 22.513 1.00 95.81 327 THR A N 1
ATOM 2521 C CA . THR A 1 327 ? -9.553 0.261 22.268 1.00 95.81 327 THR A CA 1
ATOM 2522 C C . THR A 1 327 ? -9.857 -0.606 23.486 1.00 95.81 327 THR A C 1
ATOM 2524 O O . THR A 1 327 ? -8.991 -1.288 24.019 1.00 95.81 327 THR A O 1
ATOM 2527 N N . LYS A 1 328 ? -11.129 -0.657 23.885 1.00 95.12 328 LYS A N 1
ATOM 2528 C CA . LYS A 1 328 ? -11.629 -1.578 24.922 1.00 95.12 328 LYS A CA 1
ATOM 2529 C C . LYS A 1 328 ? -11.818 -3.013 24.429 1.00 95.12 328 LYS A C 1
ATOM 2531 O O . LYS A 1 328 ? -11.934 -3.930 25.232 1.00 95.12 328 LYS A O 1
ATOM 2536 N N . LYS A 1 329 ? -11.937 -3.204 23.111 1.00 94.75 329 LYS A N 1
ATOM 2537 C CA . LYS A 1 329 ? -12.285 -4.493 22.486 1.00 94.75 329 LYS A CA 1
ATOM 2538 C C . LYS A 1 329 ? -11.148 -5.085 21.654 1.00 94.75 329 LYS A C 1
ATOM 2540 O O . LYS A 1 329 ? -11.371 -6.063 20.947 1.00 94.75 329 LYS A O 1
ATOM 2545 N N . GLY A 1 330 ? -9.959 -4.483 21.688 1.00 96.75 330 GLY A N 1
ATOM 2546 C CA . GLY A 1 330 ? -8.807 -4.909 20.891 1.00 96.75 330 GLY A CA 1
ATOM 2547 C C . GLY A 1 330 ? -9.002 -4.786 19.378 1.00 96.75 330 GLY A C 1
ATOM 2548 O O . GLY A 1 330 ? -8.324 -5.468 18.612 1.00 96.75 330 GLY A O 1
ATOM 2549 N N . ILE A 1 331 ? -9.943 -3.951 18.931 1.00 98.31 331 ILE A N 1
ATOM 2550 C CA . ILE A 1 331 ? -10.236 -3.769 17.507 1.00 98.31 331 ILE A CA 1
ATOM 2551 C C . ILE A 1 331 ? -9.279 -2.726 16.939 1.00 98.31 331 ILE A C 1
ATOM 2553 O O . ILE A 1 331 ? -9.146 -1.631 17.489 1.00 98.31 331 ILE A O 1
ATOM 2557 N N . VAL A 1 332 ? -8.648 -3.054 15.814 1.00 98.25 332 VAL A N 1
ATOM 2558 C CA . VAL A 1 332 ? -7.671 -2.193 15.139 1.00 98.25 332 VAL A CA 1
ATOM 2559 C C . VAL A 1 332 ? -8.108 -1.963 13.698 1.00 98.25 332 VAL A C 1
ATOM 2561 O O . VAL A 1 332 ? -8.434 -2.901 12.970 1.00 98.25 332 VAL A O 1
ATOM 2564 N N . VAL A 1 333 ? -8.103 -0.700 13.278 1.00 97.81 333 VAL A N 1
ATOM 2565 C CA . VAL A 1 333 ? -8.378 -0.276 11.905 1.00 97.81 333 VAL A CA 1
ATOM 2566 C C . VAL A 1 333 ? -7.143 0.425 11.370 1.00 97.81 333 VAL A C 1
ATOM 2568 O O . VAL A 1 333 ? -6.762 1.480 11.875 1.00 97.81 333 VAL A O 1
ATOM 2571 N N . LEU A 1 334 ? -6.533 -0.147 10.334 1.00 96.69 334 LEU A N 1
ATOM 2572 C CA . LEU A 1 334 ? -5.388 0.456 9.656 1.00 96.69 334 LEU A CA 1
ATOM 2573 C C . LEU A 1 334 ? -5.821 0.913 8.271 1.00 96.69 334 LEU A C 1
ATOM 2575 O O . LEU A 1 334 ? -6.275 0.107 7.460 1.00 96.69 334 LEU A O 1
ATOM 2579 N N . SER A 1 335 ? -5.682 2.206 8.000 1.00 95.25 335 SER A N 1
ATOM 2580 C CA . SER A 1 335 ? -5.908 2.770 6.673 1.00 95.25 335 SER A CA 1
ATOM 2581 C C . SER A 1 335 ? -4.572 3.131 6.046 1.00 95.25 335 SER A C 1
ATOM 2583 O O . SER A 1 335 ? -3.937 4.096 6.465 1.00 95.25 335 SER A O 1
ATOM 2585 N N . TYR A 1 336 ? -4.177 2.376 5.027 1.00 93.50 336 TYR A N 1
ATOM 2586 C CA . TYR A 1 336 ? -2.981 2.623 4.236 1.00 93.50 336 TYR A CA 1
ATOM 2587 C C . TYR A 1 336 ? -3.137 3.945 3.505 1.00 93.50 336 TYR A C 1
ATOM 2589 O O . TYR A 1 336 ? -4.081 4.165 2.743 1.00 93.50 336 TYR A O 1
ATOM 2597 N N . TRP A 1 337 ? -2.215 4.840 3.796 1.00 92.69 337 TRP A N 1
ATOM 2598 C CA . TRP A 1 337 ? -2.245 6.246 3.445 1.00 92.69 337 TRP A CA 1
ATOM 2599 C C . TRP A 1 337 ? -0.816 6.670 3.087 1.00 92.69 337 TRP A C 1
ATOM 2601 O O . TRP A 1 337 ? 0.119 5.933 3.357 1.00 92.69 337 TRP A O 1
ATOM 2611 N N . CYS A 1 338 ? -0.632 7.821 2.450 1.00 86.00 338 CYS A N 1
ATOM 2612 C CA . CYS A 1 338 ? 0.678 8.471 2.411 1.00 86.00 338 CYS A CA 1
ATOM 2613 C C . CYS A 1 338 ? 0.528 9.979 2.203 1.00 86.00 338 CYS A C 1
ATOM 2615 O O . CYS A 1 338 ? -0.515 10.469 1.732 1.00 86.00 338 CYS A O 1
ATOM 2617 N N . ALA A 1 339 ? 1.581 10.711 2.561 1.00 80.69 339 ALA A N 1
ATOM 2618 C CA . ALA A 1 339 ? 1.623 12.168 2.477 1.00 80.69 339 ALA A CA 1
ATOM 2619 C C . ALA A 1 339 ? 1.532 12.689 1.030 1.00 80.69 339 ALA A C 1
ATOM 2621 O O . ALA A 1 339 ? 0.952 13.746 0.782 1.00 80.69 339 ALA A O 1
ATOM 2622 N N . THR A 1 340 ? 2.063 11.932 0.071 1.00 77.88 340 THR A N 1
ATOM 2623 C CA . THR A 1 340 ? 2.205 12.337 -1.337 1.00 77.88 340 THR A CA 1
ATOM 2624 C C . THR A 1 340 ? 1.063 11.869 -2.241 1.00 77.88 340 THR A C 1
ATOM 2626 O O . THR A 1 340 ? 0.933 12.347 -3.364 1.00 77.88 340 THR A O 1
ATOM 2629 N N . CYS A 1 341 ? 0.183 10.980 -1.771 1.00 78.50 341 CYS A N 1
ATOM 2630 C CA . CYS A 1 341 ? -0.920 10.475 -2.586 1.00 78.50 341 CYS A CA 1
ATOM 2631 C C . CYS A 1 341 ? -2.097 11.459 -2.639 1.00 78.50 341 CYS A C 1
ATOM 2633 O O . CYS A 1 341 ? -2.660 11.868 -1.614 1.00 78.50 341 CYS A O 1
ATOM 2635 N N . HIS A 1 342 ? -2.526 11.784 -3.861 1.00 79.06 342 HIS A N 1
ATOM 2636 C CA . HIS A 1 342 ? -3.694 12.626 -4.105 1.00 79.06 342 HIS A CA 1
ATOM 2637 C C . HIS A 1 342 ? -4.994 11.971 -3.608 1.00 79.06 342 HIS A C 1
ATOM 2639 O O . HIS A 1 342 ? -5.787 12.599 -2.905 1.00 79.06 342 HIS A O 1
ATOM 2645 N N . SER A 1 343 ? -5.190 10.678 -3.878 1.00 79.94 343 SER A N 1
ATOM 2646 C CA . SER A 1 343 ? -6.364 9.923 -3.413 1.00 79.94 343 SER A CA 1
ATOM 2647 C C . SER A 1 343 ? -6.467 9.883 -1.887 1.00 79.94 343 SER A C 1
ATOM 2649 O O . SER A 1 343 ? -7.572 9.897 -1.341 1.00 79.94 343 SER A O 1
ATOM 2651 N N . CYS A 1 344 ? -5.330 9.924 -1.184 1.00 84.25 344 CYS A N 1
ATOM 2652 C CA . CYS A 1 344 ? -5.293 10.027 0.272 1.00 84.25 344 CYS A CA 1
ATOM 2653 C C . CYS A 1 344 ? -5.955 11.303 0.785 1.00 84.25 344 CYS A C 1
ATOM 2655 O O . CYS A 1 344 ? -6.670 11.226 1.779 1.00 84.25 344 CYS A O 1
ATOM 2657 N N . ARG A 1 345 ? -5.811 12.439 0.088 1.00 87.81 345 ARG A N 1
ATOM 2658 C CA . ARG A 1 345 ? -6.404 13.727 0.497 1.00 87.81 345 ARG A CA 1
ATOM 2659 C C . ARG A 1 345 ? -7.927 13.628 0.648 1.00 87.81 345 ARG A C 1
ATOM 2661 O O . ARG A 1 345 ? -8.503 14.203 1.566 1.00 87.81 345 ARG A O 1
ATOM 2668 N N . HIS A 1 346 ? -8.580 12.848 -0.215 1.00 83.12 346 HIS A N 1
ATOM 2669 C CA . HIS A 1 346 ? -10.035 12.681 -0.216 1.00 83.12 346 HIS A CA 1
ATOM 2670 C C . HIS A 1 346 ? -10.566 11.860 0.967 1.00 83.12 346 HIS A C 1
ATOM 2672 O O . HIS A 1 346 ? -11.738 11.994 1.324 1.00 83.12 346 HIS A O 1
ATOM 2678 N N . VAL A 1 347 ? -9.735 11.010 1.581 1.00 85.88 347 VAL A N 1
ATOM 2679 C CA . VAL A 1 347 ? -10.171 10.141 2.686 1.00 85.88 347 VAL A CA 1
ATOM 2680 C C . VAL A 1 347 ? -9.814 10.681 4.063 1.00 85.88 347 VAL A C 1
ATOM 2682 O O . VAL A 1 347 ? -10.379 10.209 5.041 1.00 85.88 347 VAL A O 1
ATOM 2685 N N . GLU A 1 348 ? -8.934 11.675 4.176 1.00 89.88 348 GLU A N 1
ATOM 2686 C CA . GLU A 1 348 ? -8.429 12.139 5.477 1.00 89.88 348 GLU A CA 1
ATOM 2687 C C . GLU A 1 348 ? -9.512 12.669 6.395 1.00 89.88 348 GLU A C 1
ATOM 2689 O O . GLU A 1 348 ? -9.540 12.316 7.568 1.00 89.88 348 GLU A O 1
ATOM 2694 N N . GLY A 1 349 ? -10.434 13.475 5.864 1.00 90.00 349 GLY A N 1
ATOM 2695 C CA . GLY A 1 349 ? -11.553 13.982 6.653 1.00 90.00 349 GLY A CA 1
ATOM 2696 C C . GLY A 1 349 ? -12.438 12.845 7.168 1.00 90.00 349 GLY A C 1
ATOM 2697 O O . GLY A 1 349 ? -12.852 12.850 8.327 1.00 90.00 349 GLY A O 1
ATOM 2698 N N . ALA A 1 350 ? -12.687 11.831 6.333 1.00 90.12 350 ALA A N 1
ATOM 2699 C CA . ALA A 1 350 ? -13.454 10.653 6.727 1.00 90.12 350 ALA A CA 1
ATOM 2700 C C . ALA A 1 350 ? -12.696 9.789 7.745 1.00 90.12 350 ALA A C 1
ATOM 2702 O O . ALA A 1 350 ? -13.299 9.315 8.703 1.00 90.12 350 ALA A O 1
ATOM 2703 N N . LEU A 1 351 ? -11.385 9.624 7.574 1.00 92.62 351 LEU A N 1
ATOM 2704 C CA . LEU A 1 351 ? -10.527 8.859 8.472 1.00 92.62 351 LEU A CA 1
ATOM 2705 C C . LEU A 1 351 ? -10.367 9.552 9.830 1.00 92.62 351 LEU A C 1
ATOM 2707 O O . LEU A 1 351 ? -10.473 8.897 10.861 1.00 92.62 351 LEU A O 1
ATOM 2711 N N . GLY A 1 352 ? -10.195 10.875 9.845 1.00 93.69 352 GLY A N 1
ATOM 2712 C CA . GLY A 1 352 ? -10.194 11.695 11.057 1.00 93.69 352 GLY A CA 1
ATOM 2713 C C . GLY A 1 352 ? -11.524 11.634 11.797 1.00 93.69 352 GLY A C 1
ATOM 2714 O O . GLY A 1 352 ? -11.544 11.440 13.012 1.00 93.69 352 GLY A O 1
ATOM 2715 N N . LYS A 1 353 ? -12.646 11.707 11.071 1.00 93.12 353 LYS A N 1
ATOM 2716 C CA . LYS A 1 353 ? -13.973 11.501 11.663 1.00 93.12 353 LYS A CA 1
ATOM 2717 C C . LYS A 1 353 ? -14.117 10.093 12.244 1.00 93.12 353 LYS A C 1
ATOM 2719 O O . LYS A 1 353 ? -14.579 9.965 13.369 1.00 93.12 353 LYS A O 1
ATOM 2724 N N . LEU A 1 354 ? -13.684 9.057 11.523 1.00 93.94 354 LEU A N 1
ATOM 2725 C CA . LEU A 1 354 ? -13.728 7.675 12.003 1.00 93.94 354 LEU A CA 1
ATOM 2726 C C . LEU A 1 354 ? -12.890 7.501 13.277 1.00 93.94 354 LEU A C 1
ATOM 2728 O O . LEU A 1 354 ? -13.367 6.940 14.256 1.00 93.94 354 LEU A O 1
ATOM 2732 N N . ALA A 1 355 ? -11.668 8.032 13.301 1.00 95.31 355 ALA A N 1
ATOM 2733 C CA . ALA A 1 355 ? -10.815 7.971 14.482 1.00 95.31 355 ALA A CA 1
ATOM 2734 C C . ALA A 1 355 ? -11.434 8.683 15.691 1.00 95.31 355 ALA A C 1
ATOM 2736 O O . ALA A 1 355 ? -11.345 8.183 16.810 1.00 95.31 355 ALA A O 1
ATOM 2737 N N . LYS A 1 356 ? -12.104 9.818 15.467 1.00 95.50 356 LYS A N 1
ATOM 2738 C CA . LYS A 1 356 ? -12.808 10.557 16.517 1.00 95.50 356 LYS A CA 1
ATOM 2739 C C . LYS A 1 356 ? -14.047 9.816 17.026 1.00 95.50 356 LYS A C 1
ATOM 2741 O O . LYS A 1 356 ? -14.227 9.706 18.233 1.00 95.50 356 LYS A O 1
ATOM 2746 N N . ASP A 1 357 ? -14.895 9.331 16.123 1.00 94.88 357 ASP A N 1
ATOM 2747 C CA . ASP A 1 357 ? -16.184 8.718 16.465 1.00 94.88 357 ASP A CA 1
ATOM 2748 C C . ASP A 1 357 ? -16.028 7.390 17.221 1.00 94.88 357 ASP A C 1
ATOM 2750 O O . ASP A 1 357 ? -16.903 7.029 18.004 1.00 94.88 357 ASP A O 1
ATOM 2754 N N . TYR A 1 358 ? -14.925 6.670 16.992 1.00 94.88 358 TYR A N 1
ATOM 2755 C CA . TYR A 1 358 ? -14.649 5.362 17.599 1.00 94.88 358 TYR A CA 1
ATOM 2756 C C . TYR A 1 358 ? -13.507 5.386 18.621 1.00 94.88 358 TYR A C 1
ATOM 2758 O O . TYR A 1 358 ? -13.018 4.325 19.016 1.00 94.88 358 TYR A O 1
ATOM 2766 N N . ALA A 1 359 ? -13.087 6.572 19.071 1.00 94.31 359 ALA A N 1
ATOM 2767 C CA . ALA A 1 359 ? -12.044 6.715 20.079 1.00 94.31 359 ALA A CA 1
ATOM 2768 C C . ALA A 1 359 ? -12.387 5.912 21.350 1.00 94.31 359 ALA A C 1
ATOM 2770 O O . ALA A 1 359 ? -13.467 6.058 21.923 1.00 94.31 359 ALA A O 1
ATOM 2771 N N . GLY A 1 360 ? -11.470 5.039 21.778 1.00 93.56 360 GLY A N 1
ATOM 2772 C CA . GLY A 1 360 ? -11.649 4.151 22.932 1.00 93.56 360 GLY A CA 1
ATOM 2773 C C . GLY A 1 360 ? -12.426 2.862 22.636 1.00 93.56 360 GLY A C 1
ATOM 2774 O O . GLY A 1 360 ? -12.321 1.906 23.397 1.00 93.56 360 GLY A O 1
ATOM 2775 N N . GLU A 1 361 ? -13.156 2.769 21.524 1.00 95.94 361 GLU A N 1
ATOM 2776 C CA . GLU A 1 361 ? -13.803 1.524 21.086 1.00 95.94 361 GLU A CA 1
ATOM 2777 C C . GLU A 1 361 ? -12.918 0.763 20.086 1.00 95.94 361 GLU A C 1
ATOM 2779 O O . GLU A 1 361 ? -12.776 -0.458 20.185 1.00 95.94 361 GLU A O 1
ATOM 2784 N N . ALA A 1 362 ? -12.249 1.474 19.174 1.00 97.25 362 ALA A N 1
ATOM 2785 C CA . ALA A 1 362 ? -11.314 0.909 18.205 1.00 97.25 362 ALA A CA 1
ATOM 2786 C C . ALA A 1 362 ? -10.098 1.819 17.977 1.00 97.25 362 ALA A C 1
ATOM 2788 O O . ALA A 1 362 ? -10.214 3.041 17.889 1.00 97.25 362 ALA A O 1
ATOM 2789 N N . ALA A 1 363 ? -8.928 1.206 17.801 1.00 97.31 363 ALA A N 1
ATOM 2790 C CA . ALA A 1 363 ? -7.706 1.909 17.441 1.00 97.31 363 ALA A CA 1
ATOM 2791 C C . ALA A 1 363 ? -7.692 2.173 15.927 1.00 97.31 363 ALA A C 1
ATOM 2793 O O . ALA A 1 363 ? -7.364 1.284 15.143 1.00 97.31 363 ALA A O 1
ATOM 2794 N N . VAL A 1 364 ? -8.060 3.387 15.511 1.00 97.25 364 VAL A N 1
ATOM 2795 C CA . VAL A 1 364 ? -8.055 3.805 14.098 1.00 97.25 364 VAL A CA 1
ATOM 2796 C C . VAL A 1 364 ? -6.774 4.576 13.788 1.00 97.25 364 VAL A C 1
ATOM 2798 O O . VAL A 1 364 ? -6.504 5.602 14.412 1.00 97.25 364 VAL A O 1
ATOM 2801 N N . ILE A 1 365 ? -5.983 4.085 12.832 1.00 96.44 365 ILE A N 1
ATOM 2802 C CA . ILE A 1 365 ? -4.650 4.613 12.512 1.00 96.44 365 ILE A CA 1
ATOM 2803 C C . ILE A 1 365 ? -4.500 4.775 10.993 1.00 96.44 365 ILE A C 1
ATOM 2805 O O . ILE A 1 365 ? -4.762 3.844 10.228 1.00 96.44 365 ILE A O 1
ATOM 2809 N N . ALA A 1 366 ? -4.053 5.953 10.552 1.00 95.69 366 ALA A N 1
ATOM 2810 C CA . ALA A 1 366 ? -3.513 6.140 9.208 1.00 95.69 366 ALA A CA 1
ATOM 2811 C C . ALA A 1 366 ? -2.082 5.590 9.174 1.00 95.69 366 ALA A C 1
ATOM 2813 O O . ALA A 1 366 ? -1.258 5.985 9.999 1.00 95.69 366 ALA A O 1
ATOM 2814 N N . LEU A 1 367 ? -1.787 4.680 8.254 1.00 94.94 367 LEU A N 1
ATOM 2815 C CA . LEU A 1 367 ? -0.488 4.024 8.170 1.00 94.94 367 LEU A CA 1
ATOM 2816 C C . LEU A 1 367 ? 0.200 4.403 6.866 1.00 94.94 367 LEU A C 1
ATOM 2818 O O . LEU A 1 367 ? -0.276 4.033 5.792 1.00 94.94 367 LEU A O 1
ATOM 2822 N N . ASP A 1 368 ? 1.303 5.135 6.977 1.00 91.88 368 ASP A N 1
ATOM 2823 C CA . ASP A 1 368 ? 2.179 5.410 5.847 1.00 91.88 368 ASP A CA 1
ATOM 2824 C C . ASP A 1 368 ? 3.170 4.262 5.666 1.00 91.88 368 ASP A C 1
ATOM 2826 O O . ASP A 1 368 ? 4.002 4.025 6.534 1.00 91.88 368 ASP A O 1
ATOM 2830 N N . ALA A 1 369 ? 3.024 3.515 4.574 1.00 85.25 369 ALA A N 1
ATOM 2831 C CA . ALA A 1 369 ? 3.860 2.362 4.237 1.00 85.25 369 ALA A CA 1
ATOM 2832 C C . ALA A 1 369 ? 4.749 2.625 3.009 1.00 85.25 369 ALA A C 1
ATOM 2834 O O . ALA A 1 369 ? 5.228 1.685 2.370 1.00 85.25 369 ALA A O 1
ATOM 2835 N N . ASN A 1 370 ? 4.908 3.895 2.623 1.00 78.12 370 ASN A N 1
ATOM 2836 C CA . ASN A 1 370 ? 5.715 4.266 1.475 1.00 78.12 370 ASN A CA 1
ATOM 2837 C C . ASN A 1 370 ? 7.208 4.215 1.833 1.00 78.12 370 ASN A C 1
ATOM 2839 O O . ASN A 1 370 ? 7.666 4.900 2.747 1.00 78.12 370 ASN A O 1
ATOM 2843 N N . ALA A 1 371 ? 7.973 3.409 1.096 1.00 68.69 371 ALA A N 1
ATOM 2844 C CA . ALA A 1 371 ? 9.389 3.168 1.381 1.00 68.69 371 ALA A CA 1
ATOM 2845 C C . ALA A 1 371 ? 10.282 4.400 1.143 1.00 68.69 371 ALA A C 1
ATOM 2847 O O . ALA A 1 371 ? 11.389 4.460 1.675 1.00 68.69 371 ALA A O 1
ATOM 2848 N N . ASP A 1 372 ? 9.806 5.361 0.348 1.00 69.62 372 ASP A N 1
ATOM 2849 C CA . ASP A 1 372 ? 10.539 6.591 0.032 1.00 69.62 372 ASP A CA 1
ATOM 2850 C C . ASP A 1 372 ? 10.295 7.714 1.057 1.00 69.62 372 ASP A C 1
ATOM 2852 O O . ASP A 1 372 ? 10.972 8.744 1.025 1.00 69.62 372 ASP A O 1
ATOM 2856 N N . ASP A 1 373 ? 9.342 7.530 1.977 1.00 75.88 373 ASP A N 1
ATOM 2857 C CA . ASP A 1 373 ? 9.027 8.500 3.022 1.00 75.88 373 ASP A CA 1
ATOM 2858 C C . ASP A 1 373 ? 9.885 8.289 4.286 1.00 75.88 373 ASP A C 1
ATOM 2860 O O . ASP A 1 373 ? 10.567 7.283 4.477 1.00 75.88 373 ASP A O 1
ATOM 2864 N N . THR A 1 374 ? 9.875 9.276 5.187 1.00 79.94 374 THR A N 1
ATOM 2865 C CA . THR A 1 374 ? 10.517 9.176 6.509 1.00 79.94 374 THR A CA 1
ATOM 2866 C C . THR A 1 374 ? 9.536 9.580 7.599 1.00 79.94 374 THR A C 1
ATOM 2868 O O . THR A 1 374 ? 8.707 10.467 7.390 1.00 79.94 374 THR A O 1
ATOM 2871 N N . THR A 1 375 ? 9.676 9.027 8.809 1.00 81.56 375 THR A N 1
ATOM 2872 C CA . THR A 1 375 ? 8.834 9.403 9.960 1.00 81.56 375 THR A CA 1
ATOM 2873 C C . THR A 1 375 ? 8.810 10.919 10.193 1.00 81.56 375 THR A C 1
ATOM 2875 O O . THR A 1 375 ? 7.770 11.482 10.523 1.00 81.56 375 THR A O 1
ATOM 2878 N N . GLN A 1 376 ? 9.942 11.601 9.981 1.00 85.25 376 GLN A N 1
ATOM 2879 C CA . GLN A 1 376 ? 10.064 13.054 10.144 1.00 85.25 376 GLN A CA 1
ATOM 2880 C C . GLN A 1 376 ? 9.300 13.822 9.060 1.00 85.25 376 GLN A C 1
ATOM 2882 O O . GLN A 1 376 ? 8.599 14.782 9.381 1.00 85.25 376 GLN A O 1
ATOM 2887 N N . ALA A 1 377 ? 9.397 13.394 7.796 1.00 85.50 377 ALA A N 1
ATOM 2888 C CA . ALA A 1 377 ? 8.647 13.994 6.695 1.00 85.50 377 ALA A CA 1
ATOM 2889 C C . ALA A 1 377 ? 7.134 13.806 6.885 1.00 85.50 377 ALA A C 1
ATOM 2891 O O . ALA A 1 377 ? 6.374 14.770 6.769 1.00 85.50 377 ALA A O 1
ATOM 2892 N N . VAL A 1 378 ? 6.708 12.603 7.281 1.00 88.81 378 VAL A N 1
ATOM 2893 C CA . VAL A 1 378 ? 5.304 12.300 7.587 1.00 88.81 378 VAL A CA 1
ATOM 2894 C C . VAL A 1 378 ? 4.813 13.147 8.764 1.00 88.81 378 VAL A C 1
ATOM 2896 O O . VAL A 1 378 ? 3.762 13.781 8.672 1.00 88.81 378 VAL A O 1
ATOM 2899 N N . ALA A 1 379 ? 5.584 13.249 9.851 1.00 89.56 379 ALA A N 1
ATOM 2900 C CA . ALA A 1 379 ? 5.222 14.074 11.003 1.00 89.56 379 ALA A CA 1
ATOM 2901 C C . ALA A 1 379 ? 5.120 15.569 10.650 1.00 89.56 379 ALA A C 1
ATOM 2903 O O . ALA A 1 379 ? 4.178 16.250 11.069 1.00 89.56 379 ALA A O 1
ATOM 2904 N N . ALA A 1 380 ? 6.053 16.083 9.843 1.00 90.44 380 ALA A N 1
ATOM 2905 C CA . ALA A 1 380 ? 6.010 17.455 9.350 1.00 90.44 380 ALA A CA 1
ATOM 2906 C C . ALA A 1 380 ? 4.767 17.702 8.484 1.00 90.44 380 ALA A C 1
ATOM 2908 O O . ALA A 1 380 ? 4.110 18.734 8.635 1.00 90.44 380 ALA A O 1
ATOM 2909 N N . PHE A 1 381 ? 4.404 16.744 7.627 1.00 91.25 381 PHE A N 1
ATOM 2910 C CA . PHE A 1 381 ? 3.201 16.812 6.806 1.00 91.25 381 PHE A CA 1
ATOM 2911 C C . PHE A 1 381 ? 1.924 16.830 7.654 1.00 91.25 381 PHE A C 1
ATOM 2913 O O . PHE A 1 381 ? 1.071 17.697 7.458 1.00 91.25 381 PHE A O 1
ATOM 2920 N N . VAL A 1 382 ? 1.807 15.914 8.619 1.00 92.19 382 VAL A N 1
ATOM 2921 C CA . VAL A 1 382 ? 0.669 15.822 9.551 1.00 92.19 382 VAL A CA 1
ATOM 2922 C C . VAL A 1 382 ? 0.470 17.144 10.287 1.00 92.19 382 VAL A C 1
ATOM 2924 O O . VAL A 1 382 ? -0.638 17.682 10.302 1.00 92.19 382 VAL A O 1
ATOM 2927 N N . LYS A 1 383 ? 1.557 17.721 10.816 1.00 92.62 383 LYS A N 1
ATOM 2928 C CA . LYS A 1 383 ? 1.526 19.017 11.503 1.00 92.62 383 LYS A CA 1
ATOM 2929 C C . LYS A 1 383 ? 1.142 20.160 10.563 1.00 92.62 383 LYS A C 1
ATOM 2931 O O . LYS A 1 383 ? 0.290 20.971 10.915 1.00 92.62 383 LYS A O 1
ATOM 2936 N N . LYS A 1 384 ? 1.753 20.231 9.375 1.00 92.31 384 LYS A N 1
ATOM 2937 C CA . LYS A 1 384 ? 1.509 21.295 8.387 1.00 92.31 384 LYS A CA 1
ATOM 2938 C C . LYS A 1 384 ? 0.054 21.325 7.916 1.00 92.31 384 LYS A C 1
ATOM 2940 O O . LYS A 1 384 ? -0.488 22.406 7.715 1.00 92.31 384 LYS A O 1
ATOM 2945 N N . ASN A 1 385 ? -0.561 20.157 7.748 1.00 88.75 385 ASN A N 1
ATOM 2946 C CA . ASN A 1 385 ? -1.930 20.029 7.246 1.00 88.75 385 ASN A CA 1
ATOM 2947 C C . ASN A 1 385 ? -2.982 19.932 8.364 1.00 88.75 385 ASN A C 1
ATOM 2949 O O . ASN A 1 385 ? -4.162 19.768 8.069 1.00 88.75 385 ASN A O 1
ATOM 2953 N N . GLY A 1 386 ? -2.579 20.030 9.637 1.00 90.88 386 GLY A N 1
ATOM 2954 C CA . GLY A 1 386 ? -3.503 19.995 10.774 1.00 90.88 386 GLY A CA 1
ATOM 2955 C C . GLY A 1 386 ? -4.282 18.682 10.888 1.00 90.88 386 GLY A C 1
ATOM 2956 O O . GLY A 1 386 ? -5.442 18.692 11.297 1.00 90.88 386 GLY A O 1
ATOM 2957 N N . LEU A 1 387 ? -3.671 17.561 10.496 1.00 90.56 387 LEU A N 1
ATOM 2958 C CA . LEU A 1 387 ? -4.323 16.255 10.536 1.00 90.56 387 LEU A CA 1
ATOM 2959 C C . LEU A 1 387 ? -4.483 15.788 11.984 1.00 90.56 387 LEU A C 1
ATOM 2961 O O . LEU A 1 387 ? -3.540 15.827 12.772 1.00 90.56 387 LEU A O 1
ATOM 2965 N N . THR A 1 388 ? -5.692 15.348 12.329 1.00 84.75 388 THR A N 1
ATOM 2966 C CA . THR A 1 388 ? -6.071 15.000 13.708 1.00 84.75 388 THR A CA 1
ATOM 2967 C C . THR A 1 388 ? -6.207 13.501 13.947 1.00 84.75 388 THR A C 1
ATOM 2969 O O . THR A 1 388 ? -6.343 13.083 15.096 1.00 84.75 388 THR A O 1
ATOM 2972 N N . MET A 1 389 ? -6.167 12.676 12.894 1.00 89.75 389 MET A N 1
ATOM 2973 C CA . MET A 1 389 ? -6.132 11.225 13.063 1.00 89.75 389 MET A CA 1
ATOM 2974 C C . MET A 1 389 ? -4.770 10.765 13.598 1.00 89.75 389 MET A C 1
ATOM 2976 O O . MET A 1 389 ? -3.744 11.346 13.237 1.00 89.75 389 MET A O 1
ATOM 2980 N N . PRO A 1 390 ? -4.723 9.685 14.398 1.00 93.25 390 PRO A N 1
ATOM 2981 C CA . PRO A 1 390 ? -3.472 9.007 14.705 1.00 93.25 390 PRO A CA 1
ATOM 2982 C C . PRO A 1 390 ? -2.784 8.539 13.419 1.00 93.25 390 PRO A C 1
ATOM 2984 O O . PRO A 1 390 ? -3.412 7.891 12.579 1.00 93.25 390 PRO A O 1
ATOM 2987 N N . VAL A 1 391 ? -1.494 8.843 13.286 1.00 95.00 391 VAL A N 1
ATOM 2988 C CA . VAL A 1 391 ? -0.668 8.423 12.150 1.00 95.00 391 VAL A CA 1
ATOM 2989 C C . VAL A 1 391 ? 0.495 7.576 12.653 1.00 95.00 391 VAL A C 1
ATOM 2991 O O . VAL A 1 391 ? 1.078 7.859 13.702 1.00 95.00 391 VAL A O 1
ATOM 2994 N N . ALA A 1 392 ? 0.814 6.530 11.906 1.00 93.50 392 ALA A N 1
ATOM 2995 C CA . ALA A 1 392 ? 1.982 5.689 12.099 1.00 93.50 392 ALA A CA 1
ATOM 2996 C C . ALA A 1 392 ? 2.686 5.460 10.756 1.00 93.50 392 ALA A C 1
ATOM 2998 O O . ALA A 1 392 ? 2.161 5.790 9.693 1.00 93.50 392 ALA A O 1
ATOM 2999 N N . PHE A 1 393 ? 3.878 4.891 10.831 1.00 88.44 393 PHE A N 1
ATOM 3000 C CA . PHE A 1 393 ? 4.789 4.677 9.725 1.00 88.44 393 PHE A CA 1
ATOM 3001 C C . PHE A 1 393 ? 5.271 3.223 9.696 1.00 88.44 393 PHE A C 1
ATOM 3003 O O . PHE A 1 393 ? 5.647 2.651 10.722 1.00 88.44 393 PHE A O 1
ATOM 3010 N N . ASP A 1 394 ? 5.271 2.628 8.514 1.00 83.94 394 ASP A N 1
ATOM 3011 C CA . ASP A 1 394 ? 5.828 1.322 8.189 1.00 83.94 394 ASP A CA 1
ATOM 3012 C C . ASP A 1 394 ? 6.937 1.521 7.140 1.00 83.94 394 ASP A C 1
ATOM 3014 O O . ASP A 1 394 ? 6.677 1.429 5.939 1.00 83.94 394 ASP A O 1
ATOM 3018 N N . PRO A 1 395 ? 8.185 1.791 7.573 1.00 66.75 395 PRO A N 1
ATOM 3019 C CA . PRO A 1 395 ? 9.292 2.144 6.673 1.00 66.75 395 PRO A CA 1
ATOM 3020 C C . PRO A 1 395 ? 9.607 1.083 5.621 1.00 66.75 395 PRO A C 1
ATOM 3022 O O . PRO A 1 395 ? 10.239 1.364 4.607 1.00 66.75 395 PRO A O 1
ATOM 3025 N N . ASN A 1 396 ? 9.232 -0.162 5.895 1.00 67.62 396 ASN A N 1
ATOM 3026 C CA . ASN A 1 396 ? 9.661 -1.311 5.117 1.00 67.62 396 ASN A CA 1
ATOM 3027 C C . ASN A 1 396 ? 8.505 -1.938 4.323 1.00 67.62 396 ASN A C 1
ATOM 3029 O O . ASN A 1 396 ? 8.731 -2.949 3.656 1.00 67.62 396 ASN A O 1
ATOM 3033 N N . GLY A 1 397 ? 7.292 -1.375 4.410 1.00 74.44 397 GLY A N 1
ATOM 3034 C CA . GLY A 1 397 ? 6.082 -1.904 3.774 1.00 74.44 397 GLY A CA 1
ATOM 3035 C C . GLY A 1 397 ? 5.671 -3.297 4.270 1.00 74.44 397 GLY A C 1
ATOM 3036 O O . GLY A 1 397 ? 4.919 -3.997 3.595 1.00 74.44 397 GLY A O 1
ATOM 3037 N N . GLN A 1 398 ? 6.169 -3.725 5.433 1.00 74.75 398 GLN A N 1
ATOM 3038 C CA . GLN A 1 398 ? 5.995 -5.089 5.946 1.00 74.75 398 GLN A CA 1
ATOM 3039 C C . GLN A 1 398 ? 4.536 -5.390 6.265 1.00 74.75 398 GLN A C 1
ATOM 3041 O O . GLN A 1 398 ? 4.064 -6.510 6.085 1.00 74.75 398 GLN A O 1
ATOM 3046 N N . THR A 1 399 ? 3.809 -4.387 6.743 1.00 85.69 399 THR A N 1
ATOM 3047 C CA . THR A 1 399 ? 2.380 -4.501 7.010 1.00 85.69 399 THR A CA 1
ATOM 3048 C C . THR A 1 399 ? 1.601 -4.601 5.704 1.00 85.69 399 THR A C 1
ATOM 3050 O O . THR A 1 399 ? 0.734 -5.464 5.586 1.00 85.69 399 THR A O 1
ATOM 3053 N N . ALA A 1 400 ? 1.964 -3.816 4.684 1.00 84.44 400 ALA A N 1
ATOM 3054 C CA . ALA A 1 400 ? 1.333 -3.894 3.370 1.00 84.44 400 ALA A CA 1
ATOM 3055 C C . ALA A 1 400 ? 1.493 -5.299 2.768 1.00 84.44 400 ALA A C 1
ATOM 3057 O O . ALA A 1 400 ? 0.521 -5.851 2.252 1.00 84.44 400 ALA A O 1
ATOM 3058 N N . ASP A 1 401 ? 2.662 -5.923 2.935 1.00 78.81 401 ASP A N 1
ATOM 3059 C CA . ASP A 1 401 ? 2.908 -7.310 2.529 1.00 78.81 401 ASP A CA 1
ATOM 3060 C C . ASP A 1 401 ? 2.002 -8.311 3.253 1.00 78.81 401 ASP A C 1
ATOM 3062 O O . ASP A 1 401 ? 1.420 -9.185 2.607 1.00 78.81 401 ASP A O 1
ATOM 3066 N N . VAL A 1 402 ? 1.831 -8.166 4.576 1.00 82.94 402 VAL A N 1
ATOM 3067 C CA . VAL A 1 402 ? 0.955 -9.041 5.380 1.00 82.94 402 VAL A CA 1
ATOM 3068 C C . VAL A 1 402 ? -0.454 -9.093 4.795 1.00 82.94 402 VAL A C 1
ATOM 3070 O O . VAL A 1 402 ? -1.054 -10.163 4.767 1.00 82.94 402 VAL A O 1
ATOM 3073 N N . PHE A 1 403 ? -0.978 -7.976 4.293 1.00 86.06 403 PHE A N 1
ATOM 3074 C CA . PHE A 1 403 ? -2.334 -7.904 3.740 1.00 86.06 403 PHE A CA 1
ATOM 3075 C C . PHE A 1 403 ? -2.386 -7.930 2.204 1.00 86.06 403 PHE A C 1
ATOM 3077 O O . PHE A 1 403 ? -3.472 -7.829 1.634 1.00 86.06 403 PHE A O 1
ATOM 3084 N N . GLY A 1 404 ? -1.243 -8.058 1.518 1.00 81.50 404 GLY A N 1
ATOM 3085 C CA . GLY A 1 404 ? -1.162 -8.022 0.052 1.00 81.50 404 GLY A CA 1
ATOM 3086 C C . GLY A 1 404 ? -1.578 -6.678 -0.557 1.00 81.50 404 GLY A C 1
ATOM 3087 O O . GLY A 1 404 ? -2.125 -6.630 -1.661 1.00 81.50 404 GLY A O 1
ATOM 3088 N N . ILE A 1 405 ? -1.368 -5.582 0.170 1.00 84.06 405 ILE A N 1
ATOM 3089 C CA . ILE A 1 405 ? -1.823 -4.246 -0.203 1.00 84.06 405 ILE A CA 1
ATOM 3090 C C . ILE A 1 405 ? -0.827 -3.612 -1.162 1.00 84.06 405 ILE A C 1
ATOM 3092 O O . ILE A 1 405 ? 0.338 -3.410 -0.845 1.00 84.06 405 ILE A O 1
ATOM 3096 N N . LYS A 1 406 ? -1.325 -3.262 -2.349 1.00 77.25 406 LYS A N 1
ATOM 3097 C CA . LYS A 1 406 ? -0.535 -2.642 -3.423 1.00 77.25 406 LYS A CA 1
ATOM 3098 C C . LYS A 1 406 ? -0.918 -1.184 -3.691 1.00 77.25 406 LYS A C 1
ATOM 3100 O O . LYS A 1 406 ? -0.326 -0.551 -4.557 1.00 77.25 406 LYS A O 1
ATOM 3105 N N . LYS A 1 407 ? -1.961 -0.672 -3.027 1.00 78.50 407 LYS A N 1
ATOM 3106 C CA . LYS A 1 407 ? -2.561 0.638 -3.322 1.00 78.50 407 LYS A CA 1
ATOM 3107 C C . LYS A 1 407 ? -3.026 1.347 -2.051 1.00 78.50 407 LYS A C 1
ATOM 3109 O O . LYS A 1 407 ? -3.665 0.741 -1.190 1.00 78.50 407 LYS A O 1
ATOM 3114 N N . THR A 1 408 ? -2.790 2.651 -1.974 1.00 83.75 408 THR A N 1
ATOM 3115 C CA . THR A 1 408 ? -3.547 3.544 -1.088 1.00 83.75 408 THR A CA 1
ATOM 3116 C C . THR A 1 408 ? -4.835 3.963 -1.819 1.00 83.75 408 THR A C 1
ATOM 3118 O O . THR A 1 408 ? -4.854 4.079 -3.040 1.00 83.75 408 THR A O 1
ATOM 3121 N N . THR A 1 409 ? -5.985 4.135 -1.174 1.00 85.44 409 THR A N 1
ATOM 3122 C CA . THR A 1 409 ? -6.291 4.127 0.262 1.00 85.44 409 THR A CA 1
ATOM 3123 C C . THR A 1 409 ? -6.989 2.830 0.694 1.00 85.44 409 THR A C 1
ATOM 3125 O O . THR A 1 409 ? -8.211 2.785 0.857 1.00 85.44 409 THR A O 1
ATOM 3128 N N . THR A 1 410 ? -6.233 1.741 0.851 1.00 91.75 410 THR A N 1
ATOM 3129 C CA . THR A 1 410 ? -6.792 0.471 1.350 1.00 91.75 410 THR A CA 1
ATOM 3130 C C . THR A 1 410 ? -6.936 0.520 2.869 1.00 91.75 410 THR A C 1
ATOM 3132 O O . THR A 1 410 ? -6.037 0.971 3.567 1.00 91.75 410 THR A O 1
ATOM 3135 N N . THR A 1 411 ? -8.044 0.032 3.408 1.00 95.06 411 THR A N 1
ATOM 3136 C CA . THR A 1 411 ? -8.315 -0.052 4.843 1.00 95.06 411 THR A CA 1
ATOM 3137 C C . THR A 1 411 ? -8.572 -1.497 5.251 1.00 95.06 411 THR A C 1
ATOM 3139 O O . THR A 1 411 ? -9.331 -2.214 4.596 1.00 95.06 411 THR A O 1
ATOM 3142 N N . VAL A 1 412 ? -7.977 -1.911 6.368 1.00 96.38 412 VAL A N 1
ATOM 3143 C CA . VAL A 1 412 ? -8.215 -3.211 6.999 1.00 96.38 412 VAL A CA 1
ATOM 3144 C C . VAL A 1 412 ? -8.874 -3.044 8.363 1.00 96.38 412 VAL A C 1
ATOM 3146 O O . VAL A 1 412 ? -8.582 -2.090 9.085 1.00 96.38 412 VAL A O 1
ATOM 3149 N N . VAL A 1 413 ? -9.756 -3.980 8.719 1.00 97.94 413 VAL A N 1
ATOM 3150 C CA . VAL A 1 413 ? -10.373 -4.070 10.053 1.00 97.94 413 VAL A CA 1
ATOM 3151 C C . VAL A 1 413 ? -9.996 -5.408 10.673 1.00 97.94 413 VAL A C 1
ATOM 3153 O O . VAL A 1 413 ? -10.311 -6.459 10.113 1.00 97.94 413 VAL A O 1
ATOM 3156 N N . ILE A 1 414 ? -9.340 -5.357 11.828 1.00 98.06 414 ILE A N 1
ATOM 3157 C CA . ILE A 1 414 ? -8.876 -6.509 12.603 1.00 98.06 414 ILE A CA 1
ATOM 3158 C C . ILE A 1 414 ? -9.673 -6.538 13.908 1.00 98.06 414 ILE A C 1
ATOM 3160 O O . ILE A 1 414 ? -9.743 -5.527 14.608 1.00 98.06 414 ILE A O 1
ATOM 3164 N N . ASP A 1 415 ? -10.303 -7.667 14.230 1.00 98.06 415 ASP A N 1
ATOM 3165 C CA . ASP A 1 415 ? -11.068 -7.796 15.475 1.00 98.06 415 ASP A CA 1
ATOM 3166 C C . ASP A 1 415 ? -10.188 -8.073 16.704 1.00 98.06 415 ASP A C 1
ATOM 3168 O O . ASP A 1 415 ? -8.993 -8.339 16.586 1.00 98.06 415 ASP A O 1
ATOM 3172 N N . GLY A 1 416 ? -10.794 -8.054 17.895 1.00 96.25 416 GLY A N 1
ATOM 3173 C CA . GLY A 1 416 ? -10.110 -8.311 19.169 1.00 96.25 416 GLY A CA 1
ATOM 3174 C C . GLY A 1 416 ? -9.444 -9.682 19.304 1.00 96.25 416 GLY A C 1
ATOM 3175 O O . GLY A 1 416 ? -8.569 -9.853 20.146 1.00 96.25 416 GLY A O 1
ATOM 3176 N N . ASN A 1 417 ? -9.804 -10.654 18.461 1.00 96.06 417 ASN A N 1
ATOM 3177 C CA . ASN A 1 417 ? -9.173 -11.977 18.437 1.00 96.06 417 ASN A CA 1
ATOM 3178 C C . ASN A 1 417 ? -7.975 -12.039 17.472 1.00 96.06 417 ASN A C 1
ATOM 3180 O O . ASN A 1 417 ? -7.340 -13.095 17.333 1.00 96.06 417 ASN A O 1
ATOM 3184 N N . GLY A 1 418 ? -7.671 -10.916 16.812 1.00 95.88 418 GLY A N 1
ATOM 3185 C CA . GLY A 1 418 ? -6.622 -10.795 15.810 1.00 95.88 418 GLY A CA 1
ATOM 3186 C C . GLY A 1 418 ? -7.029 -11.365 14.456 1.00 95.88 418 GLY A C 1
ATOM 3187 O O . GLY A 1 418 ? -6.155 -11.779 13.705 1.00 95.88 418 GLY A O 1
ATOM 3188 N N . VAL A 1 419 ? -8.324 -11.454 14.139 1.00 96.81 419 VAL A N 1
ATOM 3189 C CA . VAL A 1 419 ? -8.800 -11.961 12.843 1.00 96.81 419 VAL A CA 1
ATOM 3190 C C . VAL A 1 419 ? -9.048 -10.799 11.887 1.00 96.81 419 VAL A C 1
ATOM 3192 O O . VAL A 1 419 ? -9.661 -9.797 12.262 1.00 96.81 419 VAL A O 1
ATOM 3195 N N . LEU A 1 420 ? -8.604 -10.929 10.634 1.00 96.94 420 LEU A N 1
ATOM 3196 C CA . LEU A 1 420 ? -8.915 -9.959 9.586 1.00 96.94 420 LEU A CA 1
ATOM 3197 C C . LEU A 1 420 ? -10.394 -10.082 9.213 1.00 96.94 420 LEU A C 1
ATOM 3199 O O . LEU A 1 420 ? -10.831 -11.128 8.741 1.00 96.94 420 LEU A O 1
ATOM 3203 N N . ARG A 1 421 ? -11.178 -9.020 9.399 1.00 96.75 421 ARG A N 1
ATOM 3204 C CA . ARG A 1 421 ? -12.629 -9.007 9.132 1.00 96.75 421 ARG A CA 1
ATOM 3205 C C . ARG A 1 421 ? -13.013 -8.229 7.883 1.00 96.75 421 ARG A C 1
ATOM 3207 O O . ARG A 1 421 ? -14.096 -8.456 7.348 1.00 96.75 421 ARG A O 1
ATOM 3214 N N . TYR A 1 422 ? -12.139 -7.342 7.418 1.00 96.00 422 TYR A N 1
ATOM 3215 C CA . TYR A 1 422 ? -12.361 -6.552 6.213 1.00 96.00 422 TYR A CA 1
ATOM 3216 C C . TYR A 1 422 ? -11.045 -6.103 5.582 1.00 96.00 422 TYR A C 1
ATOM 3218 O O . TYR A 1 422 ? -10.122 -5.749 6.313 1.00 96.00 422 TYR A O 1
ATOM 3226 N N . CYS A 1 423 ? -10.994 -6.060 4.249 1.00 93.50 423 CYS A N 1
ATOM 3227 C CA . CYS A 1 423 ? -9.917 -5.436 3.476 1.00 93.50 423 CYS A CA 1
ATOM 3228 C C . CYS A 1 423 ? -10.487 -4.756 2.218 1.00 93.50 423 CYS A C 1
ATOM 3230 O O . CYS A 1 423 ? -11.054 -5.424 1.353 1.00 93.50 423 CYS A O 1
ATOM 3232 N N . GLY A 1 424 ? -10.368 -3.432 2.113 1.00 91.44 424 GLY A N 1
ATOM 3233 C CA . GLY A 1 424 ? -10.870 -2.673 0.963 1.00 91.44 424 GLY A CA 1
ATOM 3234 C C . GLY A 1 424 ? -10.997 -1.179 1.240 1.00 91.44 424 GLY A C 1
ATOM 3235 O O . GLY A 1 424 ? -10.356 -0.641 2.131 1.00 91.44 424 GLY A O 1
ATOM 3236 N N . GLN A 1 425 ? -11.855 -0.484 0.505 1.00 90.00 425 GLN A N 1
ATOM 3237 C CA . GLN A 1 425 ? -12.036 0.962 0.607 1.00 90.00 425 GLN A CA 1
ATOM 3238 C C . GLN A 1 425 ? -12.592 1.407 1.972 1.00 90.00 425 GLN A C 1
ATOM 3240 O O . GLN A 1 425 ? -13.473 0.762 2.553 1.00 90.00 425 GLN A O 1
ATOM 3245 N N . LEU A 1 426 ? -12.134 2.572 2.448 1.00 88.31 426 LEU A N 1
ATOM 3246 C CA . LEU A 1 426 ? -12.646 3.207 3.668 1.00 88.31 426 LEU A CA 1
ATOM 3247 C C . LEU A 1 426 ? -14.145 3.530 3.565 1.00 88.31 426 LEU A C 1
ATOM 3249 O O . LEU A 1 426 ? -14.871 3.388 4.548 1.00 88.31 426 LEU A O 1
ATOM 3253 N N . LYS A 1 427 ? -14.609 3.956 2.380 1.00 80.25 427 LYS A N 1
ATOM 3254 C CA . LYS A 1 427 ? -15.995 4.364 2.106 1.00 80.25 427 LYS A CA 1
ATOM 3255 C C . LYS A 1 427 ? -16.366 4.134 0.634 1.00 80.25 427 LYS A C 1
ATOM 3257 O O . LYS A 1 427 ? -15.671 4.646 -0.236 1.00 80.25 427 LYS A O 1
ATOM 3262 N N . GLN A 1 428 ? -17.494 3.466 0.365 1.00 67.81 428 GLN A N 1
ATOM 3263 C CA . GLN A 1 428 ? -18.157 3.457 -0.951 1.00 67.81 428 GLN A CA 1
ATOM 3264 C C . GLN A 1 428 ? -19.533 4.120 -0.913 1.00 67.81 428 GLN A C 1
ATOM 3266 O O . GLN A 1 428 ? -20.247 4.072 0.092 1.00 67.81 428 GLN A O 1
ATOM 3271 N N . LYS A 1 429 ? -19.943 4.695 -2.051 1.00 55.06 429 LYS A N 1
ATOM 3272 C CA . LYS A 1 429 ? -21.356 4.988 -2.317 1.00 55.06 429 LYS A CA 1
ATOM 3273 C C . LYS A 1 429 ? -22.074 3.653 -2.555 1.00 55.06 429 LYS A C 1
ATOM 3275 O O . LYS A 1 429 ? -21.705 2.940 -3.475 1.00 55.06 429 LYS A O 1
ATOM 3280 N N . GLY A 1 430 ? -23.071 3.318 -1.731 1.00 56.00 430 GLY A N 1
ATOM 3281 C CA . GLY A 1 430 ? -23.884 2.102 -1.910 1.00 56.00 430 GLY A CA 1
ATOM 3282 C C . GLY A 1 430 ? -23.788 1.036 -0.810 1.00 56.00 430 GLY A C 1
ATOM 3283 O O . GLY A 1 430 ? -24.495 0.041 -0.897 1.00 56.00 430 GLY A O 1
ATOM 3284 N N . GLY A 1 431 ? -23.000 1.250 0.254 1.00 58.75 431 GLY A N 1
ATOM 3285 C CA . GLY A 1 431 ? -23.222 0.580 1.550 1.00 58.75 431 GLY A CA 1
ATOM 3286 C C . GLY A 1 431 ? -22.082 -0.278 2.109 1.00 58.75 431 GLY A C 1
ATOM 3287 O O . GLY A 1 431 ? -22.004 -0.426 3.325 1.00 58.75 431 GLY A O 1
ATOM 3288 N N . ALA A 1 432 ? -21.166 -0.792 1.285 1.00 68.94 432 ALA A N 1
ATOM 3289 C CA . ALA A 1 432 ? -20.009 -1.546 1.775 1.00 68.94 432 ALA A CA 1
ATOM 3290 C C . ALA A 1 432 ? -18.834 -0.617 2.112 1.00 68.94 432 ALA A C 1
ATOM 3292 O O . ALA A 1 432 ? -18.416 0.195 1.290 1.00 68.94 432 ALA A O 1
ATOM 3293 N N . SER A 1 433 ? -18.291 -0.705 3.324 1.00 86.75 433 SER A N 1
ATOM 3294 C CA . SER A 1 433 ? -17.163 0.131 3.738 1.00 86.75 433 SER A CA 1
ATOM 3295 C C . SER A 1 433 ? -16.446 -0.438 4.956 1.00 86.75 433 SER A C 1
ATOM 3297 O O . SER A 1 433 ? -17.029 -1.212 5.721 1.00 86.75 433 SER A O 1
ATOM 3299 N N . ALA A 1 434 ? -15.211 0.011 5.186 1.00 90.94 434 ALA A N 1
ATOM 3300 C CA . ALA A 1 434 ? -14.498 -0.283 6.427 1.00 90.94 434 ALA A CA 1
ATOM 3301 C C . ALA A 1 434 ? -15.273 0.207 7.663 1.00 90.94 434 ALA A C 1
ATOM 3303 O O . ALA A 1 434 ? -15.291 -0.475 8.682 1.00 90.94 434 ALA A O 1
ATOM 3304 N N . GLU A 1 435 ? -15.969 1.349 7.572 1.00 91.31 435 GLU A N 1
ATOM 3305 C CA . GLU A 1 435 ? -16.832 1.839 8.656 1.00 91.31 435 GLU A CA 1
ATOM 3306 C C . GLU A 1 435 ? -18.002 0.878 8.936 1.00 91.31 435 GLU A C 1
ATOM 3308 O O . GLU A 1 435 ? -18.309 0.592 10.093 1.00 91.31 435 GLU A O 1
ATOM 3313 N N . GLY A 1 436 ? -18.651 0.350 7.893 1.00 92.12 436 GLY A N 1
ATOM 3314 C CA . GLY A 1 436 ? -19.716 -0.645 8.041 1.00 92.12 436 GLY A CA 1
ATOM 3315 C C . GLY A 1 436 ? -19.206 -1.945 8.664 1.00 92.12 436 GLY A C 1
ATOM 3316 O O . GLY A 1 436 ? -19.830 -2.480 9.581 1.00 92.12 436 GLY A O 1
ATOM 3317 N N . ALA A 1 437 ? -18.034 -2.412 8.226 1.00 94.62 437 ALA A N 1
ATOM 3318 C CA . ALA A 1 437 ? -17.375 -3.573 8.811 1.00 94.62 437 ALA A CA 1
ATOM 3319 C C . ALA A 1 437 ? -17.011 -3.347 10.285 1.00 94.62 437 ALA A C 1
ATOM 3321 O O . ALA A 1 437 ? -17.287 -4.208 11.116 1.00 94.62 437 ALA A O 1
ATOM 3322 N N . LEU A 1 438 ? -16.465 -2.177 10.631 1.00 95.44 438 LEU A N 1
ATOM 3323 C CA . LEU A 1 438 ? -16.154 -1.806 12.011 1.00 95.44 438 LEU A CA 1
ATOM 3324 C C . LEU A 1 438 ? -17.404 -1.847 12.901 1.00 95.44 438 LEU A C 1
ATOM 3326 O O . LEU A 1 438 ? -17.367 -2.453 13.970 1.00 95.44 438 LEU A O 1
ATOM 3330 N N . LYS A 1 439 ? -18.525 -1.268 12.449 1.00 94.19 439 LYS A N 1
ATOM 3331 C CA . LYS A 1 439 ? -19.808 -1.321 13.175 1.00 94.19 439 LYS A CA 1
ATOM 3332 C C . LYS A 1 439 ? -20.272 -2.757 13.408 1.00 94.19 439 LYS A C 1
ATOM 3334 O O . LYS A 1 439 ? -20.676 -3.090 14.519 1.00 94.19 439 LYS A O 1
ATOM 3339 N N . ALA A 1 440 ? -20.192 -3.608 12.384 1.00 94.50 440 ALA A N 1
ATOM 3340 C CA . ALA A 1 440 ? -20.561 -5.015 12.506 1.00 94.50 440 ALA A CA 1
ATOM 3341 C C . ALA A 1 440 ? -19.671 -5.745 13.525 1.00 94.50 440 ALA A C 1
ATOM 3343 O O . ALA A 1 440 ? -20.195 -6.401 14.420 1.00 94.50 440 ALA A O 1
ATOM 3344 N N . VAL A 1 441 ? -18.347 -5.563 13.458 1.00 96.50 441 VAL A N 1
ATOM 3345 C CA . VAL A 1 441 ? -17.396 -6.174 14.403 1.00 96.50 441 VAL A CA 1
ATOM 3346 C C . VAL A 1 441 ? -17.643 -5.694 15.836 1.00 96.50 441 VAL A C 1
ATOM 3348 O O . VAL A 1 441 ? -17.699 -6.515 16.748 1.00 96.50 441 VAL A O 1
ATOM 3351 N N . LEU A 1 442 ? -17.859 -4.392 16.047 1.00 95.50 442 LEU A N 1
ATOM 3352 C CA . LEU A 1 442 ? -18.165 -3.825 17.367 1.00 95.50 442 LEU A CA 1
ATOM 3353 C C . LEU A 1 442 ? -19.455 -4.389 17.974 1.00 95.50 442 LEU A C 1
ATOM 3355 O O . LEU A 1 442 ? -19.524 -4.564 19.195 1.00 95.50 442 LEU A O 1
ATOM 3359 N N . ALA A 1 443 ? -20.451 -4.672 17.132 1.00 94.81 443 ALA A N 1
ATOM 3360 C CA . ALA A 1 443 ? -21.719 -5.282 17.517 1.00 94.81 443 ALA A CA 1
ATOM 3361 C C . ALA A 1 443 ? -21.647 -6.813 17.675 1.00 94.81 443 ALA A C 1
ATOM 3363 O O . ALA A 1 443 ? -22.630 -7.419 18.085 1.00 94.81 443 ALA A O 1
ATOM 3364 N N . GLY A 1 444 ? -20.511 -7.446 17.355 1.00 92.62 444 GLY A N 1
ATOM 3365 C CA . GLY A 1 444 ? -20.372 -8.907 17.357 1.00 92.62 444 GLY A CA 1
ATOM 3366 C C . GLY A 1 444 ? -21.033 -9.604 16.161 1.00 92.62 444 GLY A C 1
ATOM 3367 O O . GLY A 1 444 ? -21.185 -10.821 16.170 1.00 92.62 444 GLY A O 1
ATOM 3368 N N . ASN A 1 445 ? -21.404 -8.852 15.125 1.00 93.00 445 ASN A N 1
ATOM 3369 C CA . ASN A 1 445 ? -22.078 -9.356 13.933 1.00 93.00 445 ASN A CA 1
ATOM 3370 C C . ASN A 1 445 ? -21.084 -9.820 12.856 1.00 93.00 445 ASN A C 1
ATOM 3372 O O . ASN A 1 445 ? -19.910 -9.430 12.819 1.00 93.00 445 ASN A O 1
ATOM 3376 N N . GLU A 1 446 ? -21.571 -10.637 11.920 1.00 90.06 446 GLU A N 1
ATOM 3377 C CA . GLU A 1 446 ? -20.817 -10.957 10.712 1.00 90.06 446 GLU A CA 1
ATOM 3378 C C . GLU A 1 446 ? -20.705 -9.729 9.792 1.00 90.06 446 GLU A C 1
ATOM 3380 O O . GLU A 1 446 ? -21.646 -8.953 9.619 1.00 90.06 446 GLU A O 1
ATOM 3385 N N . VAL A 1 447 ? -19.529 -9.551 9.183 1.00 91.94 447 VAL A N 1
ATOM 3386 C CA . VAL A 1 447 ? -19.305 -8.518 8.168 1.00 91.94 447 VAL A CA 1
ATOM 3387 C C . VAL A 1 447 ? -19.868 -9.026 6.841 1.00 91.94 447 VAL A C 1
ATOM 3389 O O . VAL A 1 447 ? -19.302 -9.942 6.246 1.00 91.94 447 VAL A O 1
ATOM 3392 N N . ALA A 1 448 ? -20.969 -8.430 6.379 1.00 85.19 448 ALA A N 1
ATOM 3393 C CA . ALA A 1 448 ? -21.661 -8.856 5.159 1.00 85.19 448 ALA A CA 1
ATOM 3394 C C . ALA A 1 448 ? -20.808 -8.684 3.890 1.00 85.19 448 ALA A C 1
ATOM 3396 O O . ALA A 1 448 ? -20.783 -9.563 3.033 1.00 85.19 448 ALA A O 1
ATOM 3397 N N . VAL A 1 449 ? -20.075 -7.569 3.782 1.00 87.38 449 VAL A N 1
ATOM 3398 C CA . VAL A 1 449 ? -19.150 -7.313 2.670 1.00 87.38 449 VAL A CA 1
ATOM 3399 C C . VAL A 1 449 ? -17.736 -7.228 3.214 1.00 87.38 449 VAL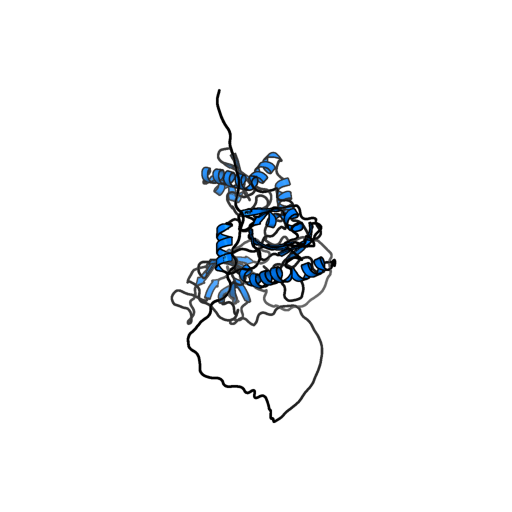 A C 1
ATOM 3401 O O . VAL A 1 449 ? -17.355 -6.247 3.844 1.00 87.38 449 VAL A O 1
ATOM 3404 N N . LYS A 1 450 ? -16.983 -8.303 2.988 1.00 90.31 450 LYS A N 1
ATOM 3405 C CA . LYS A 1 450 ? -15.642 -8.545 3.539 1.00 90.31 450 LYS A CA 1
ATOM 3406 C C . LYS A 1 450 ? -14.535 -7.862 2.735 1.00 90.31 450 LYS A C 1
ATOM 3408 O O . LYS A 1 450 ? -13.479 -7.557 3.281 1.00 90.31 450 LYS A O 1
ATOM 3413 N N . THR A 1 451 ? -14.779 -7.603 1.455 1.00 87.25 451 THR A N 1
ATOM 3414 C CA . THR A 1 451 ? -13.832 -6.936 0.563 1.00 87.25 451 THR A CA 1
ATOM 3415 C C . THR A 1 451 ? -14.552 -5.970 -0.364 1.00 87.25 451 THR A C 1
ATOM 3417 O O . THR A 1 451 ? -15.691 -6.209 -0.762 1.00 87.25 451 THR A O 1
ATOM 3420 N N . THR A 1 452 ? -13.891 -4.870 -0.717 1.00 83.62 452 THR A N 1
ATOM 3421 C CA . THR A 1 452 ? -14.362 -3.961 -1.771 1.00 83.62 452 THR A CA 1
ATOM 3422 C C . THR A 1 452 ? -13.231 -3.702 -2.764 1.00 83.62 452 THR A C 1
ATOM 3424 O O . THR A 1 452 ? -12.078 -3.551 -2.348 1.00 83.62 452 THR A O 1
ATOM 3427 N N . PRO A 1 453 ? -13.519 -3.691 -4.077 1.00 74.25 453 PRO A N 1
ATOM 3428 C CA . PRO A 1 453 ? -12.491 -3.496 -5.085 1.00 74.25 453 PRO A CA 1
ATOM 3429 C C . PRO A 1 453 ? -11.987 -2.052 -5.079 1.00 74.25 453 PRO A C 1
ATOM 3431 O O . PRO A 1 453 ? -12.746 -1.103 -4.879 1.00 74.25 453 PRO A O 1
ATOM 3434 N N . HIS A 1 454 ? -10.701 -1.884 -5.373 1.00 63.19 454 HIS A N 1
ATOM 3435 C CA . HIS A 1 454 ? -10.175 -0.613 -5.850 1.00 63.19 454 HIS A CA 1
ATOM 3436 C C . HIS A 1 454 ? -10.357 -0.588 -7.366 1.00 63.19 454 HIS A C 1
ATOM 3438 O O . HIS A 1 454 ? -9.612 -1.265 -8.075 1.00 63.19 454 HIS A O 1
ATOM 3444 N N . ASN A 1 455 ? -11.365 0.144 -7.849 1.00 45.66 455 ASN A N 1
ATOM 3445 C CA . ASN A 1 455 ? -11.491 0.431 -9.278 1.00 45.66 455 ASN A CA 1
ATOM 3446 C C . ASN A 1 455 ? -10.201 1.146 -9.706 1.00 45.66 455 ASN A C 1
ATOM 3448 O O . ASN A 1 455 ? -9.772 2.087 -9.034 1.00 45.66 455 ASN A O 1
ATOM 3452 N N . GLY A 1 456 ? -9.509 0.553 -10.678 1.00 38.09 456 GLY A N 1
ATOM 3453 C CA . GLY A 1 456 ? -8.178 0.956 -11.124 1.00 38.09 456 GLY A CA 1
ATOM 3454 C C . GLY A 1 456 ? -8.235 1.961 -12.247 1.00 38.09 456 GLY A C 1
ATOM 3455 O O . GLY A 1 456 ? -9.199 1.864 -13.037 1.00 38.09 456 GLY A O 1
#

Solvent-accessible surface area (backbone atoms only — not comparable to full-atom values): 27299 Å² total; per-residue (Å²): 134,88,80,82,88,82,91,80,88,90,85,88,85,89,85,87,86,81,90,82,86,79,89,80,89,86,86,89,88,80,90,80,83,90,79,87,83,80,90,80,90,82,92,88,81,90,86,89,78,89,80,90,84,90,80,80,90,79,92,76,93,71,89,75,78,74,87,36,86,83,76,28,50,77,42,66,35,62,93,60,67,25,26,28,37,38,37,81,45,96,89,25,42,37,40,42,32,35,22,33,78,78,65,65,45,75,38,59,33,66,63,53,76,31,44,30,34,44,24,36,70,96,56,92,64,71,43,81,40,54,28,40,56,49,62,48,96,86,35,53,92,75,25,17,26,30,28,41,29,58,56,57,81,92,44,49,97,50,44,29,39,38,37,38,52,61,45,58,49,98,91,44,76,34,66,37,75,51,66,54,77,72,79,89,72,90,75,92,81,85,88,78,93,78,80,91,76,95,70,88,76,83,67,93,67,83,56,51,70,67,52,22,49,56,22,40,65,76,45,55,76,71,56,33,54,51,46,64,40,31,41,42,9,71,76,48,70,89,42,45,52,8,54,69,33,57,53,30,81,40,75,45,93,87,39,86,43,54,25,41,38,76,84,42,47,66,64,46,60,71,43,50,65,65,37,51,53,46,44,52,55,32,32,54,54,45,73,78,45,78,86,85,57,79,50,56,49,74,73,35,73,59,76,83,50,69,39,27,36,64,89,69,49,76,44,40,49,71,53,55,33,65,32,58,85,33,7,72,53,18,23,38,33,45,31,35,33,48,93,84,45,70,72,32,65,76,43,46,68,58,48,29,48,50,27,61,78,32,58,37,52,29,35,42,34,38,30,29,43,52,65,89,58,48,56,66,58,50,45,51,49,37,62,75,69,68,60,81,41,51,56,32,32,27,67,78,28,60,66,37,46,44,56,61,56,88,56,74,52,33,18,37,36,29,39,55,86,38,29,28,52,28,48,22,38,55,72,52,95,90,69,57,22,44,59,52,32,48,54,23,54,76,72,73,43,80,48,88,59,40,63,46,82,78,87,126

Foldseek 3Di:
DDDDDDDDDDDDDDDDDDDDDDDDDDDDDDDDDDDDDDDDDDDDDDDDDDDDDDDDDDDDDDDDDDQEPVNFDWFAWPLLQWIWGWDADLQQKIKIFTGHSVNHDGDWFAFDKWKKWKDFVPDPDIDIWIWGFDADPPHDPRTGRMTMIGDDPVCRLGWIKMWIFFDDGPNDTTITIDIDDHDDDDDDDDDDDDDDDDDPDDDDDFDAPVQLVVLLVPDDPVVSVLLLLQQAALQHRVDGQRRLGHWDWEQQVNDTHTHNDPVCRVVLNPDSVSNVVSSVVSNVLSVVADDQDRAADFQDFQDKDWWAFLVGDIDILLRCLVPQQAAPFNKEKEWEAALPDPVRVVCQVVLLVLSVVCGSHYRREYEHEDLPDDSNNRVVSCVVVVRRHGYIYNNSSNVCSNRVNDDPGWMWIAGSSRGTQAIEAQDDDPQDHPSQSSVCRSVVHHRPHRYDDDPD

Radius of gyration: 33.24 Å; Cα contacts (8 Å, |Δi|>4): 773; chains: 1; bounding box: 93×82×111 Å

Nearest PDB structures (foldseek):
  3u5r-assembly1_E  TM=8.023E-01  e=4.157E-10  Sinorhizobium meliloti 1021
  3kcm-assembly1_A  TM=8.798E-01  e=4.420E-08  Geobacter metallireducens GS-15
  2h19-assembly2_B  TM=7.601E-01  e=1.231E-07  Bacillus subtilis
  2h1a-assembly1_A  TM=7.623E-01  e=2.175E-07  Bacillus subtilis
  2h1g-assembly1_A  TM=7.640E-01  e=2.731E-07  Bacillus subtilis